Protein 8FAS (pdb70)

Sequence (450 aa):
QVQLVESSGGGVVQPGRSSLRRLSSCAASGFTFSDYGMHWVRQAPGKGLEWVAIIWHDGSNKYYVDSVKGRFTISRDNSKNTLYLQMNSLRAEEDTAVYYCARAASSFGSGFDYWGQGTLVTVSSASTTKGPSVFPLAPSSKSTSGGTTAALGCLVKDYFPEPVTVSWNSGALTSGVHTFPAVLQSSGLYSSLSSSVVTVPSSSSLGTQTYICNVNHKPSNTKVDKKVEPKSDVVMTQSSPLSSLPVVTTTLGQPASIFFCRSSQSLVYSDGNTYLNWFQRRPGQSPRRLIYKVSDRDSGVPDRFSGSGSGTDFTLQISRVEAEDVGVYYCMMQGTHWPPTFGQGTKVEIKRTVAAPSSVFIFPPSDEQLKSGTTASVVCLLNNFYPREAKVQWKVDNALQSGNSQESVTEQDSSKDSTYSLSSTLTLSKADYEKHKVYACEVTHQGLSSPVTKSFNRGPNANPNANPNA

InterPro domains:
  IPR000884 Thrombospondin type-1 (TSP1) repeat [PF00090] (326-374)
  IPR000884 Thrombospondin type-1 (TSP1) repeat [PS50092] (329-375)
  IPR000884 Thrombospondin type-1 (TSP1) repeat [SM00209] (325-375)
  IPR003067 Plasmodium circumsporozoite protein [PR01303] (2-18)
  IPR003067 Plasmodium circumsporozoite protein [PR01303] (34-49)
  IPR003067 Plasmodium circumsporozoite protein [PR01303] (313-331)
  IPR003067 Plasmodium circumsporozoite protein [PR01303] (332-349)
  IPR003067 Plasmodium circumsporozoite protein [PR01303] (359-377)
  IPR003067 Plasmodium circumsporozoite protein [PR01303] (378-397)
  IPR036383 Thrombospondin type-1 repeat superfamily [G3DSA:2.20.100.10] (304-381)
  IPR036383 Thrombospondin type-1 repeat superfamily [SSF82895] (327-374)
  IPR051860 Plasmodium Circumsporozoite Invasion Protein [PTHR44826] (104-273)

Secondary structure (DSSP, 8-state):
--EEEEE---EE-TT--EEEEEEEESS-GGGS-EEEEEEETTTEEEEEEEE-TTSS-EEE-GGGTTTEEEEEEGGGTEEEEEE-S--GGG-EEEEEEEEPSSGGG-EEEE---EEEEE-SSPPBPPEEEEE---TTSEETTEEEEEEEEEEEBSS--EEEEGGGTB-TTEEEPPPEE-TTS-EEEEEEEEEEGGGTTT---EEEEEEGGGTEEEEEE-PPP-/---EEEE-SEEEEETTS-EEEEEEESS--B-TTS-B-EEEEEE-TTS--EEEEETTTEEPTT--TTEEEEEETTEEEEEESS--GGG-EEEEEEE-SSSSPEE---EEEEEE---BPPEEEEEPPPHHHHHTTEEEEEEEEEEEBSS--EEEEEETTEEP-SSEEEEEPPPPTTT--EEEEEEEEEEHHHHTT--EEEEEEE-TTSSS-EEEEEE--/----TT-----

Radius of gyration: 24.01 Å; Cα contacts (8 Å, |Δi|>4): 1257; chains: 3; bounding box: 52×42×70 Å

Solvent-accessible surface area: 19502 Å² total; per-residue (Å²): 193,33,101,11,71,12,50,42,11,6,34,10,80,76,55,146,58,35,134,0,28,0,53,8,49,32,34,82,3,45,62,60,0,0,1,0,0,10,35,13,105,89,164,23,12,57,2,0,0,0,2,28,40,86,27,73,57,82,45,34,10,106,48,0,101,85,16,6,62,0,42,33,42,50,108,138,55,18,0,30,0,57,0,57,54,4,104,73,112,0,31,1,41,0,8,0,0,25,2,12,70,15,4,0,3,0,1,28,84,7,1,110,23,17,40,0,24,19,26,91,52,96,54,88,23,13,48,10,18,30,6,22,2,24,91,76,0,49,61,86,46,64,1,0,0,0,0,7,0,22,34,0,26,0,57,49,10,71,24,43,2,44,103,39,94,32,101,91,34,38,23,52,4,67,25,30,103,28,135,83,32,39,45,11,15,5,0,1,0,40,9,76,40,108,22,35,78,108,95,62,19,52,0,26,2,27,0,119,25,32,143,36,163,44,104,47,97,4,97,59,135,167,134,6,94,11,78,7,53,48,110,63,31,64,9,66,102,14,97,75,7,36,0,104,4,149,4,71,94,53,0,84,48,110,64,64,50,22,2,0,0,0,1,1,76,64,38,69,92,34,4,41,19,0,0,63,68,17,64,61,114,22,105,66,10,42,114,33,1,55,10,63,40,83,20,48,60,4,31,0,57,0,59,141,1,72,19,91,2,3,9,32,0,8,0,0,0,2,11,50,63,13,5,24,22,2,74,6,0,93,2,30,2,99,81,102,70,20,43,10,52,16,6,0,1,46,13,18,116,86,2,35,90,78,33,46,0,3,0,0,0,0,0,6,52,0,32,26,88,124,32,127,21,62,5,43,3,65,132,55,105,47,109,86,41,52,73,85,12,51,18,114,13,42,36,184,58,5,5,8,0,10,7,2,26,0,54,22,53,81,60,63,9,88,142,65,112,49,0,7,0,33,0,55,9,130,32,36,129,69,69,49,82,55,34,14,81,82,116,145,63,7,87,8,81,26,75,0,21,83

Organism: Plasmodium falciparum (isolate NF54) (NCBI:txid5843)

B-factor: mean 25.11, std 10.43, range [11.17, 84.86]

Foldseek 3Di:
DWAKAKDWAAEDAAQAKTKIKIAIDDDQQLQWKKFKWWQFVPPGIGTAKIAGSNRPDIDGDPVCVVFWDWDADSVRRMIMIIGGNDDQRPFTWMKMFTDDPDVVVGGDDIHPTGTHGHDPDDWDAWDKAWQAWAPVQDDDQKGKIKIKTDFGDDDDKDKDKPVNPDDPQKDKDDWDQDPVRGIITMMMGMDGPVCLPPDWIWMWIAGRNVRDIDIHIHHHDD/DKAKAKPDQEAEEAFFAKDKIKIFIPWWQQAPVRFRFKWKWWDFPPDDIDTADTSQFHGDPPHDPLWGKDDGTGMIMIMRHGDALLRFTWMKMWGVSDPPIDIYPTHGYAYDDDWDFWDKDKDWADPVVLVVFKTKIKIKTPFGPDPDKDKWKAFLHRTDDDFKDKDKDDQDSHRRGIMMMMIGMDTSVVVVVTFKIKMWMDDPVDPDIDIDIGTDD/DDDDPPDDPDD

GO terms:
  GO:0009897 external side of plasma membrane (C, IDA)
  GO:0005886 plasma membrane (C, EXP)
  GO:0085017 entry into host cell by a symbiont-containing vacuole (P, IMP)

Nearest PDB structures (foldseek):
  8fas-assembly1_A  TM=1.005E+00  e=3.029E-42  Mus musculus
  7uxl-assembly1_A  TM=7.719E-01  e=1.678E-35  Homo sapiens
  6dkj-assembly2_A  TM=6.724E-01  e=5.146E-37  Homo sapiens
  9gp2-assembly1_H  TM=7.149E-01  e=9.617E-34  Mus musculus
  7zjl-assembly1_l  TM=5.608E-01  e=2.394E-36  Homo sapiens

Structure (mmCIF, N/CA/C/O backbone):
data_8FAS
#
_entry.id   8FAS
#
_cell.length_a   54.237
_cell.length_b   61.352
_cell.length_c   135.532
_cell.angle_alpha   90.00
_cell.angle_beta   90.00
_cell.angle_gamma   90.00
#
_symmetry.space_group_name_H-M   'P 21 21 21'
#
loop_
_entity.id
_entity.type
_entity.pdbx_description
1 polymer 'Ky230 Antibody, heavy chain'
2 polymer 'Ky230 Antibody, light chain'
3 polymer 'Circumsporozoite protein NANP5 peptide'
4 non-polymer 1,2-ETHANEDIOL
5 water water
#
loop_
_atom_site.group_PDB
_atom_site.id
_atom_site.type_symbol
_atom_site.label_atom_id
_atom_site.label_alt_id
_atom_site.label_comp_id
_atom_site.label_asym_id
_atom_site.label_entity_id
_atom_site.label_seq_id
_atom_site.pdbx_PDB_ins_code
_atom_site.Cartn_x
_atom_site.Cartn_y
_atom_site.Cartn_z
_atom_site.occupancy
_atom_site.B_iso_or_equiv
_atom_site.auth_seq_id
_atom_site.auth_comp_id
_atom_site.auth_asym_id
_atom_site.auth_atom_id
_atom_site.pdbx_PDB_model_num
ATOM 1 N N . GLN A 1 1 ? 7.095 -19.082 -8.952 1.00 57.49 1 GLN A N 1
ATOM 2 C CA . GLN A 1 1 ? 5.652 -19.232 -8.831 1.00 34.40 1 GLN A CA 1
ATOM 3 C C . GLN A 1 1 ? 4.977 -17.967 -8.183 1.00 34.37 1 GLN A C 1
ATOM 4 O O . GLN A 1 1 ? 3.741 -17.877 -8.210 1.00 31.63 1 GLN A O 1
ATOM 10 N N . VAL A 1 2 ? 5.760 -17.015 -7.630 1.00 33.26 2 VAL A N 1
ATOM 11 C CA . VAL A 1 2 ? 5.194 -15.738 -7.160 1.00 27.86 2 VAL A CA 1
ATOM 12 C C . VAL A 1 2 ? 4.481 -15.048 -8.302 1.00 26.25 2 VAL A C 1
ATOM 13 O O . VAL A 1 2 ? 5.059 -14.864 -9.384 1.00 28.20 2 VAL A O 1
ATOM 17 N N . GLN A 1 3 ? 3.221 -14.663 -8.068 1.00 26.65 3 GLN A N 1
ATOM 18 C CA . GLN A 1 3 ? 2.409 -13.935 -9.034 1.00 24.82 3 GLN A CA 1
ATOM 19 C C . GLN A 1 3 ? 1.622 -12.833 -8.341 1.00 23.72 3 GLN A C 1
ATOM 20 O O . GLN A 1 3 ? 1.023 -13.046 -7.276 1.00 24.69 3 GLN A O 1
ATOM 26 N N . LEU A 1 4 ? 1.636 -11.646 -8.930 1.00 20.76 4 LEU A N 1
ATOM 27 C CA . LEU A 1 4 ? 0.863 -10.524 -8.437 1.00 18.78 4 LEU A CA 1
ATOM 28 C C . LEU A 1 4 ? 0.003 -9.999 -9.578 1.00 21.66 4 LEU A C 1
ATOM 29 O O . LEU A 1 4 ? 0.518 -9.778 -10.679 1.00 22.29 4 LEU A O 1
ATOM 34 N N . VAL A 1 5 ? -1.297 -9.830 -9.338 1.00 21.61 5 VAL A N 1
ATOM 35 C CA . VAL A 1 5 ? -2.224 -9.361 -10.368 1.00 19.84 5 VAL A CA 1
ATOM 36 C C . VAL A 1 5 ? -3.044 -8.176 -9.884 1.00 21.39 5 VAL A C 1
ATOM 37 O O . VAL A 1 5 ? -3.965 -8.344 -9.066 1.00 22.96 5 VAL A O 1
ATOM 41 N N . GLU A 1 6 ? -2.808 -7.009 -10.482 1.00 20.38 6 GLU A N 1
ATOM 42 C CA . GLU A 1 6 ? -3.551 -5.816 -10.111 1.00 17.51 6 GLU A CA 1
ATOM 43 C C . GLU A 1 6 ? -4.833 -5.731 -10.915 1.00 21.92 6 GLU A C 1
ATOM 44 O O . GLU A 1 6 ? -4.899 -6.153 -12.090 1.00 21.79 6 GLU A O 1
ATOM 50 N N . SER A 1 7 ? -5.839 -5.130 -10.288 1.00 23.38 7 SER A N 1
ATOM 51 C CA A SER A 1 7 ? -7.135 -4.909 -10.917 0.46 20.93 7 SER A CA 1
ATOM 52 C CA B SER A 1 7 ? -7.085 -4.856 -10.984 0.54 20.78 7 SER A CA 1
ATOM 53 C C . SER A 1 7 ? -7.734 -3.597 -10.430 1.00 22.18 7 SER A C 1
ATOM 54 O O . SER A 1 7 ? -7.356 -3.067 -9.370 1.00 19.35 7 SER A O 1
ATOM 59 N N . GLY A 1 8 ? -8.715 -3.099 -11.189 1.00 19.58 8 GLY A N 1
ATOM 60 C CA . GLY A 1 8 ? -9.548 -1.991 -10.764 1.00 18.33 8 GLY A CA 1
ATOM 61 C C . GLY A 1 8 ? -9.297 -0.710 -11.526 1.00 18.58 8 GLY A C 1
ATOM 62 O O . GLY A 1 8 ? -10.097 0.217 -11.404 1.00 20.94 8 GLY A O 1
ATOM 63 N N . GLY A 1 9 ? -8.271 -0.678 -12.371 1.00 19.56 9 GLY A N 1
ATOM 64 C CA . GLY A 1 9 ? -7.988 0.525 -13.143 1.00 19.28 9 GLY A CA 1
ATOM 65 C C . GLY A 1 9 ? -9.073 0.844 -14.158 1.00 22.20 9 GLY A C 1
ATOM 66 O O . GLY A 1 9 ? -9.695 -0.038 -14.750 1.00 28.16 9 GLY A O 1
ATOM 67 N N . GLY A 1 10 ? -9.294 2.126 -14.370 1.00 20.93 10 GLY A N 1
ATOM 68 C CA . GLY A 1 10 ? -10.276 2.566 -15.356 1.00 20.75 10 GLY A CA 1
ATOM 69 C C . GLY A 1 10 ? -10.364 4.070 -15.288 1.00 17.81 10 GLY A C 1
ATOM 70 O O . GLY A 1 10 ? -9.456 4.716 -14.761 1.00 19.95 10 GLY A O 1
ATOM 71 N N . VAL A 1 11 ? -11.445 4.647 -15.829 1.00 16.73 11 VAL A N 1
ATOM 72 C CA . VAL A 1 11 ? -11.547 6.111 -15.793 1.00 17.40 11 VAL A CA 1
ATOM 73 C C . VAL A 1 11 ? -12.151 6.535 -14.460 1.00 21.30 11 VAL A C 1
ATOM 74 O O . VAL A 1 11 ? -12.988 5.829 -13.876 1.00 22.88 11 VAL A O 1
ATOM 78 N N . VAL A 1 12 ? -11.725 7.696 -13.963 1.00 19.07 12 VAL A N 1
ATOM 79 C CA . VAL A 1 12 ? -12.310 8.256 -12.749 1.00 20.72 12 VAL A CA 1
ATOM 80 C C . VAL A 1 12 ? -12.300 9.776 -12.891 1.00 18.13 12 VAL A C 1
ATOM 81 O O . VAL A 1 12 ? -11.325 10.358 -13.384 1.00 19.73 12 VAL A O 1
ATOM 85 N N . GLN A 1 13 ? -13.403 10.427 -12.437 1.00 19.74 13 GLN A N 1
ATOM 86 C CA . GLN A 1 13 ? -13.491 11.890 -12.513 1.00 23.24 13 GLN A CA 1
ATOM 87 C C . GLN A 1 13 ? -12.649 12.546 -11.416 1.00 21.89 13 GLN A C 1
ATOM 88 O O . GLN A 1 13 ? -12.468 11.973 -10.333 1.00 22.82 13 GLN A O 1
ATOM 94 N N . PRO A 1 14 ? -12.052 13.707 -11.696 1.00 22.58 14 PRO A N 1
ATOM 95 C CA . PRO A 1 14 ? -11.290 14.428 -10.663 1.00 20.78 14 PRO A CA 1
ATOM 96 C C . PRO A 1 14 ? -12.166 14.631 -9.434 1.00 24.63 14 PRO A C 1
ATOM 97 O O . PRO A 1 14 ? -13.356 14.942 -9.553 1.00 26.86 14 PRO A O 1
ATOM 101 N N . GLY A 1 15 ? -11.577 14.395 -8.253 1.00 22.91 15 GLY A N 1
ATOM 102 C CA . GLY A 1 15 ? -12.265 14.548 -6.974 1.00 22.67 15 GLY A CA 1
ATOM 103 C C . GLY A 1 15 ? -13.024 13.332 -6.501 1.00 23.32 15 GLY A C 1
ATOM 104 O O . GLY A 1 15 ? -13.413 13.293 -5.315 1.00 25.63 15 GLY A O 1
ATOM 105 N N . ARG A 1 16 ? -13.221 12.316 -7.374 1.00 21.12 16 ARG A N 1
ATOM 106 C CA . ARG A 1 16 ? -13.956 11.120 -7.003 1.00 24.48 16 ARG A CA 1
ATOM 107 C C . ARG A 1 16 ? -12.965 10.050 -6.531 1.00 25.35 16 ARG A C 1
ATOM 108 O O . ARG A 1 16 ? -11.787 10.334 -6.269 1.00 26.02 16 ARG A O 1
ATOM 116 N N . SER A 1 17 ? -13.440 8.817 -6.361 1.00 27.56 17 SER A N 1
ATOM 117 C CA A SER A 1 17 ? -12.645 7.766 -5.741 0.44 25.90 17 SER A CA 1
ATOM 118 C CA B SER A 1 17 ? -12.636 7.769 -5.748 0.56 25.87 17 SER A CA 1
ATOM 119 C C . SER A 1 17 ? -12.607 6.524 -6.619 1.00 24.00 17 SER A C 1
ATOM 120 O O . SER A 1 17 ? -13.484 6.298 -7.462 1.00 24.33 17 SER A O 1
ATOM 125 N N . LEU A 1 18 ? -11.594 5.692 -6.361 1.00 22.56 18 LEU A N 1
ATOM 126 C CA . LEU A 1 18 ? -11.392 4.437 -7.077 1.00 19.08 18 LEU A CA 1
ATOM 127 C C . LEU A 1 18 ? -10.606 3.500 -6.170 1.00 22.24 18 LEU A C 1
ATOM 128 O O . LEU A 1 18 ? -9.652 3.943 -5.522 1.00 26.47 18 LEU A O 1
ATOM 133 N N A ARG A 1 19 ? -11.025 2.233 -6.071 0.55 20.75 19 ARG A N 1
ATOM 134 N N B ARG A 1 19 ? -10.984 2.218 -6.139 0.45 21.01 19 ARG A N 1
ATOM 135 C CA A ARG A 1 19 ? -10.248 1.257 -5.312 0.55 18.72 19 ARG A CA 1
ATOM 136 C CA B ARG A 1 19 ? -10.291 1.221 -5.325 0.45 18.80 19 ARG A CA 1
ATOM 137 C C A ARG A 1 19 ? -9.526 0.307 -6.257 0.55 21.11 19 ARG A C 1
ATOM 138 C C B ARG A 1 19 ? -9.542 0.242 -6.223 0.45 21.09 19 ARG A C 1
ATOM 139 O O A ARG A 1 19 ? -10.136 -0.256 -7.177 0.55 21.73 19 ARG A O 1
ATOM 140 O O B ARG A 1 19 ? -10.153 -0.415 -7.077 0.45 21.84 19 ARG A O 1
ATOM 155 N N . LEU A 1 20 ? -8.220 0.146 -6.037 1.00 17.55 20 LEU A N 1
ATOM 156 C CA . LEU A 1 20 ? -7.427 -0.880 -6.709 1.00 17.80 20 LEU A CA 1
ATOM 157 C C . LEU A 1 20 ? -7.206 -2.098 -5.813 1.00 17.99 20 LEU A C 1
ATOM 158 O O . LEU A 1 20 ? -7.174 -1.994 -4.595 1.00 17.47 20 LEU A O 1
ATOM 163 N N A SER A 1 21 ? -7.070 -3.259 -6.448 0.59 19.66 21 SER A N 1
ATOM 164 N N B SER A 1 21 ? -7.029 -3.259 -6.442 0.41 19.76 21 SER A N 1
ATOM 165 C CA A SER A 1 21 ? -6.778 -4.502 -5.755 0.59 20.38 21 SER A CA 1
ATOM 166 C CA B SER A 1 21 ? -6.756 -4.478 -5.694 0.41 20.44 21 SER A CA 1
ATOM 167 C C A SER A 1 21 ? -5.523 -5.108 -6.355 0.59 19.29 21 SER A C 1
ATOM 168 C C B SER A 1 21 ? -5.660 -5.267 -6.393 0.41 19.06 21 SER A C 1
ATOM 169 O O A SER A 1 21 ? -5.115 -4.754 -7.470 0.59 17.90 21 SER A O 1
ATOM 170 O O B SER A 1 21 ? -5.494 -5.201 -7.612 0.41 18.45 21 SER A O 1
ATOM 175 N N . CYS A 1 22 ? -4.914 -6.017 -5.600 1.00 21.21 22 CYS A N 1
ATOM 176 C CA . CYS A 1 22 ? -3.766 -6.787 -6.071 1.00 19.90 22 CYS A CA 1
ATOM 177 C C . CYS A 1 22 ? -3.879 -8.180 -5.472 1.00 23.44 22 CYS A C 1
ATOM 178 O O . CYS A 1 22 ? -3.903 -8.340 -4.240 1.00 22.04 22 CYS A O 1
ATOM 181 N N . ALA A 1 23 ? -4.041 -9.183 -6.327 1.00 19.46 23 ALA A N 1
ATOM 182 C CA . ALA A 1 23 ? -4.222 -10.553 -5.871 1.00 23.87 23 ALA A CA 1
ATOM 183 C C . ALA A 1 23 ? -2.879 -11.270 -5.904 1.00 27.24 23 ALA A C 1
ATOM 184 O O . ALA A 1 23 ? -2.192 -11.273 -6.930 1.00 25.41 23 ALA A O 1
ATOM 186 N N . ALA A 1 24 ? -2.483 -11.836 -4.774 1.00 22.92 24 ALA A N 1
ATOM 187 C CA . ALA A 1 24 ? -1.194 -12.498 -4.652 1.00 25.52 24 ALA A CA 1
ATOM 188 C C . ALA A 1 24 ? -1.366 -14.010 -4.622 1.00 30.40 24 ALA A C 1
ATOM 189 O O . ALA A 1 24 ? -2.331 -14.541 -4.057 1.00 29.46 24 ALA A O 1
ATOM 191 N N . SER A 1 25 ? -0.403 -14.706 -5.225 1.00 25.03 25 SER A N 1
ATOM 192 C CA . SER A 1 25 ? -0.385 -16.160 -5.217 1.00 24.07 25 SER A CA 1
ATOM 193 C C . SER A 1 25 ? 1.059 -16.645 -5.267 1.00 26.00 25 SER A C 1
ATOM 194 O O . SER A 1 25 ? 1.968 -15.922 -5.696 1.00 26.72 25 SER A O 1
ATOM 197 N N . GLY A 1 26 ? 1.270 -17.884 -4.808 1.00 25.70 26 GLY A N 1
ATOM 198 C CA . GLY A 1 26 ? 2.587 -18.470 -4.968 1.00 26.27 26 GLY A CA 1
ATOM 199 C C . GLY A 1 26 ? 3.589 -18.197 -3.877 1.00 34.62 26 GLY A C 1
ATOM 200 O O . GLY A 1 26 ? 4.758 -18.581 -4.022 1.00 30.78 26 GLY A O 1
ATOM 201 N N . PHE A 1 27 ? 3.172 -17.561 -2.781 1.00 27.75 27 PHE A N 1
ATOM 202 C CA . PHE A 1 27 ? 4.025 -17.337 -1.629 1.00 30.87 27 PHE A CA 1
ATOM 203 C C . PHE A 1 27 ? 3.106 -17.119 -0.431 1.00 27.59 27 PHE A C 1
ATOM 204 O O . PHE A 1 27 ? 1.890 -16.964 -0.594 1.00 29.05 27 PHE A O 1
ATOM 212 N N . THR A 1 28 ? 3.696 -17.066 0.770 1.00 27.21 28 THR A N 1
ATOM 213 C CA . THR A 1 28 ? 2.902 -16.818 1.973 1.00 28.70 28 THR A CA 1
ATOM 214 C C . THR A 1 28 ? 2.726 -15.316 2.090 1.00 25.24 28 THR A C 1
ATOM 215 O O . THR A 1 28 ? 3.619 -14.612 2.531 1.00 28.36 28 THR A O 1
ATOM 219 N N . PHE A 1 29 ? 1.548 -14.855 1.683 1.00 25.51 29 PHE A N 1
ATOM 220 C CA . PHE A 1 29 ? 1.271 -13.430 1.557 1.00 24.64 29 PHE A CA 1
ATOM 221 C C . PHE A 1 29 ? 1.459 -12.712 2.881 1.00 24.34 29 PHE A C 1
ATOM 222 O O . PHE A 1 29 ? 2.072 -11.634 2.923 1.00 25.17 29 PHE A O 1
ATOM 230 N N . SER A 1 30 ? 0.945 -13.290 3.973 1.00 24.99 30 SER A N 1
ATOM 231 C CA . SER A 1 30 ? 1.070 -12.667 5.294 1.00 24.37 30 SER A CA 1
ATOM 232 C C . SER A 1 30 ? 2.507 -12.560 5.790 1.00 31.35 30 SER A C 1
ATOM 233 O O . SER A 1 30 ? 2.750 -11.880 6.804 1.00 28.97 30 SER A O 1
ATOM 236 N N . ASP A 1 31 ? 3.463 -13.199 5.127 1.00 24.09 31 ASP A N 1
ATOM 237 C CA . ASP A 1 31 ? 4.855 -13.035 5.543 1.00 26.52 31 ASP A CA 1
ATOM 238 C C . ASP A 1 31 ? 5.510 -11.775 4.990 1.00 25.06 31 ASP A C 1
ATOM 239 O O . ASP A 1 31 ? 6.632 -11.453 5.394 1.00 26.32 31 ASP A O 1
ATOM 244 N N . TYR A 1 32 ? 4.845 -11.046 4.093 1.00 22.93 32 TYR A N 1
ATOM 245 C CA . TYR A 1 32 ? 5.493 -9.976 3.336 1.00 21.25 32 TYR A CA 1
ATOM 246 C C . TYR A 1 32 ? 4.755 -8.651 3.447 1.00 23.47 32 TYR A C 1
ATOM 247 O O . TYR A 1 32 ? 3.533 -8.573 3.249 1.00 19.60 32 TYR A O 1
ATOM 256 N N . GLY A 1 33 ? 5.519 -7.602 3.695 1.00 17.45 33 GLY A N 1
ATOM 257 C CA . GLY A 1 33 ? 5.024 -6.267 3.387 1.00 16.38 33 GLY A CA 1
ATOM 258 C C . GLY A 1 33 ? 4.777 -6.129 1.894 1.00 18.00 33 GLY A C 1
ATOM 259 O O . GLY A 1 33 ? 5.247 -6.931 1.093 1.00 17.46 33 GLY A O 1
ATOM 260 N N . MET A 1 34 ? 4.035 -5.091 1.523 1.00 16.82 34 MET A N 1
ATOM 261 C CA . MET A 1 34 ? 3.624 -4.863 0.125 1.00 15.59 34 MET A CA 1
ATOM 262 C C . MET A 1 34 ? 3.662 -3.391 -0.211 1.00 13.94 34 MET A C 1
ATOM 263 O O . MET A 1 34 ? 3.300 -2.553 0.639 1.00 16.04 34 MET A O 1
ATOM 268 N N . HIS A 1 35 ? 4.047 -3.081 -1.456 1.00 13.71 35 HIS A N 1
ATOM 269 C CA . HIS A 1 35 ? 4.138 -1.696 -1.875 1.00 14.19 35 HIS A CA 1
ATOM 270 C C . HIS A 1 35 ? 3.175 -1.433 -3.018 1.00 13.61 35 HIS A C 1
ATOM 271 O O . HIS A 1 35 ? 2.843 -2.337 -3.790 1.00 15.27 35 HIS A O 1
ATOM 278 N N . TRP A 1 36 ? 2.799 -0.160 -3.179 1.00 12.75 36 TRP A N 1
ATOM 279 C CA . TRP A 1 36 ? 2.332 0.353 -4.477 1.00 13.73 36 TRP A CA 1
ATOM 280 C C . TRP A 1 36 ? 3.338 1.323 -5.082 1.00 14.83 36 TRP A C 1
ATOM 281 O O . TRP A 1 36 ? 3.921 2.160 -4.356 1.00 14.66 36 TRP A O 1
ATOM 292 N N . VAL A 1 37 ? 3.552 1.208 -6.420 1.00 12.82 37 VAL A N 1
ATOM 293 C CA . VAL A 1 37 ? 4.450 2.070 -7.189 1.00 12.28 37 VAL A CA 1
ATOM 294 C C . VAL A 1 37 ? 3.682 2.514 -8.431 1.00 13.16 37 VAL A C 1
ATOM 295 O O . VAL A 1 37 ? 2.836 1.760 -8.903 1.00 15.46 37 VAL A O 1
ATOM 299 N N . ARG A 1 38 ? 3.925 3.712 -8.951 1.00 13.86 38 ARG A N 1
ATOM 300 C CA . ARG A 1 38 ? 3.178 4.095 -10.161 1.00 14.11 38 ARG A CA 1
ATOM 301 C C . ARG A 1 38 ? 4.101 4.666 -11.218 1.00 15.85 38 ARG A C 1
ATOM 302 O O . ARG A 1 38 ? 5.200 5.100 -10.927 1.00 17.10 38 ARG A O 1
ATOM 310 N N . GLN A 1 39 ? 3.650 4.643 -12.483 1.00 14.58 39 GLN A N 1
ATOM 311 C CA . GLN A 1 39 ? 4.419 5.181 -13.618 1.00 16.30 39 GLN A CA 1
ATOM 312 C C . GLN A 1 39 ? 3.448 6.137 -14.314 1.00 16.80 39 GLN A C 1
ATOM 313 O O . GLN A 1 39 ? 2.512 5.689 -14.972 1.00 17.12 39 GLN A O 1
ATOM 319 N N . ALA A 1 40 ? 3.645 7.497 -14.120 1.00 22.44 40 ALA A N 1
ATOM 320 C CA . ALA A 1 40 ? 2.804 8.561 -14.685 1.00 19.11 40 ALA A CA 1
ATOM 321 C C . ALA A 1 40 ? 3.499 9.222 -15.874 1.00 21.77 40 ALA A C 1
ATOM 322 O O . ALA A 1 40 ? 4.732 9.273 -15.940 1.00 23.49 40 ALA A O 1
ATOM 324 N N . PRO A 1 41 ? 2.686 9.699 -16.847 1.00 31.32 41 PRO A N 1
ATOM 325 C CA . PRO A 1 41 ? 3.218 10.494 -17.979 1.00 27.96 41 PRO A CA 1
ATOM 326 C C . PRO A 1 41 ? 4.173 11.589 -17.546 1.00 26.27 41 PRO A C 1
ATOM 327 O O . PRO A 1 41 ? 3.798 12.446 -16.734 1.00 31.87 41 PRO A O 1
ATOM 331 N N . GLY A 1 42 ? 5.407 11.573 -18.068 1.00 26.51 42 GLY A N 1
ATOM 332 C CA . GLY A 1 42 ? 6.388 12.612 -17.783 1.00 26.89 42 GLY A CA 1
ATOM 333 C C . GLY A 1 42 ? 7.049 12.521 -16.423 1.00 39.44 42 GLY A C 1
ATOM 334 O O . GLY A 1 42 ? 7.909 13.355 -16.092 1.00 34.44 42 GLY A O 1
ATOM 335 N N . LYS A 1 43 ? 6.680 11.548 -15.612 1.00 25.86 43 LYS A N 1
ATOM 336 C CA . LYS A 1 43 ? 7.274 11.444 -14.289 1.00 26.54 43 LYS A CA 1
ATOM 337 C C . LYS A 1 43 ? 8.093 10.180 -14.117 1.00 29.01 43 LYS A C 1
ATOM 338 O O . LYS A 1 43 ? 8.929 10.118 -13.211 1.00 38.29 43 LYS A O 1
ATOM 344 N N . GLY A 1 44 ? 7.896 9.192 -14.968 1.00 25.83 44 GLY A N 1
ATOM 345 C CA . GLY A 1 44 ? 8.633 7.964 -14.729 1.00 24.81 44 GLY A CA 1
ATOM 346 C C . GLY A 1 44 ? 8.084 7.228 -13.523 1.00 26.73 44 GLY A C 1
ATOM 347 O O . GLY A 1 44 ? 6.897 7.348 -13.156 1.00 34.54 44 GLY A O 1
ATOM 348 N N . LEU A 1 45 ? 8.965 6.493 -12.852 1.00 15.67 45 LEU A N 1
ATOM 349 C CA . LEU A 1 45 ? 8.486 5.657 -11.743 1.00 14.37 45 LEU A CA 1
ATOM 350 C C . LEU A 1 45 ? 8.518 6.444 -10.440 1.00 13.92 45 LEU A C 1
ATOM 351 O O . LEU A 1 45 ? 9.470 7.158 -10.174 1.00 16.41 45 LEU A O 1
ATOM 356 N N . GLU A 1 46 ? 7.447 6.302 -9.648 1.00 14.03 46 GLU A N 1
ATOM 357 C CA . GLU A 1 46 ? 7.275 6.990 -8.353 1.00 14.06 46 GLU A CA 1
ATOM 358 C C . GLU A 1 46 ? 6.777 5.977 -7.324 1.00 14.90 46 GLU A C 1
ATOM 359 O O . GLU A 1 46 ? 5.712 5.351 -7.477 1.00 15.53 46 GLU A O 1
ATOM 365 N N . TRP A 1 47 ? 7.514 5.863 -6.216 1.00 12.16 47 TRP A N 1
ATOM 366 C CA . TRP A 1 47 ? 7.039 5.074 -5.082 1.00 13.83 47 TRP A CA 1
ATOM 367 C C . TRP A 1 47 ? 5.827 5.746 -4.445 1.00 14.13 47 TRP A C 1
ATOM 368 O O . TRP A 1 47 ? 5.837 6.969 -4.228 1.00 14.51 47 TRP A O 1
ATOM 379 N N . VAL A 1 48 ? 4.802 4.958 -4.097 1.00 13.97 48 VAL A N 1
ATOM 380 C CA . VAL A 1 48 ? 3.538 5.500 -3.575 1.00 13.89 48 VAL A CA 1
ATOM 381 C C . VAL A 1 48 ? 3.300 5.157 -2.086 1.00 12.05 48 VAL A C 1
ATOM 382 O O . VAL A 1 48 ? 2.959 6.043 -1.286 1.00 13.36 48 VAL A O 1
ATOM 386 N N . ALA A 1 49 ? 3.403 3.885 -1.712 1.00 14.07 49 ALA A N 1
ATOM 387 C CA . ALA A 1 49 ? 2.975 3.477 -0.359 1.00 13.59 49 ALA A CA 1
ATOM 388 C C . ALA A 1 49 ? 3.501 2.097 0.005 1.00 14.10 49 ALA A C 1
ATOM 389 O O . ALA A 1 49 ? 3.815 1.275 -0.845 1.00 14.08 49 ALA A O 1
ATOM 391 N N . ILE A 1 50 ? 3.566 1.841 1.325 1.00 13.50 50 ILE A N 1
ATOM 392 C CA . ILE A 1 50 ? 3.900 0.522 1.854 1.00 15.66 50 ILE A CA 1
ATOM 393 C C . ILE A 1 50 ? 2.999 0.178 3.025 1.00 16.24 50 ILE A C 1
ATOM 394 O O . ILE A 1 50 ? 2.564 1.047 3.784 1.00 16.49 50 ILE A O 1
ATOM 399 N N . ILE A 1 51 ? 2.707 -1.120 3.160 1.00 15.55 51 ILE A N 1
ATOM 400 C CA . ILE A 1 51 ? 2.025 -1.669 4.332 1.00 17.32 51 ILE A CA 1
ATOM 401 C C . ILE A 1 51 ? 2.824 -2.857 4.879 1.00 20.10 51 ILE A C 1
ATOM 402 O O . ILE A 1 51 ? 3.256 -3.735 4.124 1.00 18.37 51 ILE A O 1
ATOM 407 N N . TRP A 1 52 ? 2.980 -2.910 6.205 1.00 18.82 52 TRP A N 1
ATOM 408 C CA . TRP A 1 52 ? 3.653 -4.043 6.818 1.00 19.83 52 TRP A CA 1
ATOM 409 C C . TRP A 1 52 ? 2.908 -5.356 6.567 1.00 21.18 52 TRP A C 1
ATOM 410 O O . TRP A 1 52 ? 1.691 -5.382 6.326 1.00 20.63 52 TRP A O 1
ATOM 421 N N . HIS A 1 53 A 3.634 -6.458 6.815 1.00 20.24 52 HIS A N 1
ATOM 422 C CA . HIS A 1 53 A 3.094 -7.814 6.663 1.00 19.97 52 HIS A CA 1
ATOM 423 C C . HIS A 1 53 A 1.775 -8.005 7.403 1.00 25.44 52 HIS A C 1
ATOM 424 O O . HIS A 1 53 A 0.884 -8.715 6.917 1.00 27.05 52 HIS A O 1
ATOM 431 N N . ASP A 1 54 ? 1.647 -7.419 8.594 1.00 22.90 53 ASP A N 1
ATOM 432 C CA . ASP A 1 54 ? 0.478 -7.597 9.456 1.00 23.33 53 ASP A CA 1
ATOM 433 C C . ASP A 1 54 ? -0.441 -6.375 9.483 1.00 31.11 53 ASP A C 1
ATOM 434 O O . ASP A 1 54 ? -1.350 -6.312 10.327 1.00 30.79 53 ASP A O 1
ATOM 439 N N . GLY A 1 55 ? -0.236 -5.408 8.581 1.00 25.89 54 GLY A N 1
ATOM 440 C CA . GLY A 1 55 ? -0.986 -4.163 8.610 1.00 28.76 54 GLY A CA 1
ATOM 441 C C . GLY A 1 55 ? -0.645 -3.183 9.719 1.00 28.03 54 GLY A C 1
ATOM 442 O O . GLY A 1 55 ? -1.369 -2.196 9.893 1.00 34.51 54 GLY A O 1
ATOM 443 N N . SER A 1 56 ? 0.436 -3.394 10.474 1.00 30.61 55 SER A N 1
ATOM 444 C CA . SER A 1 56 ? 0.666 -2.645 11.722 1.00 29.72 55 SER A CA 1
ATOM 445 C C . SER A 1 56 ? 1.296 -1.274 11.494 1.00 39.49 55 SER A C 1
ATOM 446 O O . SER A 1 56 ? 1.238 -0.417 12.389 1.00 39.72 55 SER A O 1
ATOM 449 N N . ASN A 1 57 ? 1.939 -1.072 10.356 1.00 22.13 56 ASN A N 1
ATOM 450 C CA . ASN A 1 57 ? 2.528 0.190 9.933 1.00 21.97 56 ASN A CA 1
ATOM 451 C C . ASN A 1 57 ? 2.175 0.439 8.470 1.00 21.43 56 ASN A C 1
ATOM 452 O O . ASN A 1 57 ? 2.151 -0.492 7.648 1.00 20.22 56 ASN A O 1
ATOM 457 N N . LYS A 1 58 ? 1.972 1.720 8.130 1.00 20.02 57 LYS A N 1
ATOM 458 C CA . LYS A 1 58 ? 1.690 2.147 6.768 1.00 20.51 57 LYS A CA 1
ATOM 459 C C . LYS A 1 58 ? 2.399 3.475 6.527 1.00 19.37 57 LYS A C 1
ATOM 460 O O . LYS A 1 58 ? 2.317 4.368 7.371 1.00 20.57 57 LYS A O 1
ATOM 466 N N . TYR A 1 59 ? 3.025 3.634 5.368 1.00 17.05 58 TYR A N 1
ATOM 467 C CA . TYR A 1 59 ? 3.665 4.893 4.984 1.00 16.19 58 TYR A CA 1
ATOM 468 C C . TYR A 1 59 ? 3.307 5.249 3.543 1.00 16.11 58 TYR A C 1
ATOM 469 O O . TYR A 1 59 ? 3.026 4.372 2.705 1.00 16.29 58 TYR A O 1
ATOM 478 N N . TYR A 1 60 ? 3.375 6.541 3.247 1.00 16.21 59 TYR A N 1
ATOM 479 C CA . TYR A 1 60 ? 2.874 7.139 2.002 1.00 14.24 59 TYR A CA 1
ATOM 480 C C . TYR A 1 60 ? 3.799 8.247 1.521 1.00 13.24 59 TYR A C 1
ATOM 481 O O . TYR A 1 60 ? 4.353 8.997 2.345 1.00 16.46 59 TYR A O 1
ATOM 490 N N . VAL A 1 61 ? 3.948 8.366 0.191 1.00 14.74 60 VAL A N 1
ATOM 491 C CA . VAL A 1 61 ? 4.600 9.548 -0.365 1.00 14.59 60 VAL A CA 1
ATOM 492 C C . VAL A 1 61 ? 3.753 10.787 -0.070 1.00 17.50 60 VAL A C 1
ATOM 493 O O . VAL A 1 61 ? 2.517 10.716 0.007 1.00 17.38 60 VAL A O 1
ATOM 497 N N . ASP A 1 62 ? 4.425 11.925 0.134 1.00 17.35 61 ASP A N 1
ATOM 498 C CA . ASP A 1 62 ? 3.718 13.104 0.631 1.00 18.44 61 ASP A CA 1
ATOM 499 C C . ASP A 1 62 ? 2.493 13.462 -0.207 1.00 20.71 61 ASP A C 1
ATOM 500 O O . ASP A 1 62 ? 1.444 13.849 0.337 1.00 24.52 61 ASP A O 1
ATOM 505 N N . SER A 1 63 ? 2.607 13.375 -1.524 1.00 20.89 62 SER A N 1
ATOM 506 C CA . SER A 1 63 ? 1.555 13.900 -2.391 1.00 28.73 62 SER A CA 1
ATOM 507 C C . SER A 1 63 ? 0.255 13.089 -2.322 1.00 30.23 62 SER A C 1
ATOM 508 O O . SER A 1 63 ? -0.806 13.601 -2.713 1.00 26.61 62 SER A O 1
ATOM 511 N N . VAL A 1 64 ? 0.286 11.862 -1.801 1.00 19.34 63 VAL A N 1
ATOM 512 C CA . VAL A 1 64 ? -0.947 11.099 -1.648 1.00 17.83 63 VAL A CA 1
ATOM 513 C C . VAL A 1 64 ? -1.417 11.024 -0.214 1.00 20.05 63 VAL A C 1
ATOM 514 O O . VAL A 1 64 ? -2.522 10.491 0.037 1.00 20.71 63 VAL A O 1
ATOM 518 N N . LYS A 1 65 ? -0.659 11.567 0.745 1.00 19.52 64 LYS A N 1
ATOM 519 C CA . LYS A 1 65 ? -1.148 11.547 2.115 1.00 21.92 64 LYS A CA 1
ATOM 520 C C . LYS A 1 65 ? -2.449 12.314 2.226 1.00 25.99 64 LYS A C 1
ATOM 521 O O . LYS A 1 65 ? -2.594 13.409 1.667 1.00 24.62 64 LYS A O 1
ATOM 527 N N . GLY A 1 66 ? -3.375 11.780 3.007 1.00 21.46 65 GLY A N 1
ATOM 528 C CA . GLY A 1 66 ? -4.683 12.373 3.144 1.00 23.64 65 GLY A CA 1
ATOM 529 C C . GLY A 1 66 ? -5.607 12.069 1.999 1.00 26.03 65 GLY A C 1
ATOM 530 O O . GLY A 1 66 ? -6.761 12.518 2.014 1.00 25.96 65 GLY A O 1
ATOM 531 N N . ARG A 1 67 ? -5.132 11.345 0.997 1.00 19.89 66 ARG A N 1
ATOM 532 C CA . ARG A 1 67 ? -5.952 10.989 -0.150 1.00 18.38 66 ARG A CA 1
ATOM 533 C C . ARG A 1 67 ? -6.034 9.499 -0.403 1.00 20.62 66 ARG A C 1
ATOM 534 O O . ARG A 1 67 ? -7.133 8.998 -0.636 1.00 21.74 66 ARG A O 1
ATOM 542 N N . PHE A 1 68 ? -4.919 8.768 -0.306 1.00 20.28 67 PHE A N 1
ATOM 543 C CA . PHE A 1 68 ? -4.896 7.331 -0.519 1.00 17.38 67 PHE A CA 1
ATOM 544 C C . PHE A 1 68 ? -4.762 6.603 0.811 1.00 20.85 67 PHE A C 1
ATOM 545 O O . PHE A 1 68 ? -4.128 7.098 1.748 1.00 22.20 67 PHE A O 1
ATOM 553 N N . THR A 1 69 ? -5.339 5.394 0.875 1.00 18.22 68 THR A N 1
ATOM 554 C CA . THR A 1 69 ? -5.227 4.512 2.030 1.00 18.30 68 THR A CA 1
ATOM 555 C C . THR A 1 69 ? -4.833 3.125 1.525 1.00 18.76 68 THR A C 1
ATOM 556 O O . THR A 1 69 ? -5.528 2.552 0.675 1.00 21.12 68 THR A O 1
ATOM 560 N N . ILE A 1 70 ? -3.732 2.570 2.067 1.00 17.84 69 ILE A N 1
ATOM 561 C CA . ILE A 1 70 ? -3.324 1.198 1.748 1.00 15.87 69 ILE A CA 1
ATOM 562 C C . ILE A 1 70 ? -3.866 0.258 2.836 1.00 16.43 69 ILE A C 1
ATOM 563 O O . ILE A 1 70 ? -3.993 0.622 4.030 1.00 19.94 69 ILE A O 1
ATOM 568 N N . SER A 1 71 ? -4.329 -0.914 2.397 1.00 17.62 70 SER A N 1
ATOM 569 C CA . SER A 1 71 ? -4.836 -1.918 3.334 1.00 18.97 70 SER A CA 1
ATOM 570 C C . SER A 1 71 ? -4.636 -3.292 2.718 1.00 19.20 70 SER A C 1
ATOM 571 O O . SER A 1 71 ? -4.206 -3.422 1.570 1.00 19.69 70 SER A O 1
ATOM 574 N N . ARG A 1 72 ? -4.932 -4.318 3.513 1.00 20.49 71 ARG A N 1
ATOM 575 C CA . ARG A 1 72 ? -4.722 -5.684 3.034 1.00 21.20 71 ARG A CA 1
ATOM 576 C C . ARG A 1 72 ? -5.640 -6.624 3.785 1.00 24.38 71 ARG A C 1
ATOM 577 O O . ARG A 1 72 ? -6.012 -6.372 4.940 1.00 26.50 71 ARG A O 1
ATOM 585 N N . ASP A 1 73 ? -5.967 -7.746 3.131 1.00 23.61 72 ASP A N 1
ATOM 586 C CA . ASP A 1 73 ? -6.662 -8.863 3.779 1.00 25.82 72 ASP A CA 1
ATOM 587 C C . ASP A 1 73 ? -5.849 -10.154 3.587 1.00 29.25 72 ASP A C 1
ATOM 588 O O . ASP A 1 73 ? -5.840 -10.779 2.510 1.00 25.68 72 ASP A O 1
ATOM 593 N N . ASN A 1 74 ? -5.145 -10.561 4.636 1.00 25.67 73 ASN A N 1
ATOM 594 C CA . ASN A 1 74 ? -4.236 -11.692 4.476 1.00 27.68 73 ASN A CA 1
ATOM 595 C C . ASN A 1 74 ? -4.978 -12.985 4.172 1.00 31.74 73 ASN A C 1
ATOM 596 O O . ASN A 1 74 ? -4.477 -13.809 3.396 1.00 29.80 73 ASN A O 1
ATOM 601 N N . SER A 1 75 ? -6.182 -13.160 4.719 1.00 28.76 74 SER A N 1
ATOM 602 C CA . SER A 1 75 ? -6.949 -14.379 4.475 1.00 29.94 74 SER A CA 1
ATOM 603 C C . SER A 1 75 ? -7.349 -14.517 3.012 1.00 29.25 74 SER A C 1
ATOM 604 O O . SER A 1 75 ? -7.578 -15.651 2.562 1.00 35.03 74 SER A O 1
ATOM 607 N N . LYS A 1 76 ? -7.430 -13.402 2.265 1.00 27.40 75 LYS A N 1
ATOM 608 C CA . LYS A 1 76 ? -7.819 -13.411 0.860 1.00 26.80 75 LYS A CA 1
ATOM 609 C C . LYS A 1 76 ? -6.634 -13.142 -0.048 1.00 28.07 75 LYS A C 1
ATOM 610 O O . LYS A 1 76 ? -6.821 -12.925 -1.254 1.00 27.24 75 LYS A O 1
ATOM 616 N N . ASN A 1 77 ? -5.422 -13.121 0.507 1.00 26.59 76 ASN A N 1
ATOM 617 C CA . ASN A 1 77 ? -4.210 -12.904 -0.284 1.00 26.03 76 ASN A CA 1
ATOM 618 C C . ASN A 1 77 ? -4.342 -11.658 -1.176 1.00 25.79 76 ASN A C 1
ATOM 619 O O . ASN A 1 77 ? -3.885 -11.641 -2.323 1.00 25.13 76 ASN A O 1
ATOM 624 N N . THR A 1 78 ? -4.972 -10.579 -0.647 1.00 23.52 77 THR A N 1
ATOM 625 C CA . THR A 1 78 ? -5.231 -9.376 -1.445 1.00 21.38 77 THR A CA 1
ATOM 626 C C . THR A 1 78 ? -4.725 -8.103 -0.773 1.00 18.59 77 THR A C 1
ATOM 627 O O . THR A 1 78 ? -4.848 -7.943 0.453 1.00 22.19 77 THR A O 1
ATOM 631 N N . LEU A 1 79 ? -4.135 -7.224 -1.596 1.00 18.22 78 LEU A N 1
ATOM 632 C CA . LEU A 1 79 ? -3.713 -5.879 -1.231 1.00 19.45 78 LEU A CA 1
ATOM 633 C C . LEU A 1 79 ? -4.665 -4.865 -1.867 1.00 21.16 78 LEU A C 1
ATOM 634 O O . LEU A 1 79 ? -5.152 -5.076 -2.980 1.00 20.26 78 LEU A O 1
ATOM 639 N N . TYR A 1 80 ? -4.938 -3.758 -1.165 1.00 18.81 79 TYR A N 1
ATOM 640 C CA . TYR A 1 80 ? -5.842 -2.732 -1.693 1.00 18.17 79 TYR A CA 1
ATOM 641 C C . TYR A 1 80 ? -5.166 -1.368 -1.691 1.00 19.76 79 TYR A C 1
ATOM 642 O O . TYR A 1 80 ? -4.304 -1.092 -0.849 1.00 19.21 79 TYR A O 1
ATOM 651 N N . LEU A 1 81 ? -5.562 -0.519 -2.650 1.00 16.81 80 LEU A N 1
ATOM 652 C CA . LEU A 1 81 ? -5.265 0.921 -2.603 1.00 17.87 80 LEU A CA 1
ATOM 653 C C . LEU A 1 81 ? -6.590 1.664 -2.769 1.00 17.63 80 LEU A C 1
ATOM 654 O O . LEU A 1 81 ? -7.196 1.648 -3.849 1.00 20.13 80 LEU A O 1
ATOM 659 N N . GLN A 1 82 ? -7.043 2.331 -1.720 1.00 17.66 81 GLN A N 1
ATOM 660 C CA . GLN A 1 82 ? -8.241 3.154 -1.824 1.00 20.42 81 GLN A CA 1
ATOM 661 C C . GLN A 1 82 ? -7.793 4.555 -2.211 1.00 19.95 81 GLN A C 1
ATOM 662 O O . GLN A 1 82 ? -7.052 5.187 -1.467 1.00 20.24 81 GLN A O 1
ATOM 668 N N . MET A 1 83 ? -8.156 5.010 -3.431 1.00 20.38 82 MET A N 1
ATOM 669 C CA . MET A 1 83 ? -7.742 6.318 -3.924 1.00 19.57 82 MET A CA 1
ATOM 670 C C . MET A 1 83 ? -8.934 7.264 -3.835 1.00 21.98 82 MET A C 1
ATOM 671 O O . MET A 1 83 ? -9.915 7.080 -4.558 1.00 23.88 82 MET A O 1
ATOM 676 N N . ASN A 1 84 A -8.869 8.274 -2.953 1.00 20.95 82 ASN A N 1
ATOM 677 C CA . ASN A 1 84 A -9.893 9.313 -2.881 1.00 22.79 82 ASN A CA 1
ATOM 678 C C . ASN A 1 84 A -9.299 10.624 -3.380 1.00 24.01 82 ASN A C 1
ATOM 679 O O . ASN A 1 84 A -8.078 10.761 -3.535 1.00 21.96 82 ASN A O 1
ATOM 684 N N . SER A 1 85 B -10.167 11.605 -3.608 1.00 25.43 82 SER A N 1
ATOM 685 C CA . SER A 1 85 B -9.725 12.958 -3.973 1.00 23.58 82 SER A CA 1
ATOM 686 C C . SER A 1 85 B -8.788 12.927 -5.183 1.00 23.23 82 SER A C 1
ATOM 687 O O . SER A 1 85 B -7.736 13.572 -5.173 1.00 22.10 82 SER A O 1
ATOM 690 N N . LEU A 1 86 C -9.187 12.202 -6.240 1.00 20.19 82 LEU A N 1
ATOM 691 C CA . LEU A 1 86 C -8.277 11.984 -7.355 1.00 19.23 82 LEU A CA 1
ATOM 692 C C . LEU A 1 86 C -7.944 13.303 -8.054 1.00 19.68 82 LEU A C 1
ATOM 693 O O . LEU A 1 86 C -8.768 14.225 -8.153 1.00 26.31 82 LEU A O 1
ATOM 698 N N . ARG A 1 87 ? -6.714 13.378 -8.546 1.00 19.33 83 ARG A N 1
ATOM 699 C CA . ARG A 1 87 ? -6.155 14.565 -9.184 1.00 16.77 83 ARG A CA 1
ATOM 700 C C . ARG A 1 87 ? -5.654 14.169 -10.562 1.00 17.93 83 ARG A C 1
ATOM 701 O O . ARG A 1 87 ? -5.297 13.015 -10.785 1.00 19.41 83 ARG A O 1
ATOM 709 N N . ALA A 1 88 ? -5.549 15.139 -11.468 1.00 22.06 84 ALA A N 1
ATOM 710 C CA . ALA A 1 88 ? -5.041 14.799 -12.808 1.00 23.33 84 ALA A CA 1
ATOM 711 C C . ALA A 1 88 ? -3.656 14.132 -12.769 1.00 22.72 84 ALA A C 1
ATOM 712 O O . ALA A 1 88 ? -3.381 13.228 -13.577 1.00 24.23 84 ALA A O 1
ATOM 714 N N . GLU A 1 89 ? -2.800 14.534 -11.818 1.00 21.98 85 GLU A N 1
ATOM 715 C CA A GLU A 1 89 ? -1.465 13.963 -11.674 0.47 21.93 85 GLU A CA 1
ATOM 716 C CA B GLU A 1 89 ? -1.462 13.981 -11.564 0.53 21.91 85 GLU A CA 1
ATOM 717 C C . GLU A 1 89 ? -1.491 12.490 -11.259 1.00 20.02 85 GLU A C 1
ATOM 718 O O . GLU A 1 89 ? -0.435 11.829 -11.264 1.00 22.14 85 GLU A O 1
ATOM 729 N N . ASP A 1 90 ? -2.661 11.947 -10.936 1.00 17.76 86 ASP A N 1
ATOM 730 C CA . ASP A 1 90 ? -2.740 10.561 -10.535 1.00 16.94 86 ASP A CA 1
ATOM 731 C C . ASP A 1 90 ? -2.870 9.604 -11.711 1.00 17.33 86 ASP A C 1
ATOM 732 O O . ASP A 1 90 ? -2.776 8.390 -11.496 1.00 17.81 86 ASP A O 1
ATOM 737 N N . THR A 1 91 ? -3.117 10.095 -12.933 1.00 15.58 87 THR A N 1
ATOM 738 C CA . THR A 1 91 ? -3.160 9.194 -14.099 1.00 14.48 87 THR A CA 1
ATOM 739 C C . THR A 1 91 ? -1.815 8.497 -14.249 1.00 13.02 87 THR A C 1
ATOM 740 O O . THR A 1 91 ? -0.765 9.160 -14.330 1.00 17.62 87 THR A O 1
ATOM 744 N N . ALA A 1 92 ? -1.842 7.164 -14.257 1.00 13.82 88 ALA A N 1
ATOM 745 C CA . ALA A 1 92 ? -0.613 6.384 -14.183 1.00 13.01 88 ALA A CA 1
ATOM 746 C C . ALA A 1 92 ? -0.962 4.899 -14.248 1.00 13.30 88 ALA A C 1
ATOM 747 O O . ALA A 1 92 ? -2.109 4.487 -13.969 1.00 14.93 88 ALA A O 1
ATOM 749 N N . VAL A 1 93 ? 0.051 4.101 -14.554 1.00 14.01 89 VAL A N 1
ATOM 750 C CA . VAL A 1 93 ? -0.013 2.656 -14.300 1.00 13.27 89 VAL A CA 1
ATOM 751 C C . VAL A 1 93 ? 0.375 2.409 -12.852 1.00 14.55 89 VAL A C 1
ATOM 752 O O . VAL A 1 93 ? 1.407 2.908 -12.406 1.00 15.26 89 VAL A O 1
ATOM 756 N N . TYR A 1 94 ? -0.483 1.706 -12.108 1.00 13.21 90 TYR A N 1
ATOM 757 C CA . TYR A 1 94 ? -0.236 1.370 -10.685 1.00 11.44 90 TYR A CA 1
ATOM 758 C C . TYR A 1 94 ? 0.197 -0.089 -10.587 1.00 13.04 90 TYR A C 1
ATOM 759 O O . TYR A 1 94 ? -0.494 -0.991 -11.095 1.00 16.32 90 TYR A O 1
ATOM 768 N N . TYR A 1 95 ? 1.347 -0.314 -9.944 1.00 16.14 91 TYR A N 1
ATOM 769 C CA . TYR A 1 95 ? 1.884 -1.649 -9.724 1.00 15.44 91 TYR A CA 1
ATOM 770 C C . TYR A 1 95 ? 1.884 -1.980 -8.251 1.00 14.61 91 TYR A C 1
ATOM 771 O O . TYR A 1 95 ? 2.236 -1.135 -7.422 1.00 14.07 91 TYR A O 1
ATOM 780 N N . CYS A 1 96 ? 1.565 -3.208 -7.929 1.00 15.18 92 CYS A N 1
ATOM 781 C CA . CYS A 1 96 ? 1.896 -3.679 -6.593 1.00 18.07 92 CYS A CA 1
ATOM 782 C C . CYS A 1 96 ? 3.196 -4.478 -6.631 1.00 15.70 92 CYS A C 1
ATOM 783 O O . CYS A 1 96 ? 3.598 -5.017 -7.665 1.00 17.48 92 CYS A O 1
ATOM 786 N N . ALA A 1 97 ? 3.913 -4.496 -5.505 1.00 14.86 93 ALA A N 1
ATOM 787 C CA . ALA A 1 97 ? 5.223 -5.122 -5.479 1.00 15.28 93 ALA A CA 1
ATOM 788 C C . ALA A 1 97 ? 5.507 -5.684 -4.091 1.00 15.14 93 ALA A C 1
ATOM 789 O O . ALA A 1 97 ? 5.117 -5.095 -3.074 1.00 18.30 93 ALA A O 1
ATOM 791 N N . ARG A 1 98 ? 6.180 -6.826 -4.066 1.00 16.05 94 ARG A N 1
ATOM 792 C CA . ARG A 1 98 ? 6.411 -7.537 -2.804 1.00 16.06 94 ARG A CA 1
ATOM 793 C C . ARG A 1 98 ? 7.634 -6.968 -2.056 1.00 19.97 94 ARG A C 1
ATOM 794 O O . ARG A 1 98 ? 8.723 -6.857 -2.630 1.00 18.75 94 ARG A O 1
ATOM 802 N N . ALA A 1 99 ? 7.455 -6.553 -0.791 1.00 17.46 95 ALA A N 1
ATOM 803 C CA . ALA A 1 99 ? 8.530 -5.882 -0.066 1.00 21.35 95 ALA A CA 1
ATOM 804 C C . ALA A 1 99 ? 9.773 -6.734 0.180 1.00 18.63 95 ALA A C 1
ATOM 805 O O . ALA A 1 99 ? 9.702 -7.917 0.562 1.00 19.97 95 ALA A O 1
ATOM 807 N N . ALA A 1 100 ? 10.926 -6.070 0.044 1.00 18.21 96 ALA A N 1
ATOM 808 C CA . ALA A 1 100 ? 12.213 -6.543 0.551 1.00 19.67 96 ALA A CA 1
ATOM 809 C C . ALA A 1 100 ? 12.279 -6.453 2.084 1.00 17.88 96 ALA A C 1
ATOM 810 O O . ALA A 1 100 ? 11.610 -5.640 2.715 1.00 19.01 96 ALA A O 1
ATOM 812 N N . SER A 1 101 ? 13.111 -7.303 2.681 1.00 19.24 97 SER A N 1
ATOM 813 C CA . SER A 1 101 ? 13.245 -7.319 4.137 1.00 21.17 97 SER A CA 1
ATOM 814 C C . SER A 1 101 ? 14.020 -6.127 4.694 1.00 21.74 97 SER A C 1
ATOM 815 O O . SER A 1 101 ? 14.098 -5.959 5.919 1.00 22.85 97 SER A O 1
ATOM 818 N N . SER A 1 102 ? 14.583 -5.281 3.837 1.00 19.82 98 SER A N 1
ATOM 819 C CA . SER A 1 102 ? 14.943 -3.915 4.217 1.00 18.90 98 SER A CA 1
ATOM 820 C C . SER A 1 102 ? 14.227 -2.953 3.281 1.00 18.67 98 SER A C 1
ATOM 821 O O . SER A 1 102 ? 14.271 -3.118 2.046 1.00 18.32 98 SER A O 1
ATOM 824 N N . PHE A 1 103 ? 13.585 -1.943 3.877 1.00 19.60 99 PHE A N 1
ATOM 825 C CA . PHE A 1 103 ? 12.826 -0.978 3.080 1.00 16.51 99 PHE A CA 1
ATOM 826 C C . PHE A 1 103 ? 13.675 -0.360 1.981 1.00 19.45 99 PHE A C 1
ATOM 827 O O . PHE A 1 103 ? 13.183 -0.135 0.855 1.00 17.72 99 PHE A O 1
ATOM 835 N N . GLY A 1 104 ? 14.944 -0.066 2.282 1.00 17.68 100 GLY A N 1
ATOM 836 C CA . GLY A 1 104 ? 15.785 0.604 1.291 1.00 19.21 100 GLY A CA 1
ATOM 837 C C . GLY A 1 104 ? 16.125 -0.242 0.093 1.00 18.76 100 GLY A C 1
ATOM 838 O O . GLY A 1 104 ? 16.613 0.291 -0.904 1.00 16.63 100 GLY A O 1
ATOM 839 N N . SER A 1 105 A 15.959 -1.565 0.198 1.00 15.97 100 SER A N 1
ATOM 840 C CA . SER A 1 105 A 16.147 -2.398 -0.967 1.00 15.58 100 SER A CA 1
ATOM 841 C C . SER A 1 105 A 14.878 -2.552 -1.786 1.00 15.37 100 SER A C 1
ATOM 842 O O . SER A 1 105 A 14.875 -3.329 -2.753 1.00 17.91 100 SER A O 1
ATOM 845 N N . GLY A 1 106 B 13.807 -1.868 -1.428 1.00 15.50 100 GLY A N 1
ATOM 846 C CA . GLY A 1 106 B 12.625 -1.882 -2.292 1.00 16.40 100 GLY A CA 1
ATOM 847 C C . GLY A 1 106 B 11.827 -3.173 -2.244 1.00 18.09 100 GLY A C 1
ATOM 848 O O . GLY A 1 106 B 11.233 -3.483 -1.207 1.00 18.49 100 GLY A O 1
ATOM 849 N N . PHE A 1 107 C 11.734 -3.853 -3.382 1.00 16.25 100 PHE A N 1
ATOM 850 C CA . PHE A 1 107 C 10.717 -4.860 -3.635 1.00 18.58 100 PHE A CA 1
ATOM 851 C C . PHE A 1 107 C 11.269 -5.701 -4.770 1.00 18.00 100 PHE A C 1
ATOM 852 O O . PHE A 1 107 C 12.053 -5.199 -5.582 1.00 19.33 100 PHE A O 1
ATOM 860 N N . ASP A 1 108 ? 10.913 -6.992 -4.800 1.00 16.25 101 ASP A N 1
ATOM 861 C CA . ASP A 1 108 ? 11.511 -7.860 -5.814 1.00 16.13 101 ASP A CA 1
ATOM 862 C C . ASP A 1 108 ? 10.556 -8.175 -6.965 1.00 18.67 101 ASP A C 1
ATOM 863 O O . ASP A 1 108 ? 10.831 -7.809 -8.111 1.00 21.74 101 ASP A O 1
ATOM 868 N N . TYR A 1 109 ? 9.438 -8.845 -6.688 1.00 17.67 102 TYR A N 1
ATOM 869 C CA . TYR A 1 109 ? 8.404 -9.124 -7.690 1.00 18.65 102 TYR A CA 1
ATOM 870 C C . TYR A 1 109 ? 7.376 -8.013 -7.789 1.00 16.59 102 TYR A C 1
ATOM 871 O O . TYR A 1 109 ? 6.988 -7.410 -6.798 1.00 16.40 102 TYR A O 1
ATOM 880 N N . TRP A 1 110 ? 6.930 -7.743 -9.021 1.00 16.38 103 TRP A N 1
ATOM 881 C CA . TRP A 1 110 ? 5.888 -6.777 -9.294 1.00 14.66 103 TRP A CA 1
ATOM 882 C C . TRP A 1 110 ? 4.788 -7.453 -10.117 1.00 16.82 103 TRP A C 1
ATOM 883 O O . TRP A 1 110 ? 4.998 -8.500 -10.754 1.00 19.54 103 TRP A O 1
ATOM 894 N N . GLY A 1 111 ? 3.605 -6.814 -10.117 1.00 17.02 104 GLY A N 1
ATOM 895 C CA . GLY A 1 111 ? 2.565 -7.197 -11.063 1.00 15.73 104 GLY A CA 1
ATOM 896 C C . GLY A 1 111 ? 2.768 -6.503 -12.395 1.00 19.76 104 GLY A C 1
ATOM 897 O O . GLY A 1 111 ? 3.660 -5.672 -12.556 1.00 17.99 104 GLY A O 1
ATOM 898 N N . GLN A 1 112 ? 1.865 -6.798 -13.336 1.00 18.69 105 GLN A N 1
ATOM 899 C CA . GLN A 1 112 ? 1.942 -6.128 -14.644 1.00 20.42 105 GLN A CA 1
ATOM 900 C C . GLN A 1 112 ? 1.345 -4.736 -14.654 1.00 17.28 105 GLN A C 1
ATOM 901 O O . GLN A 1 112 ? 1.603 -3.960 -15.595 1.00 18.16 105 GLN A O 1
ATOM 907 N N . GLY A 1 113 ? 0.558 -4.402 -13.652 1.00 14.75 106 GLY A N 1
ATOM 908 C CA . GLY A 1 113 ? 0.066 -3.051 -13.490 1.00 16.04 106 GLY A CA 1
ATOM 909 C C . GLY A 1 113 ? -1.381 -2.921 -13.917 1.00 17.30 106 GLY A C 1
ATOM 910 O O . GLY A 1 113 ? -1.909 -3.720 -14.711 1.00 20.34 106 GLY A O 1
ATOM 911 N N . THR A 1 114 ? -2.022 -1.878 -13.395 1.00 15.30 107 THR A N 1
ATOM 912 C CA . THR A 1 114 ? -3.375 -1.512 -13.812 1.00 14.93 107 THR A CA 1
ATOM 913 C C . THR A 1 114 ? -3.413 -0.004 -14.076 1.00 16.32 107 THR A C 1
ATOM 914 O O . THR A 1 114 ? -2.844 0.772 -13.320 1.00 16.40 107 THR A O 1
ATOM 918 N N . LEU A 1 115 ? -4.039 0.412 -15.185 1.00 15.36 108 LEU A N 1
ATOM 919 C CA . LEU A 1 115 ? -3.978 1.811 -15.628 1.00 13.32 108 LEU A CA 1
ATOM 920 C C . LEU A 1 115 ? -5.175 2.597 -15.093 1.00 15.98 108 LEU A C 1
ATOM 921 O O . LEU A 1 115 ? -6.330 2.262 -15.365 1.00 16.08 108 LEU A O 1
ATOM 926 N N . VAL A 1 116 ? -4.890 3.698 -14.404 1.00 13.85 109 VAL A N 1
ATOM 927 C CA . VAL A 1 116 ? -5.898 4.633 -13.890 1.00 14.52 109 VAL A CA 1
ATOM 928 C C . VAL A 1 116 ? -5.850 5.885 -14.754 1.00 15.93 109 VAL A C 1
ATOM 929 O O . VAL A 1 116 ? -4.780 6.497 -14.916 1.00 16.79 109 VAL A O 1
ATOM 933 N N . THR A 1 117 ? -6.994 6.262 -15.326 1.00 15.65 110 THR A N 1
ATOM 934 C CA . THR A 1 117 ? -7.075 7.450 -16.172 1.00 15.88 110 THR A CA 1
ATOM 935 C C . THR A 1 117 ? -8.010 8.445 -15.497 1.00 14.36 110 THR A C 1
ATOM 936 O O . THR A 1 117 ? -9.211 8.188 -15.390 1.00 16.45 110 THR A O 1
ATOM 940 N N . VAL A 1 118 ? -7.499 9.622 -15.124 1.00 16.46 111 VAL A N 1
ATOM 941 C CA . VAL A 1 118 ? -8.347 10.636 -14.519 1.00 17.90 111 VAL A CA 1
ATOM 942 C C . VAL A 1 118 ? -8.891 11.525 -15.634 1.00 17.42 111 VAL A C 1
ATOM 943 O O . VAL A 1 118 ? -8.123 12.169 -16.362 1.00 21.83 111 VAL A O 1
ATOM 947 N N . SER A 1 119 ? -10.206 11.537 -15.791 1.00 17.64 112 SER A N 1
ATOM 948 C CA . SER A 1 119 ? -10.837 12.142 -16.953 1.00 18.61 112 SER A CA 1
ATOM 949 C C . SER A 1 119 ? -12.328 12.289 -16.722 1.00 22.27 112 SER A C 1
ATOM 950 O O . SER A 1 119 ? -12.931 11.517 -15.953 1.00 23.32 112 SER A O 1
ATOM 953 N N . SER A 1 120 ? -12.926 13.301 -17.388 1.00 20.91 113 SER A N 1
ATOM 954 C CA . SER A 1 120 ? -14.371 13.454 -17.348 1.00 25.06 113 SER A CA 1
ATOM 955 C C . SER A 1 120 ? -15.085 12.725 -18.474 1.00 23.81 113 SER A C 1
ATOM 956 O O . SER A 1 120 ? -16.307 12.819 -18.572 1.00 26.94 113 SER A O 1
ATOM 959 N N . ALA A 1 121 ? -14.352 12.013 -19.325 1.00 22.38 114 ALA A N 1
ATOM 960 C CA . ALA A 1 121 ? -14.932 11.329 -20.477 1.00 24.12 114 ALA A CA 1
ATOM 961 C C . ALA A 1 121 ? -15.545 9.993 -20.052 1.00 24.24 114 ALA A C 1
ATOM 962 O O . ALA A 1 121 ? -15.131 9.379 -19.064 1.00 28.33 114 ALA A O 1
ATOM 964 N N . SER A 1 122 ? -16.562 9.558 -20.803 1.00 28.64 115 SER A N 1
ATOM 965 C CA . SER A 1 122 ? -17.271 8.314 -20.507 1.00 26.03 115 SER A CA 1
ATOM 966 C C . SER A 1 122 ? -16.504 7.091 -20.987 1.00 22.79 115 SER A C 1
ATOM 967 O O . SER A 1 122 ? -15.836 7.120 -22.020 1.00 23.27 115 SER A O 1
ATOM 970 N N . THR A 1 123 ? -16.638 5.998 -20.250 1.00 21.91 116 THR A N 1
ATOM 971 C CA A THR A 1 123 ? -16.105 4.726 -20.713 0.72 19.97 116 THR A CA 1
ATOM 972 C CA B THR A 1 123 ? -16.089 4.730 -20.736 0.28 20.23 116 THR A CA 1
ATOM 973 C C . THR A 1 123 ? -16.869 4.232 -21.946 1.00 21.02 116 THR A C 1
ATOM 974 O O . THR A 1 123 ? -18.093 4.376 -22.029 1.00 23.27 116 THR A O 1
ATOM 981 N N . LYS A 1 124 ? -16.143 3.627 -22.891 1.00 18.72 117 LYS A N 1
ATOM 982 C CA . LYS A 1 124 ? -16.749 3.046 -24.087 1.00 20.23 117 LYS A CA 1
ATOM 983 C C . LYS A 1 124 ? -15.993 1.771 -24.448 1.00 20.83 117 LYS A C 1
ATOM 984 O O . LYS A 1 124 ? -14.769 1.801 -24.613 1.00 18.25 117 LYS A O 1
ATOM 990 N N . GLY A 1 125 ? -16.703 0.649 -24.549 1.00 19.69 118 GLY A N 1
ATOM 991 C CA . GLY A 1 125 ? -16.072 -0.595 -24.942 1.00 19.90 118 GLY A CA 1
ATOM 992 C C . GLY A 1 125 ? -15.881 -0.676 -26.449 1.00 17.77 118 GLY A C 1
ATOM 993 O O . GLY A 1 125 ? -16.587 -0.023 -27.220 1.00 22.60 118 GLY A O 1
ATOM 994 N N . PRO A 1 126 ? -14.990 -1.570 -26.885 1.00 18.68 119 PRO A N 1
ATOM 995 C CA . PRO A 1 126 ? -14.584 -1.633 -28.291 1.00 18.12 119 PRO A CA 1
ATOM 996 C C . PRO A 1 126 ? -15.511 -2.486 -29.147 1.00 21.14 119 PRO A C 1
ATOM 997 O O . PRO A 1 126 ? -16.252 -3.342 -28.661 1.00 23.52 119 PRO A O 1
ATOM 1001 N N . SER A 1 127 ? -15.437 -2.241 -30.458 1.00 19.69 120 SER A N 1
ATOM 1002 C CA . SER A 1 127 ? -15.921 -3.135 -31.505 1.00 20.77 120 SER A CA 1
ATOM 1003 C C . SER A 1 127 ? -14.736 -3.952 -32.018 1.00 21.94 120 SER A C 1
ATOM 1004 O O . SER A 1 127 ? -13.615 -3.438 -32.083 1.00 24.96 120 SER A O 1
ATOM 1007 N N . VAL A 1 128 ? -14.954 -5.242 -32.305 1.00 17.87 121 VAL A N 1
ATOM 1008 C CA . VAL A 1 128 ? -13.873 -6.135 -32.708 1.00 15.08 121 VAL A CA 1
ATOM 1009 C C . VAL A 1 128 ? -14.221 -6.730 -34.063 1.00 18.10 121 VAL A C 1
ATOM 1010 O O . VAL A 1 128 ? -15.319 -7.259 -34.247 1.00 23.08 121 VAL A O 1
ATOM 1014 N N . PHE A 1 129 ? -13.283 -6.637 -35.010 1.00 16.36 122 PHE A N 1
ATOM 1015 C CA . PHE A 1 129 ? -13.496 -7.091 -36.379 1.00 17.66 122 PHE A CA 1
ATOM 1016 C C . PHE A 1 129 ? -12.349 -7.993 -36.794 1.00 15.31 122 PHE A C 1
ATOM 1017 O O . PHE A 1 129 ? -11.207 -7.782 -36.396 1.00 16.01 122 PHE A O 1
ATOM 1025 N N . PRO A 1 130 ? -12.626 -9.021 -37.602 1.00 16.86 123 PRO A N 1
ATOM 1026 C CA . PRO A 1 130 ? -11.554 -9.936 -38.015 1.00 15.72 123 PRO A CA 1
ATOM 1027 C C . PRO A 1 130 ? -10.678 -9.322 -39.098 1.00 14.85 123 PRO A C 1
ATOM 1028 O O . PRO A 1 130 ? -11.149 -8.587 -39.962 1.00 20.23 123 PRO A O 1
ATOM 1032 N N . LEU A 1 131 ? -9.378 -9.626 -39.039 1.00 15.36 124 LEU A N 1
ATOM 1033 C CA . LEU A 1 131 ? -8.456 -9.422 -40.178 1.00 16.86 124 LEU A CA 1
ATOM 1034 C C . LEU A 1 131 ? -8.204 -10.811 -40.764 1.00 14.48 124 LEU A C 1
ATOM 1035 O O . LEU A 1 131 ? -7.322 -11.532 -40.308 1.00 13.84 124 LEU A O 1
ATOM 1040 N N . ALA A 1 132 ? -9.012 -11.196 -41.764 1.00 17.06 125 ALA A N 1
ATOM 1041 C CA . ALA A 1 132 ? -8.967 -12.591 -42.247 1.00 15.35 125 ALA A CA 1
ATOM 1042 C C . ALA A 1 132 ? -7.717 -12.861 -43.068 1.00 16.27 125 ALA A C 1
ATOM 1043 O O . ALA A 1 132 ? -7.311 -12.031 -43.877 1.00 18.32 125 ALA A O 1
ATOM 1045 N N . PRO A 1 133 ? -7.128 -14.043 -42.935 1.00 15.68 126 PRO A N 1
ATOM 1046 C CA . PRO A 1 133 ? -6.021 -14.407 -43.826 1.00 15.88 126 PRO A CA 1
ATOM 1047 C C . PRO A 1 133 ? -6.553 -14.655 -45.227 1.00 21.74 126 PRO A C 1
ATOM 1048 O O . PRO A 1 133 ? -7.673 -15.147 -45.408 1.00 19.95 126 PRO A O 1
ATOM 1052 N N . SER A 1 134 ? -5.775 -14.238 -46.223 1.00 18.56 127 SER A N 1
ATOM 1053 C CA . SER A 1 134 ? -6.186 -14.360 -47.618 1.00 16.90 127 SER A CA 1
ATOM 1054 C C . SER A 1 134 ? -4.936 -14.463 -48.492 1.00 20.22 127 SER A C 1
ATOM 1055 O O . SER A 1 134 ? -3.810 -14.462 -47.985 1.00 20.88 127 SER A O 1
ATOM 1058 N N . SER A 1 135 ? -5.143 -14.524 -49.815 1.00 21.27 128 SER A N 1
ATOM 1059 C CA . SER A 1 135 ? -4.009 -14.540 -50.734 1.00 23.00 128 SER A CA 1
ATOM 1060 C C . SER A 1 135 ? -3.162 -13.267 -50.625 1.00 22.11 128 SER A C 1
ATOM 1061 O O . SER A 1 135 ? -2.009 -13.238 -51.108 1.00 27.62 128 SER A O 1
ATOM 1064 N N . LYS A 1 136 ? -3.699 -12.233 -49.998 1.00 20.76 129 LYS A N 1
ATOM 1065 C CA . LYS A 1 136 ? -3.020 -10.962 -49.871 1.00 20.60 129 LYS A CA 1
ATOM 1066 C C . LYS A 1 136 ? -2.275 -10.849 -48.552 1.00 17.90 129 LYS A C 1
ATOM 1067 O O . LYS A 1 136 ? -1.690 -9.792 -48.275 1.00 19.93 129 LYS A O 1
ATOM 1073 N N . SER A 1 137 ? -2.318 -11.901 -47.720 1.00 17.74 130 SER A N 1
ATOM 1074 C CA . SER A 1 137 ? -1.623 -11.872 -46.432 1.00 15.39 130 SER A CA 1
ATOM 1075 C C . SER A 1 137 ? -0.796 -13.134 -46.234 1.00 19.62 130 SER A C 1
ATOM 1076 O O . SER A 1 137 ? -0.563 -13.578 -45.095 1.00 19.43 130 SER A O 1
ATOM 1079 N N . THR A 1 138 ? -0.308 -13.707 -47.318 1.00 18.57 131 THR A N 1
ATOM 1080 C CA . THR A 1 138 ? 0.472 -14.917 -47.241 1.00 17.40 131 THR A CA 1
ATOM 1081 C C . THR A 1 138 ? 1.775 -14.750 -48.000 1.00 21.95 131 THR A C 1
ATOM 1082 O O . THR A 1 138 ? 1.842 -14.061 -49.040 1.00 29.37 131 THR A O 1
ATOM 1086 N N . SER A 1 139 ? 2.819 -15.391 -47.499 1.00 21.64 132 SER A N 1
ATOM 1087 C CA . SER A 1 139 ? 4.074 -15.427 -48.231 1.00 27.56 132 SER A CA 1
ATOM 1088 C C . SER A 1 139 ? 4.907 -16.609 -47.749 1.00 23.23 132 SER A C 1
ATOM 1089 O O . SER A 1 139 ? 5.017 -16.819 -46.545 1.00 22.18 132 SER A O 1
ATOM 1092 N N . GLY A 1 140 ? 5.492 -17.369 -48.686 1.00 24.57 133 GLY A N 1
ATOM 1093 C CA . GLY A 1 140 ? 6.503 -18.361 -48.347 1.00 20.44 133 GLY A CA 1
ATOM 1094 C C . GLY A 1 140 ? 6.002 -19.447 -47.430 1.00 24.86 133 GLY A C 1
ATOM 1095 O O . GLY A 1 140 ? 6.785 -20.004 -46.653 1.00 23.82 133 GLY A O 1
ATOM 1096 N N . GLY A 1 141 ? 4.715 -19.728 -47.474 1.00 21.08 134 GLY A N 1
ATOM 1097 C CA . GLY A 1 141 ? 4.154 -20.770 -46.647 1.00 19.60 134 GLY A CA 1
ATOM 1098 C C . GLY A 1 141 ? 3.591 -20.301 -45.339 1.00 18.92 134 GLY A C 1
ATOM 1099 O O . GLY A 1 141 ? 3.093 -21.155 -44.561 1.00 22.84 134 GLY A O 1
ATOM 1100 N N . THR A 1 142 ? 3.682 -19.009 -45.037 1.00 17.08 135 THR A N 1
ATOM 1101 C CA A THR A 1 142 ? 3.114 -18.459 -43.820 0.46 17.17 135 THR A CA 1
ATOM 1102 C CA B THR A 1 142 ? 3.189 -18.382 -43.819 0.54 17.22 135 THR A CA 1
ATOM 1103 C C . THR A 1 142 ? 1.982 -17.514 -44.170 1.00 17.69 135 THR A C 1
ATOM 1104 O O . THR A 1 142 ? 1.931 -16.943 -45.254 1.00 20.26 135 THR A O 1
ATOM 1111 N N . ALA A 1 143 ? 1.023 -17.411 -43.259 1.00 14.75 136 ALA A N 1
ATOM 1112 C CA . ALA A 1 143 ? -0.123 -16.551 -43.406 1.00 13.98 136 ALA A CA 1
ATOM 1113 C C . ALA A 1 143 ? -0.252 -15.639 -42.195 1.00 14.00 136 ALA A C 1
ATOM 1114 O O . ALA A 1 143 ? -0.114 -16.095 -41.058 1.00 15.60 136 ALA A O 1
ATOM 1116 N N . ALA A 1 144 ? -0.577 -14.387 -42.430 1.00 13.73 137 ALA A N 1
ATOM 1117 C CA . ALA A 1 144 ? -0.906 -13.485 -41.328 1.00 15.21 137 ALA A CA 1
ATOM 1118 C C . ALA A 1 144 ? -2.415 -13.267 -41.198 1.00 15.15 137 ALA A C 1
ATOM 1119 O O . ALA A 1 144 ? -3.151 -13.248 -42.194 1.00 15.47 137 ALA A O 1
ATOM 1121 N N . LEU A 1 145 ? -2.872 -13.130 -39.951 1.00 13.80 138 LEU A N 1
ATOM 1122 C CA . LEU A 1 145 ? -4.273 -12.848 -39.658 1.00 13.75 138 LEU A CA 1
ATOM 1123 C C . LEU A 1 145 ? -4.306 -12.031 -38.358 1.00 12.70 138 LEU A C 1
ATOM 1124 O O . LEU A 1 145 ? -3.294 -11.908 -37.664 1.00 14.30 138 LEU A O 1
ATOM 1129 N N . GLY A 1 146 ? -5.476 -11.521 -38.022 1.00 12.63 139 GLY A N 1
ATOM 1130 C CA . GLY A 1 146 ? -5.514 -10.647 -36.851 1.00 12.85 139 GLY A CA 1
ATOM 1131 C C . GLY A 1 146 ? -6.912 -10.246 -36.447 1.00 14.58 139 GLY A C 1
ATOM 1132 O O . GLY A 1 146 ? -7.932 -10.733 -36.972 1.00 14.68 139 GLY A O 1
ATOM 1133 N N . CYS A 1 147 ? -6.944 -9.282 -35.500 1.00 12.66 140 CYS A N 1
ATOM 1134 C CA . CYS A 1 147 ? -8.205 -8.675 -35.101 1.00 13.67 140 CYS A CA 1
ATOM 1135 C C . CYS A 1 147 ? -7.974 -7.182 -34.989 1.00 16.75 140 CYS A C 1
ATOM 1136 O O . CYS A 1 147 ? -6.939 -6.761 -34.470 1.00 16.52 140 CYS A O 1
ATOM 1139 N N . LEU A 1 148 ? -8.948 -6.410 -35.462 1.00 15.17 141 LEU A N 1
ATOM 1140 C CA . LEU A 1 148 ? -8.966 -4.949 -35.336 1.00 14.39 141 LEU A CA 1
ATOM 1141 C C . LEU A 1 148 ? -9.903 -4.576 -34.191 1.00 16.36 141 LEU A C 1
ATOM 1142 O O . LEU A 1 148 ? -11.050 -5.021 -34.159 1.00 16.28 141 LEU A O 1
ATOM 1147 N N . VAL A 1 149 ? -9.401 -3.793 -33.222 1.00 13.53 142 VAL A N 1
ATOM 1148 C CA . VAL A 1 149 ? -10.166 -3.456 -32.016 1.00 13.66 142 VAL A CA 1
ATOM 1149 C C . VAL A 1 149 ? -10.392 -1.945 -32.042 1.00 16.51 142 VAL A C 1
ATOM 1150 O O . VAL A 1 149 ? -9.456 -1.181 -31.773 1.00 19.43 142 VAL A O 1
ATOM 1154 N N . LYS A 1 150 ? -11.620 -1.520 -32.300 1.00 15.43 143 LYS A N 1
ATOM 1155 C CA . LYS A 1 150 ? -11.880 -0.133 -32.663 1.00 19.55 143 LYS A CA 1
ATOM 1156 C C . LYS A 1 150 ? -12.739 0.579 -31.630 1.00 19.99 143 LYS A C 1
ATOM 1157 O O . LYS A 1 150 ? -13.688 -0.004 -31.078 1.00 21.67 143 LYS A O 1
ATOM 1163 N N . ASP A 1 151 ? -12.375 1.848 -31.337 1.00 17.43 144 ASP A N 1
ATOM 1164 C CA . ASP A 1 151 ? -13.254 2.849 -30.731 1.00 15.14 144 ASP A CA 1
ATOM 1165 C C . ASP A 1 151 ? -13.532 2.568 -29.267 1.00 19.46 144 ASP A C 1
ATOM 1166 O O . ASP A 1 151 ? -14.701 2.395 -28.887 1.00 22.23 144 ASP A O 1
ATOM 1171 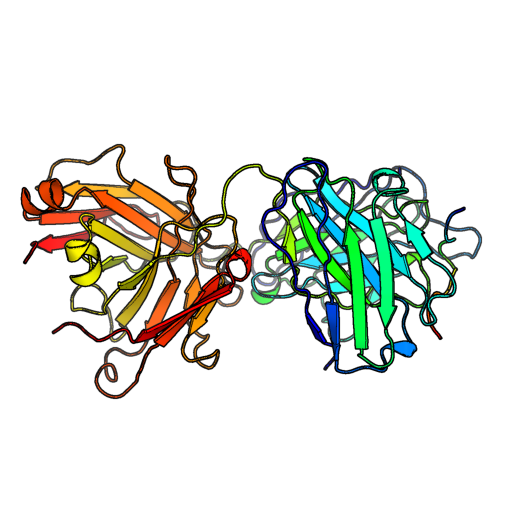N N . TYR A 1 152 ? -12.494 2.557 -28.430 1.00 15.87 145 TYR A N 1
ATOM 1172 C CA . TYR A 1 152 ? -12.696 2.316 -27.003 1.00 15.34 145 TYR A CA 1
ATOM 1173 C C . TYR A 1 152 ? -12.057 3.439 -26.192 1.00 16.64 145 TYR A C 1
ATOM 1174 O O . TYR A 1 152 ? -11.223 4.201 -26.689 1.00 14.15 145 TYR A O 1
ATOM 1183 N N . PHE A 1 153 ? -12.484 3.547 -24.915 1.00 14.94 146 PHE A N 1
ATOM 1184 C CA . PHE A 1 153 ? -11.922 4.555 -24.019 1.00 13.87 146 PHE A CA 1
ATOM 1185 C C . PHE A 1 153 ? -12.232 4.120 -22.608 1.00 15.09 146 PHE A C 1
ATOM 1186 O O . PHE A 1 153 ? -13.336 3.631 -22.355 1.00 16.31 146 PHE A O 1
ATOM 1194 N N . PRO A 1 154 ? -11.301 4.281 -21.661 1.00 16.58 147 PRO A N 1
ATOM 1195 C CA . PRO A 1 154 ? -9.906 4.679 -21.771 1.00 15.55 147 PRO A CA 1
ATOM 1196 C C . PRO A 1 154 ? -9.066 3.451 -22.197 1.00 15.97 147 PRO A C 1
ATOM 1197 O O . PRO A 1 154 ? -9.594 2.360 -22.449 1.00 16.38 147 PRO A O 1
ATOM 1201 N N . GLU A 1 155 ? -7.748 3.632 -22.258 1.00 16.82 148 GLU A N 1
ATOM 1202 C CA . GLU A 1 155 ? -6.892 2.465 -22.369 1.00 13.97 148 GLU A CA 1
ATOM 1203 C C . GLU A 1 155 ? -6.945 1.694 -21.053 1.00 13.23 148 GLU A C 1
ATOM 1204 O O . GLU A 1 155 ? -7.337 2.265 -20.014 1.00 16.55 148 GLU A O 1
ATOM 1210 N N . PRO A 1 156 ? -6.561 0.401 -21.054 1.00 14.32 149 PRO A N 1
ATOM 1211 C CA . PRO A 1 156 ? -6.058 -0.374 -22.193 1.00 14.09 149 PRO A CA 1
ATOM 1212 C C . PRO A 1 156 ? -7.022 -1.466 -22.586 1.00 14.63 149 PRO A C 1
ATOM 1213 O O . PRO A 1 156 ? -7.906 -1.851 -21.844 1.00 16.16 149 PRO A O 1
ATOM 1217 N N . VAL A 1 157 ? -6.809 -1.980 -23.800 1.00 14.40 150 VAL A N 1
ATOM 1218 C CA . VAL A 1 157 ? -7.328 -3.277 -24.237 1.00 14.46 150 VAL A CA 1
ATOM 1219 C C . VAL A 1 157 ? -6.178 -4.266 -24.187 1.00 17.43 150 VAL A C 1
ATOM 1220 O O . VAL A 1 157 ? -5.054 -3.945 -24.606 1.00 20.31 150 VAL A O 1
ATOM 1224 N N . THR A 1 158 ? -6.441 -5.474 -23.714 1.00 19.64 151 THR A N 1
ATOM 1225 C CA . THR A 1 158 ? -5.453 -6.528 -23.931 1.00 22.01 151 THR A CA 1
ATOM 1226 C C . THR A 1 158 ? -6.010 -7.573 -24.877 1.00 18.97 151 THR A C 1
ATOM 1227 O O . THR A 1 158 ? -7.231 -7.750 -24.992 1.00 20.23 151 THR A O 1
ATOM 1231 N N . VAL A 1 159 ? -5.109 -8.200 -25.613 1.00 17.00 152 VAL A N 1
ATOM 1232 C CA . VAL A 1 159 ? -5.496 -9.223 -26.566 1.00 15.97 152 VAL A CA 1
ATOM 1233 C C . VAL A 1 159 ? -4.670 -10.466 -26.308 1.00 21.79 152 VAL A C 1
ATOM 1234 O O . VAL A 1 159 ? -3.445 -10.384 -26.184 1.00 24.26 152 VAL A O 1
ATOM 1238 N N . SER A 1 160 ? -5.342 -11.610 -26.223 1.00 15.30 153 SER A N 1
ATOM 1239 C CA . SER A 1 160 ? -4.654 -12.889 -26.296 1.00 15.92 153 SER A CA 1
ATOM 1240 C C . SER A 1 160 ? -5.214 -13.657 -27.481 1.00 18.35 153 SER A C 1
ATOM 1241 O O . SER A 1 160 ? -6.237 -13.277 -28.069 1.00 17.35 153 SER A O 1
ATOM 1244 N N . TRP A 1 161 ? -4.538 -14.755 -27.823 1.00 16.84 154 TRP A N 1
ATOM 1245 C CA . TRP A 1 161 ? -4.981 -15.632 -28.898 1.00 15.02 154 TRP A CA 1
ATOM 1246 C C . TRP A 1 161 ? -5.188 -17.032 -28.342 1.00 17.88 154 TRP A C 1
ATOM 1247 O O . TRP A 1 161 ? -4.321 -17.541 -27.624 1.00 18.04 154 TRP A O 1
ATOM 1258 N N . ASN A 1 162 ? -6.334 -17.640 -28.669 1.00 16.53 155 ASN A N 1
ATOM 1259 C CA . ASN A 1 162 ? -6.617 -19.035 -28.257 1.00 18.20 155 ASN A CA 1
ATOM 1260 C C . ASN A 1 162 ? -6.426 -19.195 -26.738 1.00 20.04 155 ASN A C 1
ATOM 1261 O O . ASN A 1 162 ? -5.855 -20.180 -26.242 1.00 22.05 155 ASN A O 1
ATOM 1266 N N . SER A 1 163 ? -6.939 -18.209 -25.989 1.00 20.26 156 SER A N 1
ATOM 1267 C CA . SER A 1 163 ? -6.917 -18.194 -24.521 1.00 23.50 156 SER A CA 1
ATOM 1268 C C . SER A 1 163 ? -5.498 -18.288 -23.973 1.00 26.07 156 SER A C 1
ATOM 1269 O O . SER A 1 163 ? -5.269 -18.810 -22.876 1.00 28.63 156 SER A O 1
ATOM 1272 N N . GLY A 1 164 ? -4.550 -17.718 -24.701 1.00 22.98 157 GLY A N 1
ATOM 1273 C CA . GLY A 1 164 ? -3.167 -17.690 -24.297 1.00 23.56 157 GLY A CA 1
ATOM 1274 C C . GLY A 1 164 ? -2.331 -18.846 -24.784 1.00 26.55 157 GLY A C 1
ATOM 1275 O O . GLY A 1 164 ? -1.119 -18.841 -24.552 1.00 28.04 157 GLY A O 1
ATOM 1276 N N . ALA A 1 165 ? -2.921 -19.828 -25.477 1.00 20.76 158 ALA A N 1
ATOM 1277 C CA . ALA A 1 165 ? -2.109 -20.930 -25.979 1.00 23.49 158 ALA A CA 1
ATOM 127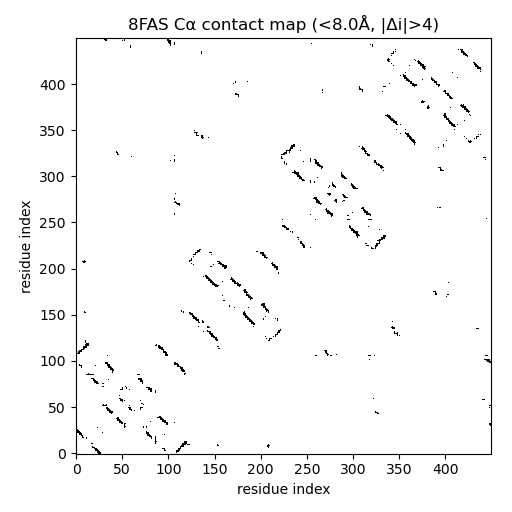8 C C . ALA A 1 165 ? -1.344 -20.582 -27.234 1.00 21.30 158 ALA A C 1
ATOM 1279 O O . ALA A 1 165 ? -0.484 -21.378 -27.657 1.00 24.78 158 ALA A O 1
ATOM 1281 N N . LEU A 1 166 ? -1.667 -19.465 -27.888 1.00 19.43 159 LEU A N 1
ATOM 1282 C CA . LEU A 1 166 ? -1.002 -19.068 -29.120 1.00 17.60 159 LEU A CA 1
ATOM 1283 C C . LEU A 1 166 ? -0.278 -17.766 -28.788 1.00 16.78 159 LEU A C 1
ATOM 1284 O O . LEU A 1 166 ? -0.930 -16.740 -28.538 1.00 19.99 159 LEU A O 1
ATOM 1289 N N . THR A 1 167 ? 1.057 -17.845 -28.662 1.00 19.00 160 THR A N 1
ATOM 1290 C CA . THR A 1 167 ? 1.855 -16.644 -28.327 1.00 17.38 160 THR A CA 1
ATOM 1291 C C . THR A 1 167 ? 2.953 -16.387 -29.349 1.00 18.12 160 THR A C 1
ATOM 1292 O O . THR A 1 167 ? 3.312 -15.223 -29.588 1.00 18.36 160 THR A O 1
ATOM 1296 N N . SER A 1 168 ? 3.505 -17.450 -29.948 1.00 18.24 161 SER A N 1
ATOM 1297 C CA . SER A 1 168 ? 4.562 -17.281 -30.933 1.00 18.16 161 SER A CA 1
ATOM 1298 C C . SER A 1 168 ? 4.048 -16.492 -32.132 1.00 17.65 161 SER A C 1
ATOM 1299 O O . SER A 1 168 ? 2.964 -16.777 -32.642 1.00 17.66 161 SER A O 1
ATOM 1302 N N . GLY A 1 169 ? 4.829 -15.502 -32.584 1.00 18.06 162 GLY A N 1
ATOM 1303 C CA . GLY A 1 169 ? 4.454 -14.803 -33.802 1.00 17.45 162 GLY A CA 1
ATOM 1304 C C . GLY A 1 169 ? 3.338 -13.793 -33.617 1.00 18.47 162 GLY A C 1
ATOM 1305 O O . GLY A 1 169 ? 2.858 -13.224 -34.625 1.00 19.85 162 GLY A O 1
ATOM 1306 N N . VAL A 1 170 ? 2.892 -13.539 -32.370 1.00 15.72 163 VAL A N 1
ATOM 1307 C CA . VAL A 1 170 ? 1.858 -12.523 -32.120 1.00 16.31 163 VAL A CA 1
ATOM 1308 C C . VAL A 1 170 ? 2.485 -11.137 -32.008 1.00 16.27 163 VAL A C 1
ATOM 1309 O O . VAL A 1 170 ? 3.513 -10.972 -31.351 1.00 16.90 163 VAL A O 1
ATOM 1313 N N . HIS A 1 171 ? 1.862 -10.139 -32.637 1.00 14.56 164 HIS A N 1
ATOM 1314 C CA . HIS A 1 171 ? 2.190 -8.737 -32.371 1.00 14.12 164 HIS A CA 1
ATOM 1315 C C . HIS A 1 171 ? 0.918 -7.988 -32.070 1.00 16.40 164 HIS A C 1
ATOM 1316 O O . HIS A 1 171 ? 0.038 -7.888 -32.921 1.00 16.50 164 HIS A O 1
ATOM 1323 N N . THR A 1 172 ? 0.838 -7.382 -30.894 1.00 15.35 165 THR A N 1
ATOM 1324 C CA . THR A 1 172 ? -0.292 -6.524 -30.596 1.00 13.87 165 THR A CA 1
ATOM 1325 C C . THR A 1 172 ? 0.239 -5.097 -30.569 1.00 16.67 165 THR A C 1
ATOM 1326 O O . THR A 1 172 ? 1.139 -4.779 -29.774 1.00 17.36 165 THR A O 1
ATOM 1330 N N . PHE A 1 173 ? -0.261 -4.269 -31.445 1.00 12.37 166 PHE A N 1
ATOM 1331 C CA . PHE A 1 173 ? 0.309 -2.947 -31.632 1.00 14.39 166 PHE A CA 1
ATOM 1332 C C . PHE A 1 173 ? -0.113 -1.950 -30.561 1.00 15.98 166 PHE A C 1
ATOM 1333 O O . PHE A 1 173 ? -1.209 -2.050 -30.008 1.00 14.46 166 PHE A O 1
ATOM 1341 N N . PRO A 1 174 ? 0.746 -0.982 -30.258 1.00 12.91 167 PRO A N 1
ATOM 1342 C CA . PRO A 1 174 ? 0.308 0.127 -29.380 1.00 12.28 167 PRO A CA 1
ATOM 1343 C C . PRO A 1 174 ? -0.929 0.797 -29.957 1.00 14.13 167 PRO A C 1
ATOM 1344 O O . PRO A 1 174 ? -1.046 0.983 -31.193 1.00 15.57 167 PRO A O 1
ATOM 1348 N N . ALA A 1 175 ? -1.816 1.239 -29.056 1.00 14.08 168 ALA A N 1
ATOM 1349 C CA . ALA A 1 175 ? -3.028 1.892 -29.498 1.00 14.41 168 ALA A CA 1
ATOM 1350 C C . ALA A 1 175 ? -2.728 3.246 -30.117 1.00 13.83 168 ALA A C 1
ATOM 1351 O O . ALA A 1 175 ? -1.763 3.932 -29.763 1.00 14.87 168 ALA A O 1
ATOM 1353 N N . VAL A 1 176 ? -3.577 3.632 -31.061 1.00 14.29 169 VAL A N 1
ATOM 1354 C CA . VAL A 1 176 ? -3.491 4.964 -31.644 1.00 15.22 169 VAL A CA 1
ATOM 1355 C C . VAL A 1 176 ? -4.697 5.756 -31.177 1.00 14.54 169 VAL A C 1
ATOM 1356 O O . VAL A 1 176 ? -5.794 5.222 -30.956 1.00 16.69 169 VAL A O 1
ATOM 1360 N N . LEU A 1 177 ? -4.476 7.038 -30.975 1.00 14.75 170 LEU A N 1
ATOM 1361 C CA . LEU A 1 177 ? -5.503 7.986 -30.575 1.00 15.42 170 LEU A CA 1
ATOM 1362 C C . LEU A 1 177 ? -6.198 8.529 -31.825 1.00 18.07 170 LEU A C 1
ATOM 1363 O O . LEU A 1 177 ? -5.545 9.117 -32.691 1.00 20.55 170 LEU A O 1
ATOM 1368 N N . GLN A 1 178 ? -7.510 8.318 -31.931 1.00 19.83 171 GLN A N 1
ATOM 1369 C CA . GLN A 1 178 ? -8.258 8.908 -33.044 1.00 21.28 171 GLN A CA 1
ATOM 1370 C C . GLN A 1 178 ? -8.703 10.342 -32.728 1.00 20.92 171 GLN A C 1
ATOM 1371 O O . GLN A 1 178 ? -8.721 10.784 -31.571 1.00 22.94 171 GLN A O 1
ATOM 1377 N N . SER A 1 179 ? -9.064 11.097 -33.802 1.00 25.58 172 SER A N 1
ATOM 1378 C CA . SER A 1 179 ? -9.507 12.478 -33.601 1.00 27.92 172 SER A CA 1
ATOM 1379 C C . SER A 1 179 ? -10.770 12.556 -32.750 1.00 28.80 172 SER A C 1
ATOM 1380 O O . SER A 1 179 ? -10.991 13.571 -32.092 1.00 37.59 172 SER A O 1
ATOM 1383 N N . SER A 1 180 ? -11.577 11.485 -32.727 1.00 30.12 173 SER A N 1
ATOM 1384 C CA . SER A 1 180 ? -12.723 11.401 -31.824 1.00 30.18 173 SER A CA 1
ATOM 1385 C C . SER A 1 180 ? -12.327 11.385 -30.359 1.00 29.45 173 SER A C 1
ATOM 1386 O O . SER A 1 180 ? -13.177 11.644 -29.504 1.00 35.37 173 SER A O 1
ATOM 1389 N N . GLY A 1 181 ? -11.064 11.080 -30.029 1.00 24.23 174 GLY A N 1
ATOM 1390 C CA . GLY A 1 181 ? -10.637 10.910 -28.645 1.00 23.56 174 GLY A CA 1
ATOM 1391 C C . GLY A 1 181 ? -10.697 9.462 -28.186 1.00 20.79 174 GLY A C 1
ATOM 1392 O O . GLY A 1 181 ? -10.274 9.154 -27.057 1.00 20.16 174 GLY A O 1
ATOM 1393 N N . LEU A 1 182 ? -11.222 8.581 -29.022 1.00 18.56 175 LEU A N 1
ATOM 1394 C CA . LEU A 1 182 ? -11.251 7.140 -28.794 1.00 16.93 175 LEU A CA 1
ATOM 1395 C C . LEU A 1 182 ? -9.987 6.476 -29.345 1.00 19.30 175 LEU A C 1
ATOM 1396 O O . LEU A 1 182 ? -9.305 6.992 -30.238 1.00 24.86 175 LEU A O 1
ATOM 1401 N N . TYR A 1 183 ? -9.699 5.294 -28.822 1.00 15.49 176 TYR A N 1
ATOM 1402 C CA . TYR A 1 183 ? -8.508 4.544 -29.185 1.00 14.90 176 TYR A CA 1
ATOM 1403 C C . TYR A 1 183 ? -8.867 3.383 -30.109 1.00 14.96 176 TYR A C 1
ATOM 1404 O O . TYR A 1 183 ? -10.008 2.944 -30.160 1.00 16.09 176 TYR A O 1
ATOM 1413 N N . SER A 1 184 ? -7.862 2.907 -30.835 1.00 14.58 177 SER A N 1
ATOM 1414 C CA A SER A 1 184 ? -7.986 1.721 -31.675 0.43 14.76 177 SER A CA 1
ATOM 1415 C CA B SER A 1 184 ? -7.989 1.707 -31.672 0.57 14.65 177 SER A CA 1
ATOM 1416 C C . SER A 1 184 ? -6.652 1.004 -31.673 1.00 14.91 177 SER A C 1
ATOM 1417 O O . SER A 1 184 ? -5.608 1.650 -31.555 1.00 15.31 177 SER A O 1
ATOM 1422 N N . LEU A 1 185 ? -6.688 -0.338 -31.816 1.00 13.43 178 LEU A N 1
ATOM 1423 C CA . LEU A 1 185 ? -5.447 -1.081 -32.012 1.00 12.85 178 LEU A CA 1
ATOM 1424 C C . LEU A 1 185 ? -5.746 -2.305 -32.865 1.00 14.26 178 LEU A C 1
ATOM 1425 O O . LEU A 1 185 ? -6.902 -2.623 -33.142 1.00 13.89 178 LEU A O 1
ATOM 1430 N N . SER A 1 186 ? -4.685 -2.963 -33.307 1.00 15.62 179 SER A N 1
ATOM 1431 C CA A SER A 1 186 ? -4.800 -4.265 -33.954 0.54 13.76 179 SER A CA 1
ATOM 1432 C CA B SER A 1 186 ? -4.802 -4.264 -33.956 0.46 13.77 179 SER A CA 1
ATOM 1433 C C . SER A 1 186 ? -3.838 -5.236 -33.319 1.00 14.13 179 SER A C 1
ATOM 1434 O O . SER A 1 186 ? -2.820 -4.850 -32.739 1.00 14.14 179 SER A O 1
ATOM 1439 N N . SER A 1 187 ? -4.174 -6.527 -33.455 1.00 13.67 180 SER A N 1
ATOM 1440 C CA . SER A 1 187 ? -3.307 -7.609 -33.032 1.00 12.24 180 SER A CA 1
ATOM 1441 C C . SER A 1 187 ? -3.232 -8.601 -34.177 1.00 13.57 180 SER A C 1
ATOM 1442 O O . SER A 1 187 ? -4.275 -8.964 -34.723 1.00 15.45 180 SER A O 1
ATOM 1445 N N . VAL A 1 188 ? -2.027 -9.037 -34.517 1.00 13.43 181 VAL A N 1
ATOM 1446 C CA . VAL A 1 188 ? -1.842 -9.964 -35.636 1.00 12.78 181 VAL A CA 1
ATOM 1447 C C . VAL A 1 188 ? -1.006 -11.151 -35.202 1.00 13.43 181 VAL A C 1
ATOM 1448 O O . VAL A 1 188 ? -0.323 -11.141 -34.178 1.00 13.52 181 VAL A O 1
ATOM 1452 N N . VAL A 1 189 ? -1.073 -12.215 -36.017 1.00 13.30 182 VAL A N 1
ATOM 1453 C CA . VAL A 1 189 ? -0.267 -13.410 -35.752 1.00 13.27 182 VAL A CA 1
ATOM 1454 C C . VAL A 1 189 ? 0.042 -14.054 -37.095 1.00 13.59 182 VAL A C 1
ATOM 1455 O O . VAL A 1 189 ? -0.777 -13.994 -38.027 1.00 15.34 182 VAL A O 1
ATOM 1459 N N . THR A 1 190 ? 1.232 -14.669 -37.179 1.00 13.88 183 THR A N 1
ATOM 1460 C CA . THR A 1 190 ? 1.636 -15.427 -38.366 1.00 12.78 183 THR A CA 1
ATOM 1461 C C . THR A 1 190 ? 1.639 -16.912 -38.032 1.00 15.60 183 THR A C 1
ATOM 1462 O O . THR A 1 190 ? 2.129 -17.344 -36.969 1.00 15.51 183 THR A O 1
ATOM 1466 N N . VAL A 1 191 ? 1.045 -17.674 -38.939 1.00 14.11 184 VAL A N 1
ATOM 1467 C CA . VAL A 1 191 ? 0.776 -19.101 -38.733 1.00 12.89 184 VAL A CA 1
ATOM 1468 C C . VAL A 1 191 ? 1.101 -19.859 -40.017 1.00 13.73 184 VAL A C 1
ATOM 1469 O O . VAL A 1 191 ? 1.313 -19.226 -41.066 1.00 15.69 184 VAL A O 1
ATOM 1473 N N . PRO A 1 192 ? 1.183 -21.186 -39.989 1.00 13.93 185 PRO A N 1
ATOM 1474 C CA . PRO A 1 192 ? 1.321 -21.926 -41.263 1.00 13.83 185 PRO A CA 1
ATOM 1475 C C . PRO A 1 192 ? 0.145 -21.711 -42.196 1.00 16.04 185 PRO A C 1
ATOM 1476 O O . PRO A 1 192 ? -1.017 -21.812 -41.795 1.00 15.34 185 PRO A O 1
ATOM 1480 N N . SER A 1 193 ? 0.442 -21.466 -43.501 1.00 15.87 186 SER A N 1
ATOM 1481 C CA A SER A 1 193 ? -0.699 -21.419 -44.391 0.55 18.80 186 SER A CA 1
ATOM 1482 C CA B SER A 1 193 ? -0.612 -21.464 -44.519 0.45 19.20 186 SER A CA 1
ATOM 1483 C C . SER A 1 193 ? -1.296 -22.809 -44.622 1.00 17.70 186 SER A C 1
ATOM 1484 O O . SER A 1 193 ? -2.506 -22.901 -44.895 1.00 21.40 186 SER A O 1
ATOM 1489 N N . SER A 1 194 ? -0.528 -23.889 -44.406 1.00 16.76 187 SER A N 1
ATOM 1490 C CA . SER A 1 194 ? -1.002 -25.236 -44.722 1.00 19.87 187 SER A CA 1
ATOM 1491 C C . SER A 1 194 ? -2.185 -25.679 -43.872 1.00 29.66 187 SER A C 1
ATOM 1492 O O . SER A 1 194 ? -2.961 -26.551 -44.296 1.00 33.04 187 SER A O 1
ATOM 1495 N N . SER A 1 195 ? -2.319 -25.146 -42.674 1.00 21.06 188 SER A N 1
ATOM 1496 C CA . SER A 1 195 ? -3.318 -25.665 -41.740 1.00 23.61 188 SER A CA 1
ATOM 1497 C C . SER A 1 195 ? -4.404 -24.630 -41.423 1.00 19.56 188 SER A C 1
ATOM 1498 O O . SER A 1 195 ? -5.114 -24.746 -40.415 1.00 21.37 188 SER A O 1
ATOM 1501 N N . LEU A 1 196 ? -4.598 -23.633 -42.301 1.00 17.34 189 LEU A N 1
ATOM 1502 C CA . LEU A 1 196 ? -5.710 -22.720 -42.084 1.00 15.26 189 LEU A CA 1
ATOM 1503 C C . LEU A 1 196 ? -7.062 -23.416 -42.090 1.00 17.35 189 LEU A C 1
ATOM 1504 O O . LEU A 1 196 ? -8.013 -22.917 -41.475 1.00 22.46 189 LEU A O 1
ATOM 1509 N N . GLY A 1 197 ? -7.168 -24.567 -42.741 1.00 19.35 190 GLY A N 1
ATOM 1510 C CA . GLY A 1 197 ? -8.415 -25.287 -42.740 1.00 21.82 190 GLY A CA 1
ATOM 1511 C C . GLY A 1 197 ? -8.670 -26.167 -41.529 1.00 27.53 190 GLY A C 1
ATOM 1512 O O . GLY A 1 197 ? -9.793 -26.645 -41.366 1.00 28.93 190 GLY A O 1
ATOM 1513 N N . THR A 1 198 ? -7.668 -26.395 -40.688 1.00 18.02 191 THR A N 1
ATOM 1514 C CA . THR A 1 198 ? -7.824 -27.347 -39.596 1.00 18.16 191 THR A CA 1
ATOM 1515 C C . THR A 1 198 ? -7.613 -26.713 -38.236 1.00 17.83 191 THR A C 1
ATOM 1516 O O . THR A 1 198 ? -8.156 -27.251 -37.256 1.00 20.76 191 THR A O 1
ATOM 1520 N N . GLN A 1 199 ? -6.898 -25.571 -38.148 1.00 16.34 192 GLN A N 1
ATOM 1521 C CA . GLN A 1 199 ? -6.686 -24.912 -36.858 1.00 15.66 192 GLN A CA 1
ATOM 1522 C C . GLN A 1 199 ? -7.690 -23.768 -36.685 1.00 16.85 192 GLN A C 1
ATOM 1523 O O . GLN A 1 199 ? -8.177 -23.194 -37.672 1.00 22.94 192 GLN A O 1
ATOM 1529 N N . THR A 1 200 ? -8.062 -23.497 -35.438 1.00 19.13 193 THR A N 1
ATOM 1530 C CA . THR A 1 200 ? -8.996 -22.428 -35.102 1.00 16.60 193 THR A CA 1
ATOM 1531 C C . THR A 1 200 ? -8.216 -21.305 -34.420 1.00 20.11 193 THR A C 1
ATOM 1532 O O . THR A 1 200 ? -7.397 -21.563 -33.536 1.00 20.45 193 THR A O 1
ATOM 1536 N N . TYR A 1 201 ? -8.404 -20.060 -34.879 1.00 16.20 194 TYR A N 1
ATOM 1537 C CA . TYR A 1 201 ? -7.700 -18.903 -34.337 1.00 15.69 194 TYR A CA 1
ATOM 1538 C C . TYR A 1 201 ? -8.727 -17.924 -33.797 1.00 16.93 194 TYR A C 1
ATOM 1539 O O . TYR A 1 201 ? -9.568 -17.425 -34.564 1.00 19.49 194 TYR A O 1
ATOM 1548 N N . ILE A 1 202 ? -8.700 -17.690 -32.473 1.00 16.66 195 ILE A N 1
ATOM 1549 C CA . ILE A 1 202 ? -9.693 -16.828 -31.837 1.00 16.48 195 ILE A CA 1
ATOM 1550 C C . ILE A 1 202 ? -8.935 -15.741 -31.102 1.00 16.82 195 ILE A C 1
ATOM 1551 O O . ILE A 1 202 ? -8.042 -16.046 -30.309 1.00 16.65 195 ILE A O 1
ATOM 1556 N N . CYS A 1 203 ? -9.255 -14.460 -31.375 1.00 14.29 196 CYS A N 1
ATOM 1557 C CA . CYS A 1 203 ? -8.671 -13.392 -30.557 1.00 15.92 196 CYS A CA 1
ATOM 1558 C C . CYS A 1 203 ? -9.567 -13.106 -29.365 1.00 18.71 196 CYS A C 1
ATOM 1559 O O . CYS A 1 203 ? -10.796 -13.073 -29.484 1.00 17.49 196 CYS A O 1
ATOM 1562 N N . ASN A 1 204 ? -8.956 -13.014 -28.198 1.00 16.63 197 ASN A N 1
ATOM 1563 C CA . ASN A 1 204 ? -9.696 -12.801 -26.953 1.00 16.91 197 ASN A CA 1
ATOM 1564 C C . ASN A 1 204 ? -9.387 -11.374 -26.543 1.00 16.99 197 ASN A C 1
ATOM 1565 O O . ASN A 1 204 ? -8.255 -11.072 -26.177 1.00 18.76 197 ASN A O 1
ATOM 1570 N N . VAL A 1 205 ? -10.389 -10.510 -26.616 1.00 16.29 198 VAL A N 1
ATOM 1571 C CA . VAL A 1 205 ? -10.214 -9.080 -26.381 1.00 16.84 198 VAL A CA 1
ATOM 1572 C C . VAL A 1 205 ? -10.829 -8.744 -25.025 1.00 15.91 198 VAL A C 1
ATOM 1573 O O . VAL A 1 205 ? -11.980 -9.099 -24.770 1.00 19.63 198 VAL A O 1
ATOM 1577 N N . ASN A 1 206 ? -10.059 -8.076 -24.148 1.00 16.17 199 ASN A N 1
ATOM 1578 C CA . ASN A 1 206 ? -10.587 -7.703 -22.835 1.00 17.78 199 ASN A CA 1
ATOM 1579 C C . ASN A 1 206 ? -10.373 -6.209 -22.631 1.00 17.85 199 ASN A C 1
ATOM 1580 O O . ASN A 1 206 ? -9.245 -5.715 -22.706 1.00 22.21 199 ASN A O 1
ATOM 1585 N N . HIS A 1 207 ? -11.458 -5.484 -22.448 1.00 16.22 200 HIS A N 1
ATOM 1586 C CA . HIS A 1 207 ? -11.360 -4.076 -22.085 1.00 13.95 200 HIS A CA 1
ATOM 1587 C C . HIS A 1 207 ? -11.845 -4.002 -20.649 1.00 17.12 200 HIS A C 1
ATOM 1588 O O . HIS A 1 207 ? -13.029 -3.789 -20.403 1.00 18.81 200 HIS A O 1
ATOM 1595 N N . LYS A 1 208 ? -10.929 -4.171 -19.694 1.00 18.91 201 LYS A N 1
ATOM 1596 C CA . LYS A 1 208 ? -11.369 -4.234 -18.300 1.00 21.70 201 LYS A CA 1
ATOM 1597 C C . LYS A 1 208 ? -12.047 -2.952 -17.833 1.00 20.96 201 LYS A C 1
ATOM 1598 O O . LYS A 1 208 ? -13.002 -3.063 -17.039 1.00 26.18 201 LYS A O 1
ATOM 1604 N N . PRO A 1 209 ? -11.660 -1.750 -18.303 1.00 16.87 202 PRO A N 1
ATOM 1605 C CA . PRO A 1 209 ? -12.352 -0.541 -17.809 1.00 21.70 202 PRO A CA 1
ATOM 1606 C C . PRO A 1 209 ? -13.848 -0.531 -18.062 1.00 27.44 202 PRO A C 1
ATOM 1607 O O . PRO A 1 209 ? -14.572 0.187 -17.340 1.00 27.63 202 PRO A O 1
ATOM 1611 N N . SER A 1 210 ? -14.335 -1.237 -19.104 1.00 20.58 203 SER A N 1
ATOM 1612 C CA . SER A 1 210 ? -15.765 -1.333 -19.382 1.00 23.50 203 SER A CA 1
ATOM 1613 C C . SER A 1 210 ? -16.338 -2.709 -19.090 1.00 24.33 203 SER A C 1
ATOM 1614 O O . SER A 1 210 ? -17.496 -2.956 -19.420 1.00 27.10 203 SER A O 1
ATOM 1617 N N . ASN A 1 211 ? -15.540 -3.628 -18.532 1.00 25.25 204 ASN A N 1
ATOM 1618 C CA . ASN A 1 211 ? -15.971 -5.005 -18.290 1.00 29.25 204 ASN A CA 1
ATOM 1619 C C . ASN A 1 211 ? -16.462 -5.665 -19.591 1.00 27.91 204 ASN A C 1
ATOM 1620 O O . ASN A 1 211 ? -17.421 -6.432 -19.589 1.00 34.06 204 ASN A O 1
ATOM 1625 N N . THR A 1 212 ? -15.795 -5.364 -20.724 1.00 23.77 205 THR A N 1
ATOM 1626 C CA . THR A 1 212 ? -16.164 -5.869 -22.044 1.00 22.10 205 THR A CA 1
ATOM 1627 C C . THR A 1 212 ? -15.163 -6.954 -22.427 1.00 26.98 205 THR A C 1
ATOM 1628 O O . THR A 1 212 ? -13.956 -6.688 -22.463 1.00 25.22 205 THR A O 1
ATOM 1632 N N . LYS A 1 213 ? -15.657 -8.170 -22.692 1.00 24.41 206 LYS A N 1
ATOM 1633 C CA . LYS A 1 213 ? -14.852 -9.269 -23.205 1.00 21.97 206 LYS A CA 1
ATOM 1634 C C . LYS A 1 213 ? -15.479 -9.753 -24.502 1.00 26.62 206 LYS A C 1
ATOM 1635 O O . LYS A 1 213 ? -16.695 -9.945 -24.574 1.00 26.86 206 LYS A O 1
ATOM 1641 N N . VAL A 1 214 ? -14.666 -9.907 -25.536 1.00 21.54 207 VAL A N 1
ATOM 1642 C CA . VAL A 1 214 ? -15.145 -10.374 -26.837 1.00 21.43 207 VAL A CA 1
ATOM 1643 C C . VAL A 1 214 ? -14.201 -11.460 -27.302 1.00 20.45 207 VAL A C 1
ATOM 1644 O O . VAL A 1 214 ? -12.986 -11.246 -27.314 1.00 21.14 207 VAL A O 1
ATOM 1648 N N . ASP A 1 215 ? -14.747 -12.596 -27.746 1.00 21.88 208 ASP A N 1
ATOM 1649 C CA . ASP A 1 215 ? -13.927 -13.626 -28.373 1.00 22.72 208 ASP A CA 1
ATOM 1650 C C . ASP A 1 215 ? -14.340 -13.655 -29.844 1.00 26.15 208 ASP A C 1
ATOM 1651 O O . ASP A 1 215 ? -15.531 -13.787 -30.135 1.00 31.50 208 ASP A O 1
ATOM 1656 N N . LYS A 1 216 ? -13.389 -13.454 -30.772 1.00 18.50 209 LYS A N 1
ATOM 1657 C CA . LYS A 1 216 ? -13.743 -13.418 -32.199 1.00 20.88 209 LYS A CA 1
ATOM 1658 C C . LYS A 1 216 ? -12.968 -14.495 -32.921 1.00 18.14 209 LYS A C 1
ATOM 1659 O O . LYS A 1 216 ? -11.738 -14.425 -32.987 1.00 18.48 209 LYS A O 1
ATOM 1665 N N . LYS A 1 217 ? -13.687 -15.470 -33.507 1.00 22.45 210 LYS A N 1
ATOM 1666 C CA . LYS A 1 217 ? -13.047 -16.469 -34.348 1.00 19.71 210 LYS A CA 1
ATOM 1667 C C . LYS A 1 217 ? -12.741 -15.842 -35.725 1.00 21.70 210 LYS A C 1
ATOM 1668 O O . LYS A 1 217 ? -13.631 -15.251 -36.357 1.00 25.96 210 LYS A O 1
ATOM 1674 N N . VAL A 1 218 ? -11.500 -15.965 -36.180 1.00 17.19 211 VAL A N 1
ATOM 1675 C CA . VAL A 1 218 ? -11.058 -15.358 -37.439 1.00 16.17 211 VAL A CA 1
ATOM 1676 C C . VAL A 1 218 ? -11.033 -16.458 -38.503 1.00 17.94 211 VAL A C 1
ATOM 1677 O O . VAL A 1 218 ? -10.199 -17.371 -38.448 1.00 21.35 211 VAL A O 1
ATOM 1681 N N . GLU A 1 219 ? -11.959 -16.379 -39.471 1.00 22.03 212 GLU A N 1
ATOM 1682 C CA . GLU A 1 219 ? -12.125 -17.393 -40.506 1.00 21.33 212 GLU A CA 1
ATOM 1683 C C . GLU A 1 219 ? -11.303 -17.030 -41.730 1.00 21.70 212 GLU A C 1
ATOM 1684 O O . GLU A 1 219 ? -11.302 -15.867 -42.151 1.00 22.01 212 GLU A O 1
ATOM 1690 N N . PRO A 1 220 ? -10.700 -18.019 -42.379 1.00 23.15 213 PRO A N 1
ATOM 1691 C CA . PRO A 1 220 ? -9.947 -17.737 -43.598 1.00 22.63 213 PRO A CA 1
ATOM 1692 C C . PRO A 1 220 ? -10.861 -17.276 -44.703 1.00 25.93 213 PRO A C 1
ATOM 1693 O O . PRO A 1 220 ? -12.017 -17.702 -44.796 1.00 29.88 213 PRO A O 1
ATOM 1697 N N . LYS A 1 221 ? -10.311 -16.411 -45.567 1.00 26.34 214 LYS A N 1
ATOM 1698 C CA . LYS A 1 221 ? -10.952 -16.018 -46.819 1.00 27.75 214 LYS A CA 1
ATOM 1699 C C . LYS A 1 221 ? -10.487 -16.935 -47.940 1.00 37.20 214 LYS A C 1
ATOM 1700 O O . LYS A 1 221 ? -9.328 -17.368 -47.966 1.00 38.03 214 LYS A O 1
ATOM 1706 N N . SER A 1 222 ? -11.408 -17.257 -48.853 1.00 33.72 215 SER A N 1
ATOM 1707 C CA . SER A 1 222 ? -11.057 -18.035 -50.040 1.00 38.89 215 SER A CA 1
ATOM 1708 C C . SER A 1 222 ? -11.780 -17.448 -51.247 1.00 41.28 215 SER A C 1
ATOM 1709 O O . SER A 1 222 ? -11.154 -17.153 -52.267 1.00 50.56 215 SER A O 1
ATOM 1712 N N . ASP B 2 1 ? 13.802 15.725 -2.366 1.00 43.19 1 ASP B N 1
ATOM 1713 C CA . ASP B 2 1 ? 13.874 14.333 -2.810 1.00 31.35 1 ASP B CA 1
ATOM 1714 C C . ASP B 2 1 ? 15.154 14.119 -3.599 1.00 40.09 1 ASP B C 1
ATOM 1715 O O . ASP B 2 1 ? 15.489 14.940 -4.438 1.00 40.02 1 ASP B O 1
ATOM 1720 N N . VAL B 2 2 ? 15.868 13.021 -3.342 1.00 23.98 2 VAL B N 1
ATOM 1721 C CA . VAL B 2 2 ? 17.127 12.763 -4.041 1.00 22.86 2 VAL B CA 1
ATOM 1722 C C . VAL B 2 2 ? 16.860 12.518 -5.511 1.00 23.85 2 VAL B C 1
ATOM 1723 O O . VAL B 2 2 ? 15.957 11.754 -5.883 1.00 21.41 2 VAL B O 1
ATOM 1727 N N . VAL B 2 3 ? 17.662 13.154 -6.368 1.00 17.98 3 VAL B N 1
ATOM 1728 C CA . VAL B 2 3 ? 17.531 13.031 -7.815 1.00 18.36 3 VAL B CA 1
ATOM 1729 C C . VAL B 2 3 ? 18.506 11.969 -8.283 1.00 20.74 3 VAL B C 1
ATOM 1730 O O . VAL B 2 3 ? 19.682 11.994 -7.909 1.00 22.72 3 VAL B O 1
ATOM 1734 N N . MET B 2 4 ? 18.024 11.040 -9.113 1.00 18.94 4 MET B N 1
ATOM 1735 C CA . MET B 2 4 ? 18.837 9.952 -9.648 1.00 16.91 4 MET B CA 1
ATOM 1736 C C . MET B 2 4 ? 19.001 10.209 -11.143 1.00 18.52 4 MET B C 1
ATOM 1737 O O . MET B 2 4 ? 18.002 10.247 -11.874 1.00 20.37 4 MET B O 1
ATOM 1742 N N . THR B 2 5 ? 20.238 10.418 -11.601 1.00 18.60 5 THR B N 1
ATOM 1743 C CA . THR B 2 5 ? 20.494 10.805 -12.989 1.00 21.91 5 THR B CA 1
ATOM 1744 C C . THR B 2 5 ? 21.170 9.643 -13.697 1.00 21.46 5 THR B C 1
ATOM 1745 O O . THR B 2 5 ? 22.331 9.337 -13.409 1.00 22.50 5 THR B O 1
ATOM 1749 N N . GLN B 2 6 ? 20.463 9.012 -14.654 1.00 19.45 6 GLN B N 1
ATOM 1750 C CA . GLN B 2 6 ? 20.994 7.905 -15.433 1.00 21.30 6 GLN B CA 1
ATOM 1751 C C . GLN B 2 6 ? 21.550 8.393 -16.751 1.00 21.06 6 GLN B C 1
ATOM 1752 O O . GLN B 2 6 ? 21.060 9.371 -17.317 1.00 25.21 6 GLN B O 1
ATOM 1758 N N . SER B 2 7 ? 22.529 7.651 -17.259 1.00 22.62 7 SER B N 1
ATOM 1759 C CA A SER B 2 7 ? 23.120 7.920 -18.569 0.17 24.61 7 SER B CA 1
ATOM 1760 C CA B SER B 2 7 ? 23.059 7.901 -18.594 0.83 24.40 7 SER B CA 1
ATOM 1761 C C . SER B 2 7 ? 23.672 6.617 -19.125 1.00 28.23 7 SER B C 1
ATOM 1762 O O . SER B 2 7 ? 24.149 5.788 -18.352 1.00 27.90 7 SER B O 1
ATOM 1767 N N . PRO B 2 8 ? 23.616 6.377 -20.432 1.00 24.04 8 PRO B N 1
ATOM 1768 C CA . PRO B 2 8 ? 22.860 7.225 -21.354 1.00 23.44 8 PRO B CA 1
ATOM 1769 C C . PRO B 2 8 ? 21.372 6.905 -21.242 1.00 25.78 8 PRO B C 1
ATOM 1770 O O . PRO B 2 8 ? 20.978 5.947 -20.585 1.00 30.20 8 PRO B O 1
ATOM 1774 N N . LEU B 2 9 ? 20.536 7.717 -21.891 1.00 24.09 9 LEU B N 1
ATOM 1775 C CA . LEU B 2 9 ? 19.101 7.420 -21.868 1.00 26.35 9 LEU B CA 1
ATOM 1776 C C . LEU B 2 9 ? 18.706 6.359 -22.889 1.00 22.22 9 LEU B C 1
ATOM 1777 O O . LEU B 2 9 ? 17.714 5.643 -22.685 1.00 24.69 9 LEU B O 1
ATOM 1782 N N . SER B 2 10 ? 19.442 6.259 -24.011 1.00 22.46 10 SER B N 1
ATOM 1783 C CA A SER B 2 10 ? 19.250 5.194 -24.979 0.27 24.00 10 SER B CA 1
ATOM 1784 C CA B SER B 2 10 ? 19.255 5.219 -25.011 0.73 24.09 10 SER B CA 1
ATOM 1785 C C . SER B 2 10 ? 20.586 4.510 -25.218 1.00 22.87 10 SER B C 1
ATOM 1786 O O . SER B 2 10 ? 21.621 5.173 -25.373 1.00 25.77 10 SER B O 1
ATOM 1791 N N . LEU B 2 11 ? 20.566 3.183 -25.260 1.00 22.80 11 LEU B N 1
ATOM 1792 C CA . LEU B 2 11 ? 21.802 2.410 -25.371 1.00 21.88 11 LEU B CA 1
ATOM 1793 C C . LEU B 2 11 ? 21.676 1.329 -26.433 1.00 20.20 11 LEU B C 1
ATOM 1794 O O . LEU B 2 11 ? 21.267 0.203 -26.142 1.00 23.30 11 LEU B O 1
ATOM 1799 N N . PRO B 2 12 ? 22.046 1.635 -27.678 1.00 24.38 12 PRO B N 1
ATOM 1800 C CA . PRO B 2 12 ? 22.067 0.612 -28.737 1.00 25.40 12 PRO B CA 1
ATOM 1801 C C . PRO B 2 12 ? 23.339 -0.220 -28.631 1.00 23.51 12 PRO B C 1
ATOM 1802 O O . PRO B 2 12 ? 24.431 0.315 -28.414 1.00 29.72 12 PRO B O 1
ATOM 1806 N N . VAL B 2 13 ? 23.199 -1.536 -28.721 1.00 25.58 13 VAL B N 1
ATOM 1807 C CA A VAL B 2 13 ? 24.330 -2.429 -28.500 0.42 25.82 13 VAL B CA 1
ATOM 1808 C CA B VAL B 2 13 ? 24.296 -2.471 -28.451 0.58 25.82 13 VAL B CA 1
ATOM 1809 C C . VAL B 2 13 ? 24.247 -3.603 -29.464 1.00 28.59 13 VAL B C 1
ATOM 1810 O O . VAL B 2 13 ? 23.168 -4.109 -29.775 1.00 23.80 13 VAL B O 1
ATOM 1817 N N . THR B 2 14 ? 25.410 -4.033 -29.954 1.00 24.43 14 THR B N 1
ATOM 1818 C CA A THR B 2 14 ? 25.472 -5.216 -30.798 0.41 26.06 14 THR B CA 1
ATOM 1819 C CA B THR B 2 14 ? 25.471 -5.216 -30.799 0.41 26.06 14 THR B CA 1
ATOM 1820 C CA C THR B 2 14 ? 25.467 -5.219 -30.794 0.18 26.10 14 THR B CA 1
ATOM 1821 C C . THR B 2 14 ? 25.371 -6.472 -29.936 1.00 25.72 14 THR B C 1
ATOM 1822 O O . THR B 2 14 ? 25.919 -6.537 -28.838 1.00 24.83 14 THR B O 1
ATOM 1832 N N . LEU B 2 15 ? 24.641 -7.465 -30.429 1.00 28.46 15 LEU B N 1
ATOM 1833 C CA . LEU B 2 15 ? 24.491 -8.716 -29.692 1.00 23.44 15 LEU B CA 1
ATOM 1834 C C . LEU B 2 15 ? 25.843 -9.317 -29.315 1.00 31.75 15 LEU B C 1
ATOM 1835 O O . LEU B 2 15 ? 26.744 -9.443 -30.159 1.00 31.57 15 LEU B O 1
ATOM 1840 N N . GLY B 2 16 ? 25.979 -9.701 -28.031 1.00 27.24 16 GLY B N 1
ATOM 1841 C CA . GLY B 2 16 ? 27.201 -10.313 -27.536 1.00 26.07 16 GLY B CA 1
ATOM 1842 C C . GLY B 2 16 ? 28.234 -9.337 -27.027 1.00 29.15 16 GLY B C 1
ATOM 1843 O O . GLY B 2 16 ? 29.248 -9.760 -26.466 1.00 35.77 16 GLY B O 1
ATOM 1844 N N . GLN B 2 17 ? 27.999 -8.076 -27.170 1.00 26.17 17 GLN B N 1
ATOM 1845 C CA . GLN B 2 17 ? 28.916 -7.063 -26.671 1.00 28.18 17 GLN B CA 1
ATOM 1846 C C . GLN B 2 17 ? 28.493 -6.606 -25.282 1.00 25.81 17 GLN B C 1
ATOM 1847 O O . GLN B 2 17 ? 27.320 -6.740 -24.907 1.00 26.76 17 GLN B O 1
ATOM 1853 N N . PRO B 2 18 ? 29.408 -6.040 -24.490 1.00 26.57 18 PRO B N 1
ATOM 1854 C CA . PRO B 2 18 ? 29.018 -5.532 -23.172 1.00 26.56 18 PRO B CA 1
ATOM 1855 C C . PRO B 2 18 ? 28.240 -4.218 -23.250 1.00 24.93 18 PRO B C 1
ATOM 1856 O O . PRO B 2 18 ? 28.264 -3.489 -24.243 1.00 27.85 18 PRO B O 1
ATOM 1860 N N . ALA B 2 19 ? 27.557 -3.902 -22.149 1.00 21.31 19 ALA B N 1
ATOM 1861 C CA . ALA B 2 19 ? 26.838 -2.649 -22.008 1.00 27.73 19 ALA B CA 1
ATOM 1862 C C . ALA B 2 19 ? 27.000 -2.139 -20.590 1.00 29.11 19 ALA B C 1
ATOM 1863 O O . ALA B 2 19 ? 26.952 -2.925 -19.636 1.00 24.65 19 ALA B O 1
ATOM 1865 N N . SER B 2 20 ? 27.152 -0.822 -20.448 1.00 22.53 20 SER B N 1
ATOM 1866 C CA . SER B 2 20 ? 27.249 -0.209 -19.128 1.00 22.28 20 SER B CA 1
ATOM 1867 C C . SER B 2 20 ? 26.189 0.871 -19.009 1.00 20.51 20 SER B C 1
ATOM 1868 O O . SER B 2 20 ? 26.066 1.731 -19.888 1.00 24.72 20 SER B O 1
ATOM 1871 N N . ILE B 2 21 ? 25.440 0.844 -17.914 1.00 21.26 21 ILE B N 1
ATOM 1872 C CA . ILE B 2 21 ? 24.460 1.878 -17.592 1.00 22.97 21 ILE B CA 1
ATOM 1873 C C . ILE B 2 21 ? 24.928 2.565 -16.309 1.00 25.57 21 ILE B C 1
ATOM 1874 O O . ILE B 2 21 ? 25.195 1.891 -15.300 1.00 23.30 21 ILE B O 1
ATOM 1879 N N . PHE B 2 22 ? 24.995 3.902 -16.327 1.00 23.95 22 PHE B N 1
ATOM 1880 C CA A PHE B 2 22 ? 25.509 4.683 -15.203 0.48 23.66 22 PHE B CA 1
ATOM 1881 C CA B PHE B 2 22 ? 25.512 4.684 -15.204 0.52 23.66 22 PHE B CA 1
ATOM 1882 C C . PHE B 2 22 ? 24.408 5.433 -14.453 1.00 21.55 22 PHE B C 1
ATOM 1883 O O . PHE B 2 22 ? 23.432 5.901 -15.047 1.00 23.28 22 PHE B O 1
ATOM 1898 N N . CYS B 2 23 ? 24.570 5.564 -13.116 1.00 17.42 23 CYS B N 1
ATOM 1899 C CA . CYS B 2 23 ? 23.578 6.273 -12.315 1.00 21.36 23 CYS B CA 1
ATOM 1900 C C . CYS B 2 23 ? 24.328 7.146 -11.309 1.00 23.02 23 CYS B C 1
ATOM 1901 O O . CYS B 2 23 ? 25.257 6.662 -10.654 1.00 25.64 23 CYS B O 1
ATOM 1904 N N . ARG B 2 24 ? 23.983 8.428 -11.211 1.00 20.62 24 ARG B N 1
ATOM 1905 C CA . ARG B 2 24 ? 24.557 9.293 -10.167 1.00 21.74 24 ARG B CA 1
ATOM 1906 C C . ARG B 2 24 ? 23.453 9.843 -9.263 1.00 23.31 24 ARG B C 1
ATOM 1907 O O . ARG B 2 24 ? 22.441 10.355 -9.752 1.00 24.07 24 ARG B O 1
ATOM 1915 N N . SER B 2 25 ? 23.642 9.749 -7.947 1.00 17.38 25 SER B N 1
ATOM 1916 C CA . SER B 2 25 ? 22.687 10.283 -6.986 1.00 17.95 25 SER B CA 1
ATOM 1917 C C . SER B 2 25 ? 23.096 11.685 -6.546 1.00 18.71 25 SER B C 1
ATOM 1918 O O . SER B 2 25 ? 24.296 12.023 -6.517 1.00 22.86 25 SER B O 1
ATOM 1921 N N . SER B 2 26 ? 22.091 12.496 -6.177 1.00 19.98 26 SER B N 1
ATOM 1922 C CA . SER B 2 26 ? 22.368 13.873 -5.717 1.00 20.23 26 SER B CA 1
ATOM 1923 C C . SER B 2 26 ? 22.892 13.947 -4.286 1.00 22.35 26 SER B C 1
ATOM 1924 O O . SER B 2 26 ? 23.370 15.014 -3.884 1.00 22.73 26 SER B O 1
ATOM 1927 N N . GLN B 2 27 ? 22.830 12.856 -3.535 1.00 18.24 27 GLN B N 1
ATOM 1928 C CA . GLN B 2 27 ? 23.414 12.757 -2.200 1.00 19.19 27 GLN B CA 1
ATOM 1929 C C . GLN B 2 27 ? 24.054 11.377 -2.111 1.00 21.57 27 GLN B C 1
ATOM 1930 O O . GLN B 2 27 ? 23.606 10.442 -2.777 1.00 20.20 27 GLN B O 1
ATOM 1936 N N . SER B 2 28 A 25.043 11.225 -1.220 1.00 21.43 27 SER B N 1
ATOM 1937 C CA . SER B 2 28 A 25.611 9.891 -0.969 1.00 19.82 27 SER B CA 1
ATOM 1938 C C . SER B 2 28 A 24.544 8.921 -0.483 1.00 19.81 27 SER B C 1
ATOM 1939 O O . SER B 2 28 A 23.669 9.268 0.314 1.00 21.37 27 SER B O 1
ATOM 1942 N N . LEU B 2 29 B 24.618 7.677 -0.960 1.00 19.55 27 LEU B N 1
ATOM 1943 C CA . LEU B 2 29 B 23.653 6.666 -0.573 1.00 15.29 27 LEU B CA 1
ATOM 1944 C C . LEU B 2 29 B 24.174 5.765 0.545 1.00 18.06 27 LEU B C 1
ATOM 1945 O O . LEU B 2 29 B 23.507 4.779 0.875 1.00 17.34 27 LEU B O 1
ATOM 1950 N N . VAL B 2 30 C 25.321 6.080 1.148 1.00 19.91 27 VAL B N 1
ATOM 1951 C CA . VAL B 2 30 C 25.787 5.305 2.302 1.00 17.77 27 VAL B CA 1
ATOM 1952 C C . VAL B 2 30 C 24.915 5.617 3.509 1.00 23.94 27 VAL B C 1
ATOM 1953 O O . VAL B 2 30 C 24.726 6.790 3.863 1.00 24.26 27 VAL B O 1
ATOM 1957 N N . TYR B 2 31 D 24.394 4.572 4.162 1.00 19.63 27 TYR B N 1
ATOM 1958 C CA . TYR B 2 31 D 23.561 4.748 5.351 1.00 18.31 27 TYR B CA 1
ATOM 1959 C C . TYR B 2 31 D 24.382 4.451 6.616 1.00 21.98 27 TYR B C 1
ATOM 1960 O O . TYR B 2 31 D 25.457 3.857 6.559 1.00 21.71 27 TYR B O 1
ATOM 1969 N N . SER B 2 32 E 23.873 4.900 7.772 1.00 20.93 27 SER B N 1
ATOM 1970 C CA . SER B 2 32 E 24.615 4.753 9.021 1.00 21.17 27 SER B CA 1
ATOM 1971 C C . SER B 2 32 E 24.804 3.294 9.466 1.00 23.79 27 SER B C 1
ATOM 1972 O O . SER B 2 32 E 25.614 3.041 10.367 1.00 24.31 27 SER B O 1
ATOM 1975 N N . ASP B 2 33 ? 24.067 2.336 8.888 1.00 22.43 28 ASP B N 1
ATOM 1976 C CA . ASP B 2 33 ? 24.270 0.930 9.216 1.00 21.55 28 ASP B CA 1
ATOM 1977 C C . ASP B 2 33 ? 25.373 0.277 8.398 1.00 27.89 28 ASP B C 1
ATOM 1978 O O . ASP B 2 33 ? 25.611 -0.929 8.548 1.00 29.99 28 ASP B O 1
ATOM 1983 N N . GLY B 2 34 ? 26.055 1.037 7.543 1.00 23.50 29 GLY B N 1
ATOM 1984 C CA . GLY B 2 34 ? 27.120 0.487 6.736 1.00 30.59 29 GLY B CA 1
ATOM 1985 C C . GLY B 2 34 ? 26.698 0.065 5.339 1.00 23.20 29 GLY B C 1
ATOM 1986 O O . GLY B 2 34 ? 27.569 -0.213 4.507 1.00 31.09 29 GLY B O 1
ATOM 1987 N N . ASN B 2 35 ? 25.398 -0.001 5.069 1.00 22.20 30 ASN B N 1
ATOM 1988 C CA . ASN B 2 35 ? 24.888 -0.470 3.789 1.00 22.16 30 ASN B CA 1
ATOM 1989 C C . ASN B 2 35 ? 24.645 0.716 2.872 1.00 24.16 30 ASN B C 1
ATOM 1990 O O . ASN B 2 35 ? 24.404 1.850 3.317 1.00 19.93 30 ASN B O 1
ATOM 1995 N N . THR B 2 36 ? 24.710 0.442 1.570 1.00 17.89 31 THR B N 1
ATOM 1996 C CA . THR B 2 36 ? 24.383 1.420 0.524 1.00 18.91 31 THR B CA 1
ATOM 1997 C C . THR B 2 36 ? 23.162 0.907 -0.241 1.00 18.15 31 THR B C 1
ATOM 1998 O O . THR B 2 36 ? 23.220 -0.144 -0.896 1.00 19.42 31 THR B O 1
ATOM 2002 N N . TYR B 2 37 ? 22.051 1.620 -0.146 1.00 14.93 32 TYR B N 1
ATOM 2003 C CA . TYR B 2 37 ? 20.759 1.095 -0.603 1.00 18.00 32 TYR B CA 1
ATOM 2004 C C . TYR B 2 37 ? 20.531 1.603 -2.026 1.00 18.34 32 TYR B C 1
ATOM 2005 O O . TYR B 2 37 ? 19.801 2.566 -2.288 1.00 17.88 32 TYR B O 1
ATOM 2014 N N . LEU B 2 38 ? 21.205 0.940 -2.971 1.00 16.85 33 LEU B N 1
ATOM 2015 C CA . LEU B 2 38 ? 21.089 1.273 -4.382 1.00 15.33 33 LEU B CA 1
ATOM 2016 C C . LEU B 2 38 ? 20.665 -0.002 -5.106 1.00 14.84 33 LEU B C 1
ATOM 2017 O O . LEU B 2 38 ? 21.318 -1.044 -4.973 1.00 17.06 33 LEU B O 1
ATOM 2022 N N . ASN B 2 39 ? 19.570 0.100 -5.866 1.00 14.93 34 ASN B N 1
ATOM 2023 C CA . ASN B 2 39 ? 18.925 -1.044 -6.493 1.00 16.02 34 ASN B CA 1
ATOM 2024 C C . ASN B 2 39 ? 18.820 -0.804 -7.982 1.00 14.82 34 ASN B C 1
ATOM 2025 O O . ASN B 2 39 ? 18.781 0.340 -8.442 1.00 15.16 34 ASN B O 1
ATOM 2030 N N . TRP B 2 40 ? 18.775 -1.901 -8.742 1.00 14.04 35 TRP B N 1
ATOM 2031 C CA . TRP B 2 40 ? 18.426 -1.835 -10.167 1.00 14.87 35 TRP B CA 1
ATOM 2032 C C . TRP B 2 40 ? 17.209 -2.671 -10.521 1.00 13.86 35 TRP B C 1
ATOM 2033 O O . TRP B 2 40 ? 17.059 -3.785 -10.033 1.00 16.04 35 TRP B O 1
ATOM 2044 N N . PHE B 2 41 ? 16.376 -2.136 -11.440 1.00 14.06 36 PHE B N 1
ATOM 2045 C CA . PHE B 2 41 ? 15.142 -2.768 -11.907 1.00 16.27 36 PHE B CA 1
ATOM 2046 C C . PHE B 2 41 ? 15.134 -2.860 -13.429 1.00 16.07 36 PHE B C 1
ATOM 2047 O O . PHE B 2 41 ? 15.779 -2.061 -14.122 1.00 15.95 36 PHE B O 1
ATOM 2055 N N . GLN B 2 42 ? 14.414 -3.868 -13.931 1.00 14.09 37 GLN B N 1
ATOM 2056 C CA . GLN B 2 42 ? 14.275 -4.122 -15.369 1.00 13.49 37 GLN B CA 1
ATOM 2057 C C . GLN B 2 42 ? 12.829 -4.249 -15.786 1.00 16.40 37 GLN B C 1
ATOM 2058 O O . GLN B 2 42 ? 12.077 -5.081 -15.250 1.00 16.28 37 GLN B O 1
ATOM 2064 N N . ARG B 2 43 ? 12.457 -3.488 -16.834 1.00 14.22 38 ARG B N 1
ATOM 2065 C CA . ARG B 2 43 ? 11.165 -3.653 -17.464 1.00 15.84 38 ARG B CA 1
ATOM 2066 C C . ARG B 2 43 ? 11.419 -4.236 -18.855 1.00 18.93 38 ARG B C 1
ATOM 2067 O O . ARG B 2 43 ? 12.204 -3.688 -19.623 1.00 19.17 38 ARG B O 1
ATOM 2075 N N . ARG B 2 44 ? 10.755 -5.309 -19.182 1.00 19.43 39 ARG B N 1
ATOM 2076 C CA . ARG B 2 44 ? 10.875 -5.970 -20.481 1.00 17.31 39 ARG B CA 1
ATOM 2077 C C . ARG B 2 44 ? 9.529 -5.968 -21.175 1.00 17.12 39 ARG B C 1
ATOM 2078 O O . ARG B 2 44 ? 8.493 -6.039 -20.509 1.00 21.11 39 ARG B O 1
ATOM 2086 N N . PRO B 2 45 ? 9.513 -5.997 -22.512 1.00 22.23 40 PRO B N 1
ATOM 2087 C CA . PRO B 2 45 ? 8.235 -6.110 -23.239 1.00 23.08 40 PRO B CA 1
ATOM 2088 C C . PRO B 2 45 ? 7.473 -7.354 -22.815 1.00 22.62 40 PRO B C 1
ATOM 2089 O O . PRO B 2 45 ? 8.013 -8.462 -22.832 1.00 24.96 40 PRO B O 1
ATOM 2093 N N . GLY B 2 46 ? 6.194 -7.164 -22.462 1.00 25.78 41 GLY B N 1
ATOM 2094 C CA . GLY B 2 46 ? 5.326 -8.278 -22.154 1.00 31.40 41 GLY B CA 1
ATOM 2095 C C . GLY B 2 46 ? 5.462 -8.840 -20.753 1.00 31.20 41 GLY B C 1
ATOM 2096 O O . GLY B 2 46 ? 4.670 -9.720 -20.381 1.00 32.22 41 GLY B O 1
ATOM 2097 N N . GLN B 2 47 ? 6.425 -8.357 -19.961 1.00 24.62 42 GLN B N 1
ATOM 2098 C CA . GLN B 2 47 ? 6.731 -8.906 -18.640 1.00 23.96 42 GLN B CA 1
ATOM 2099 C C . GLN B 2 47 ? 6.461 -7.882 -17.537 1.00 20.78 42 GLN B C 1
ATOM 2100 O O . GLN B 2 47 ? 6.500 -6.679 -17.755 1.00 22.86 42 GLN B O 1
ATOM 2106 N N . SER B 2 48 ? 6.189 -8.376 -16.324 1.00 22.63 43 SER B N 1
ATOM 2107 C CA . SER B 2 48 ? 6.143 -7.466 -15.189 1.00 18.68 43 SER B CA 1
ATOM 2108 C C . SER B 2 48 ? 7.548 -6.920 -14.904 1.00 17.36 43 SER B C 1
ATOM 2109 O O . SER B 2 48 ? 8.549 -7.591 -15.170 1.00 19.23 43 SER B O 1
ATOM 2112 N N . PRO B 2 49 ? 7.662 -5.723 -14.348 1.00 18.24 44 PRO B N 1
ATOM 2113 C CA . PRO B 2 49 ? 8.984 -5.252 -13.931 1.00 14.98 44 PRO B CA 1
ATOM 2114 C C . PRO B 2 49 ? 9.524 -6.199 -12.866 1.00 14.82 44 PRO B C 1
ATOM 2115 O O . PRO B 2 49 ? 8.762 -6.874 -12.165 1.00 18.67 44 PRO B O 1
ATOM 2119 N N . ARG B 2 50 ? 10.849 -6.204 -12.726 1.00 16.29 45 ARG B N 1
ATOM 2120 C CA . ARG B 2 50 ? 11.474 -7.012 -11.681 1.00 16.91 45 ARG B CA 1
ATOM 2121 C C . ARG B 2 50 ? 12.737 -6.339 -11.176 1.00 16.01 45 ARG B C 1
ATOM 2122 O O . ARG B 2 50 ? 13.424 -5.629 -11.904 1.00 16.17 45 ARG B O 1
ATOM 2130 N N . ARG B 2 51 ? 13.063 -6.596 -9.914 1.00 16.88 46 ARG B N 1
ATOM 2131 C CA . ARG B 2 51 ? 14.364 -6.175 -9.423 1.00 14.76 46 ARG B CA 1
ATOM 2132 C C . ARG B 2 51 ? 15.434 -7.096 -9.971 1.00 16.63 46 ARG B C 1
ATOM 2133 O O . ARG B 2 51 ? 15.241 -8.308 -10.046 1.00 19.65 46 ARG B O 1
ATOM 2141 N N . LEU B 2 52 ? 16.581 -6.527 -10.337 1.00 15.91 47 LEU B N 1
ATOM 2142 C CA . LEU B 2 52 ? 17.781 -7.277 -10.724 1.00 17.55 47 LEU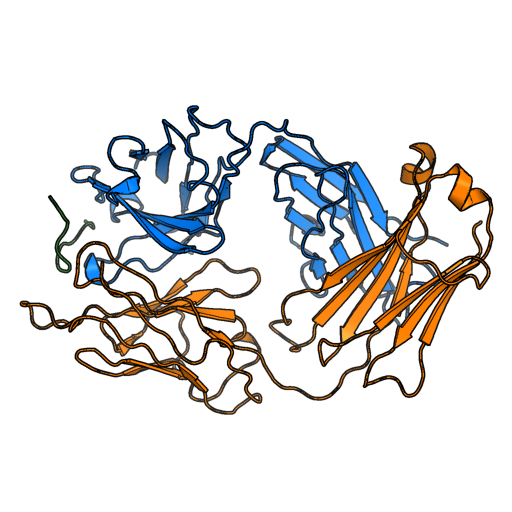 B CA 1
ATOM 2143 C C . LEU B 2 52 ? 18.834 -7.331 -9.627 1.00 16.80 47 LEU B C 1
ATOM 2144 O O . LEU B 2 52 ? 19.442 -8.394 -9.395 1.00 18.83 47 LEU B O 1
ATOM 2149 N N . ILE B 2 53 ? 19.055 -6.195 -8.961 1.00 15.64 48 ILE B N 1
ATOM 2150 C CA . ILE B 2 53 ? 20.188 -5.979 -8.054 1.00 17.22 48 ILE B CA 1
ATOM 2151 C C . ILE B 2 53 ? 19.703 -5.181 -6.850 1.00 15.41 48 ILE B C 1
ATOM 2152 O O . ILE B 2 53 ? 18.952 -4.200 -6.989 1.00 16.70 48 ILE B O 1
ATOM 2157 N N . TYR B 2 54 ? 20.228 -5.537 -5.660 1.00 16.67 49 TYR B N 1
ATOM 2158 C CA . TYR B 2 54 ? 20.012 -4.710 -4.468 1.00 17.65 49 TYR B CA 1
ATOM 2159 C C . TYR B 2 54 ? 21.347 -4.556 -3.768 1.00 18.10 49 TYR B C 1
ATOM 2160 O O . TYR B 2 54 ? 22.276 -5.329 -4.016 1.00 19.21 49 TYR B O 1
ATOM 2169 N N . LYS B 2 55 ? 21.419 -3.562 -2.858 1.00 18.12 50 LYS B N 1
ATOM 2170 C CA . LYS B 2 55 ? 22.646 -3.301 -2.080 1.00 17.10 50 LYS B CA 1
ATOM 2171 C C . LYS B 2 55 ? 23.879 -3.266 -2.997 1.00 20.00 50 LYS B C 1
ATOM 2172 O O . LYS B 2 55 ? 24.918 -3.907 -2.730 1.00 21.77 50 LYS B O 1
ATOM 2178 N N . VAL B 2 56 ? 23.715 -2.525 -4.120 1.00 19.55 51 VAL B N 1
ATOM 2179 C CA . VAL B 2 56 ? 24.744 -2.186 -5.104 1.00 20.59 51 VAL B CA 1
ATOM 2180 C C . VAL B 2 56 ? 25.1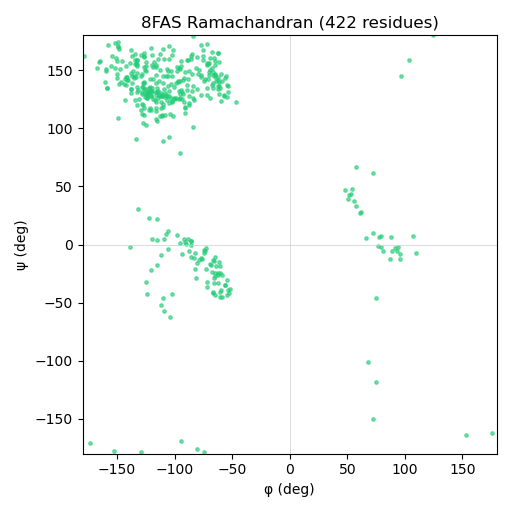08 -3.355 -6.011 1.00 18.69 51 VAL B C 1
ATOM 2181 O O . VAL B 2 56 ? 25.201 -3.193 -7.244 1.00 20.63 51 VAL B O 1
ATOM 2185 N N . SER B 2 57 ? 25.308 -4.539 -5.433 1.00 21.13 52 SER B N 1
ATOM 2186 C CA . SER B 2 57 ? 25.891 -5.642 -6.163 1.00 21.73 52 SER B CA 1
ATOM 2187 C C . SER B 2 57 ? 25.268 -7.014 -5.930 1.00 26.36 52 SER B C 1
ATOM 2188 O O . SER B 2 57 ? 25.718 -7.974 -6.557 1.00 26.12 52 SER B O 1
ATOM 2191 N N . ASP B 2 58 ? 24.271 -7.153 -5.067 1.00 24.77 53 ASP B N 1
ATOM 2192 C CA . ASP B 2 58 ? 23.681 -8.474 -4.797 1.00 24.54 53 ASP B CA 1
ATOM 2193 C C . ASP B 2 58 ? 22.609 -8.788 -5.851 1.00 21.95 53 ASP B C 1
ATOM 2194 O O . ASP B 2 58 ? 21.752 -7.953 -6.139 1.00 20.91 53 ASP B O 1
ATOM 2199 N N . ARG B 2 59 ? 22.647 -9.996 -6.443 1.00 24.76 54 ARG B N 1
ATOM 2200 C CA . ARG B 2 59 ? 21.766 -10.326 -7.566 1.00 21.31 54 ARG B CA 1
ATOM 2201 C C . ARG B 2 59 ? 20.542 -11.119 -7.085 1.00 22.34 54 ARG B C 1
ATOM 2202 O O . ARG B 2 59 ? 20.655 -12.025 -6.249 1.00 26.50 54 ARG B O 1
ATOM 2210 N N . ASP B 2 60 ? 19.383 -10.793 -7.639 1.00 22.03 55 ASP B N 1
ATOM 2211 C CA . ASP B 2 60 ? 18.138 -11.482 -7.315 1.00 20.13 55 ASP B CA 1
ATOM 2212 C C . ASP B 2 60 ? 18.013 -12.881 -7.957 1.00 22.65 55 ASP B C 1
ATOM 2213 O O . ASP B 2 60 ? 18.664 -13.242 -8.955 1.00 26.14 55 ASP B O 1
ATOM 2218 N N . SER B 2 61 ? 17.143 -13.692 -7.341 1.00 23.21 56 SER B N 1
ATOM 2219 C CA . SER B 2 61 ? 16.779 -14.985 -7.903 1.00 26.04 56 SER B CA 1
ATOM 2220 C C . SER B 2 61 ? 16.274 -14.858 -9.344 1.00 32.50 56 SER B C 1
ATOM 2221 O O . SER B 2 61 ? 15.493 -13.955 -9.675 1.00 26.86 56 SER B O 1
ATOM 2224 N N . GLY B 2 62 ? 16.722 -15.769 -10.206 1.00 28.30 57 GLY B N 1
ATOM 2225 C CA . GLY B 2 62 ? 16.256 -15.775 -11.579 1.00 25.68 57 GLY B CA 1
ATOM 2226 C C . GLY B 2 62 ? 16.913 -14.754 -12.482 1.00 25.20 57 GLY B C 1
ATOM 2227 O O . GLY B 2 62 ? 16.490 -14.616 -13.644 1.00 26.90 57 GLY B O 1
ATOM 2228 N N . VAL B 2 63 ? 17.937 -14.054 -12.002 1.00 25.68 58 VAL B N 1
ATOM 2229 C CA . VAL B 2 63 ? 18.623 -13.011 -12.774 1.00 23.17 58 VAL B CA 1
ATOM 2230 C C . VAL B 2 63 ? 19.928 -13.586 -13.289 1.00 26.37 58 VAL B C 1
ATOM 2231 O O . VAL B 2 63 ? 20.754 -14.039 -12.479 1.00 27.87 58 VAL B O 1
ATOM 2235 N N . PRO B 2 64 ? 20.174 -13.601 -14.604 1.00 23.85 59 PRO B N 1
ATOM 2236 C CA . PRO B 2 64 ? 21.384 -14.254 -15.103 1.00 31.13 59 PRO B CA 1
ATOM 2237 C C . PRO B 2 64 ? 22.648 -13.550 -14.644 1.00 26.07 59 PRO B C 1
ATOM 2238 O O . PRO B 2 64 ? 22.668 -12.340 -14.382 1.00 27.56 59 PRO B O 1
ATOM 2242 N N . ASP B 2 65 ? 23.728 -14.344 -14.596 1.00 31.52 60 ASP B N 1
ATOM 2243 C CA . ASP B 2 65 ? 24.970 -13.839 -14.024 1.00 34.86 60 ASP B CA 1
ATOM 2244 C C . ASP B 2 65 ? 25.693 -12.864 -14.941 1.00 27.58 60 ASP B C 1
ATOM 2245 O O . ASP B 2 65 ? 26.674 -12.257 -14.495 1.00 29.67 60 ASP B O 1
ATOM 2250 N N . ARG B 2 66 ? 25.224 -12.681 -16.189 1.00 27.60 61 ARG B N 1
ATOM 2251 C CA . ARG B 2 66 ? 25.774 -11.618 -17.013 1.00 22.88 61 ARG B CA 1
ATOM 2252 C C . ARG B 2 66 ? 25.445 -10.234 -16.481 1.00 23.74 61 ARG B C 1
ATOM 2253 O O . ARG B 2 66 ? 26.104 -9.277 -16.904 1.00 26.43 61 ARG B O 1
ATOM 2261 N N . PHE B 2 67 ? 24.506 -10.109 -15.527 1.00 23.78 62 PHE B N 1
ATOM 2262 C CA . PHE B 2 67 ? 24.197 -8.819 -14.899 1.00 20.14 62 PHE B CA 1
ATOM 2263 C C . PHE B 2 67 ? 25.026 -8.661 -13.625 1.00 24.59 62 PHE B C 1
ATOM 2264 O O . PHE B 2 67 ? 25.048 -9.571 -12.788 1.00 25.29 62 PHE B O 1
ATOM 2272 N N . SER B 2 68 ? 25.687 -7.506 -13.463 1.00 20.92 63 SER B N 1
ATOM 2273 C CA . SER B 2 68 ? 26.367 -7.208 -12.189 1.00 20.19 63 SER B CA 1
ATOM 2274 C C . SER B 2 68 ? 26.287 -5.712 -11.889 1.00 26.31 63 SER B C 1
ATOM 2275 O O . SER B 2 68 ? 26.080 -4.886 -12.778 1.00 23.43 63 SER B O 1
ATOM 2278 N N . GLY B 2 69 ? 26.434 -5.366 -10.619 1.00 21.43 64 GLY B N 1
ATOM 2279 C CA . GLY B 2 69 ? 26.387 -3.980 -10.210 1.00 22.74 64 GLY B CA 1
ATOM 2280 C C . GLY B 2 69 ? 27.647 -3.631 -9.443 1.00 21.70 64 GLY B C 1
ATOM 2281 O O . GLY B 2 69 ? 28.231 -4.464 -8.744 1.00 22.01 64 GLY B O 1
ATOM 2282 N N . SER B 2 70 ? 28.037 -2.362 -9.557 1.00 22.99 65 SER B N 1
ATOM 2283 C CA . SER B 2 70 ? 29.184 -1.849 -8.820 1.00 20.29 65 SER B CA 1
ATOM 2284 C C . SER B 2 70 ? 28.976 -0.377 -8.516 1.00 22.80 65 SER B C 1
ATOM 2285 O O . SER B 2 70 ? 27.974 0.228 -8.898 1.00 21.16 65 SER B O 1
ATOM 2288 N N . GLY B 2 71 ? 29.913 0.188 -7.742 1.00 25.04 66 GLY B N 1
ATOM 2289 C CA . GLY B 2 71 ? 29.908 1.609 -7.451 1.00 23.84 66 GLY B CA 1
ATOM 2290 C C . GLY B 2 71 ? 29.909 1.865 -5.959 1.00 26.49 66 GLY B C 1
ATOM 2291 O O . GLY B 2 71 ? 29.898 0.941 -5.148 1.00 25.11 66 GLY B O 1
ATOM 2292 N N . SER B 2 72 ? 29.907 3.153 -5.605 1.00 22.10 67 SER B N 1
ATOM 2293 C CA . SER B 2 72 ? 29.905 3.552 -4.199 1.00 24.90 67 SER B CA 1
ATOM 2294 C C . SER B 2 72 ? 29.540 5.025 -4.081 1.00 23.03 67 SER B C 1
ATOM 2295 O O . SER B 2 72 ? 29.736 5.803 -5.019 1.00 23.85 67 SER B O 1
ATOM 2298 N N . GLY B 2 73 ? 29.036 5.396 -2.898 1.00 20.00 68 GLY B N 1
ATOM 2299 C CA . GLY B 2 73 ? 28.764 6.789 -2.607 1.00 22.78 68 GLY B CA 1
ATOM 2300 C C . GLY B 2 73 ? 27.629 7.346 -3.430 1.00 22.81 68 GLY B C 1
ATOM 2301 O O . GLY B 2 73 ? 26.466 7.122 -3.100 1.00 21.17 68 GLY B O 1
ATOM 2302 N N . THR B 2 74 ? 27.968 8.093 -4.488 1.00 22.13 69 THR B N 1
ATOM 2303 C CA . THR B 2 74 ? 26.999 8.685 -5.409 1.00 20.47 69 THR B CA 1
ATOM 2304 C C . THR B 2 74 ? 27.008 8.088 -6.807 1.00 24.90 69 THR B C 1
ATOM 2305 O O . THR B 2 74 ? 26.121 8.438 -7.592 1.00 22.31 69 THR B O 1
ATOM 2309 N N . ASP B 2 75 ? 27.973 7.227 -7.158 1.00 21.98 70 ASP B N 1
ATOM 2310 C CA . ASP B 2 75 ? 28.150 6.791 -8.546 1.00 19.97 70 ASP B CA 1
ATOM 2311 C C . ASP B 2 75 ? 28.085 5.272 -8.656 1.00 20.21 70 ASP B C 1
ATOM 2312 O O . ASP B 2 75 ? 28.868 4.571 -8.013 1.00 22.60 70 ASP B O 1
ATOM 2317 N N . PHE B 2 76 ? 27.241 4.768 -9.570 1.00 19.12 71 PHE B N 1
ATOM 2318 C CA . PHE B 2 76 ? 26.958 3.336 -9.665 1.00 20.15 71 PHE B CA 1
ATOM 2319 C C . PHE B 2 76 ? 26.826 2.914 -11.120 1.00 21.82 71 PHE B C 1
ATOM 2320 O O . PHE B 2 76 ? 26.458 3.715 -11.986 1.00 21.45 71 PHE B O 1
ATOM 2328 N N . THR B 2 77 ? 27.117 1.640 -11.379 1.00 19.39 72 THR B N 1
ATOM 2329 C CA . THR B 2 77 ? 27.073 1.126 -12.755 1.00 20.70 72 THR B CA 1
ATOM 2330 C C . THR B 2 77 ? 26.417 -0.241 -12.766 1.00 22.58 72 THR B C 1
ATOM 2331 O O . THR B 2 77 ? 26.768 -1.094 -11.933 1.00 21.51 72 THR B O 1
ATOM 2335 N N . LEU B 2 78 ? 25.489 -0.444 -13.711 1.00 20.18 73 LEU B N 1
ATOM 2336 C CA . LEU B 2 78 ? 24.940 -1.755 -14.038 1.00 18.80 73 LEU B CA 1
ATOM 2337 C C . LEU B 2 78 ? 25.682 -2.233 -15.278 1.00 19.91 73 LEU B C 1
ATOM 2338 O O . LEU B 2 78 ? 25.739 -1.515 -16.274 1.00 20.99 73 LEU B O 1
ATOM 2343 N N . GLN B 2 79 ? 26.277 -3.416 -15.205 1.00 19.68 74 GLN B N 1
ATOM 2344 C CA . GLN B 2 79 ? 27.056 -3.973 -16.294 1.00 19.81 74 GLN B CA 1
ATOM 2345 C C . GLN B 2 79 ? 26.364 -5.215 -16.825 1.00 24.41 74 GLN B C 1
ATOM 2346 O O . GLN B 2 79 ? 25.977 -6.095 -16.049 1.00 22.99 74 GLN B O 1
ATOM 2352 N N . ILE B 2 80 ? 26.233 -5.300 -18.147 1.00 23.75 75 ILE B N 1
ATOM 2353 C CA . ILE B 2 80 ? 25.853 -6.539 -18.806 1.00 19.43 75 ILE B CA 1
ATOM 2354 C C . ILE B 2 80 ? 27.082 -7.031 -19.550 1.00 25.30 75 ILE B C 1
ATOM 2355 O O . ILE B 2 80 ? 27.607 -6.318 -20.409 1.00 26.85 75 ILE B O 1
ATOM 2360 N N . SER B 2 81 ? 27.548 -8.239 -19.219 1.00 25.47 76 SER B N 1
ATOM 2361 C CA . SER B 2 81 ? 28.841 -8.689 -19.737 1.00 28.59 76 SER B CA 1
ATOM 2362 C C . SER B 2 81 ? 28.770 -9.017 -21.222 1.00 29.84 76 SER B C 1
ATOM 2363 O O . SER B 2 81 ? 29.735 -8.778 -21.958 1.00 31.01 76 SER B O 1
ATOM 2366 N N . ARG B 2 82 ? 27.648 -9.582 -21.673 1.00 27.22 77 ARG B N 1
ATOM 2367 C CA . ARG B 2 82 ? 27.421 -9.956 -23.070 1.00 28.84 77 ARG B CA 1
ATOM 2368 C C . ARG B 2 82 ? 25.928 -9.796 -23.270 1.00 30.12 77 ARG B C 1
ATOM 2369 O O . ARG B 2 82 ? 25.163 -10.603 -22.727 1.00 29.44 77 ARG B O 1
ATOM 2377 N N . VAL B 2 83 ? 25.505 -8.789 -24.028 1.00 24.38 78 VAL B N 1
ATOM 2378 C CA . VAL B 2 83 ? 24.075 -8.546 -24.184 1.00 26.35 78 VAL B CA 1
ATOM 2379 C C . VAL B 2 83 ? 23.442 -9.628 -25.050 1.00 30.43 78 VAL B C 1
ATOM 2380 O O . VAL B 2 83 ? 23.996 -10.030 -26.083 1.00 27.06 78 VAL B O 1
ATOM 2384 N N . GLU B 2 84 ? 22.291 -10.137 -24.611 1.00 21.08 79 GLU B N 1
ATOM 2385 C CA . GLU B 2 84 ? 21.487 -11.083 -25.375 1.00 20.73 79 GLU B CA 1
ATOM 2386 C C . GLU B 2 84 ? 20.206 -10.429 -25.881 1.00 20.49 79 GLU B C 1
ATOM 2387 O O . GLU B 2 84 ? 19.775 -9.389 -25.393 1.00 19.65 79 GLU B O 1
ATOM 2393 N N . ALA B 2 85 ? 19.612 -11.043 -26.912 1.00 21.92 80 ALA B N 1
ATOM 2394 C CA . ALA B 2 85 ? 18.407 -10.461 -27.512 1.00 17.78 80 ALA B CA 1
ATOM 2395 C C . ALA B 2 85 ? 17.310 -10.254 -26.465 1.00 18.99 80 ALA B C 1
ATOM 2396 O O . ALA B 2 85 ? 16.574 -9.254 -26.507 1.00 18.91 80 ALA B O 1
ATOM 2398 N N . GLU B 2 86 ? 17.230 -11.164 -25.480 1.00 18.60 81 GLU B N 1
ATOM 2399 C CA . GLU B 2 86 ? 16.196 -11.085 -24.449 1.00 18.89 81 GLU B CA 1
ATOM 2400 C C . GLU B 2 86 ? 16.420 -9.968 -23.434 1.00 17.44 81 GLU B C 1
ATOM 2401 O O . GLU B 2 86 ? 15.581 -9.796 -22.524 1.00 19.36 81 GLU B O 1
ATOM 2407 N N . ASP B 2 87 ? 17.519 -9.219 -23.521 1.00 16.66 82 ASP B N 1
ATOM 2408 C CA . ASP B 2 87 ? 17.804 -8.130 -22.589 1.00 18.39 82 ASP B CA 1
ATOM 2409 C C . ASP B 2 87 ? 17.231 -6.798 -23.065 1.00 17.75 82 ASP B C 1
ATOM 2410 O O . ASP B 2 87 ? 17.393 -5.793 -22.367 1.00 18.22 82 ASP B O 1
ATOM 2415 N N . VAL B 2 88 ? 16.555 -6.743 -24.211 1.00 16.58 83 VAL B N 1
ATOM 2416 C CA . VAL B 2 88 ? 15.924 -5.477 -24.582 1.00 17.91 83 VAL B CA 1
ATOM 2417 C C . VAL B 2 88 ? 14.862 -5.073 -23.560 1.00 16.67 83 VAL B C 1
ATOM 2418 O O . VAL B 2 88 ? 14.126 -5.908 -23.001 1.00 17.64 83 VAL B O 1
ATOM 2422 N N . GLY B 2 89 ? 14.805 -3.776 -23.291 1.00 17.17 84 GLY B N 1
ATOM 2423 C CA . GLY B 2 89 ? 13.914 -3.256 -22.266 1.00 15.70 84 GLY B CA 1
ATOM 2424 C C . GLY B 2 89 ? 14.458 -1.972 -21.685 1.00 17.78 84 GLY B C 1
ATOM 2425 O O . GLY B 2 89 ? 15.368 -1.365 -22.225 1.00 17.06 84 GLY B O 1
ATOM 2426 N N . VAL B 2 90 ? 13.911 -1.591 -20.536 1.00 15.25 85 VAL B N 1
ATOM 2427 C CA . VAL B 2 90 ? 14.314 -0.349 -19.877 1.00 13.87 85 VAL B CA 1
ATOM 2428 C C . VAL B 2 90 ? 14.817 -0.687 -18.481 1.00 15.15 85 VAL B C 1
ATOM 2429 O O . VAL B 2 90 ? 14.201 -1.496 -17.770 1.00 15.84 85 VAL B O 1
ATOM 2433 N N . TYR B 2 91 ? 15.954 -0.099 -18.110 1.00 14.39 86 TYR B N 1
ATOM 2434 C CA . TYR B 2 91 ? 16.631 -0.394 -16.834 1.00 14.12 86 TYR B CA 1
ATOM 2435 C C . TYR B 2 91 ? 16.620 0.863 -15.977 1.00 15.29 86 TYR B C 1
ATOM 2436 O O . TYR B 2 91 ? 16.861 1.954 -16.489 1.00 17.85 86 TYR B O 1
ATOM 2445 N N . TYR B 2 92 ? 16.279 0.723 -14.687 1.00 12.91 87 TYR B N 1
ATOM 2446 C CA . TYR B 2 92 ? 16.127 1.870 -13.771 1.00 14.84 87 TYR B CA 1
ATOM 2447 C C . TYR B 2 92 ? 16.966 1.638 -12.525 1.00 14.87 87 TYR B C 1
ATOM 2448 O O . TYR B 2 92 ? 16.908 0.556 -11.925 1.00 17.01 87 TYR B O 1
ATOM 2457 N N . CYS B 2 93 ? 17.685 2.672 -12.082 1.00 14.69 88 CYS B N 1
ATOM 2458 C CA . CYS B 2 93 ? 18.201 2.629 -10.705 1.00 13.65 88 CYS B CA 1
ATOM 2459 C C . CYS B 2 93 ? 17.179 3.207 -9.731 1.00 16.29 88 CYS B C 1
ATOM 2460 O O . CYS B 2 93 ? 16.227 3.903 -10.097 1.00 16.72 88 CYS B O 1
ATOM 2463 N N . MET B 2 94 ? 17.334 2.832 -8.463 1.00 15.06 89 MET B N 1
ATOM 2464 C CA A MET B 2 94 ? 16.450 3.338 -7.434 0.50 15.21 89 MET B CA 1
ATOM 2465 C CA B MET B 2 94 ? 16.441 3.333 -7.418 0.50 15.22 89 MET B CA 1
ATOM 2466 C C . MET B 2 94 ? 17.259 3.415 -6.150 1.00 13.41 89 MET B C 1
ATOM 2467 O O . MET B 2 94 ? 17.865 2.410 -5.739 1.00 15.09 89 MET B O 1
ATOM 2476 N N . GLN B 2 95 ? 17.233 4.582 -5.506 1.00 13.33 90 GLN B N 1
ATOM 2477 C CA . GLN B 2 95 ? 17.862 4.711 -4.193 1.00 13.95 90 GLN B CA 1
ATOM 2478 C C . GLN B 2 95 ? 16.831 4.566 -3.094 1.00 14.83 90 GLN B C 1
ATOM 2479 O O . GLN B 2 95 ? 15.714 5.075 -3.195 1.00 15.22 90 GLN B O 1
ATOM 2485 N N . GLY B 2 96 ? 17.230 3.860 -2.039 1.00 15.44 91 GLY B N 1
ATOM 2486 C CA . GLY B 2 96 ? 16.362 3.699 -0.876 1.00 15.66 91 GLY B CA 1
ATOM 2487 C C . GLY B 2 96 ? 16.932 4.242 0.429 1.00 16.67 91 GLY B C 1
ATOM 2488 O O . GLY B 2 96 ? 16.304 4.043 1.464 1.00 18.19 91 GLY B O 1
ATOM 2489 N N . THR B 2 97 ? 18.088 4.895 0.402 1.00 1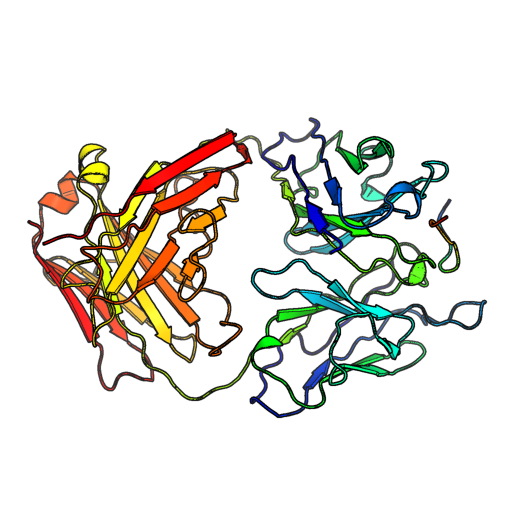4.96 92 THR B N 1
ATOM 2490 C CA . THR B 2 97 ? 18.717 5.441 1.615 1.00 16.67 92 THR B CA 1
ATOM 2491 C C . THR B 2 97 ? 17.991 6.664 2.174 1.00 20.30 92 THR B C 1
ATOM 2492 O O . THR B 2 97 ? 18.026 6.908 3.402 1.00 20.97 92 THR B O 1
ATOM 2496 N N . HIS B 2 98 ? 17.397 7.474 1.307 1.00 17.30 93 HIS B N 1
ATOM 2497 C CA . HIS B 2 98 ? 16.760 8.736 1.670 1.00 17.28 93 HIS B CA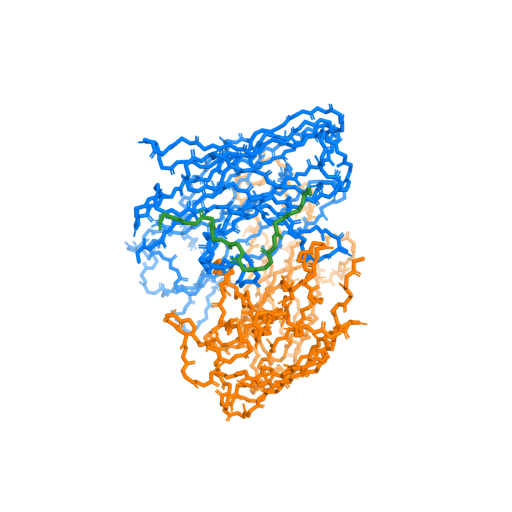 1
ATOM 2498 C C . HIS B 2 98 ? 15.260 8.686 1.393 1.00 16.32 93 HIS B C 1
ATOM 2499 O O . HIS B 2 98 ? 14.787 7.976 0.506 1.00 16.43 93 HIS B O 1
ATOM 2506 N N . TRP B 2 99 ? 14.493 9.480 2.157 1.00 17.75 94 TRP B N 1
ATOM 2507 C CA . TRP B 2 99 ? 13.040 9.482 2.065 1.00 16.44 94 TRP B CA 1
ATOM 2508 C C . TRP B 2 99 ? 12.573 10.553 1.095 1.00 16.45 94 TRP B C 1
ATOM 2509 O O . TRP B 2 99 ? 12.935 11.735 1.273 1.00 18.96 94 TRP B O 1
ATOM 2520 N N . PRO B 2 100 ? 11.703 10.235 0.130 1.00 18.60 95 PRO B N 1
ATOM 2521 C CA . PRO B 2 100 ? 11.183 8.905 -0.218 1.00 17.06 95 PRO B CA 1
ATOM 2522 C C . PRO B 2 100 ? 12.140 8.196 -1.149 1.00 16.40 95 PRO B C 1
ATOM 2523 O O . PRO B 2 100 ? 13.020 8.862 -1.721 1.00 16.48 95 PRO B O 1
ATOM 2527 N N . PRO B 2 101 ? 12.008 6.889 -1.319 1.00 15.61 96 PRO B N 1
ATOM 2528 C CA . PRO B 2 101 ? 12.786 6.230 -2.376 1.00 16.60 96 PRO B CA 1
ATOM 2529 C C . PRO B 2 101 ? 12.489 6.887 -3.712 1.00 15.21 96 PRO B C 1
ATOM 2530 O O . PRO B 2 101 ? 11.348 7.241 -3.991 1.00 16.89 96 PRO B O 1
ATOM 2534 N N . THR B 2 102 ? 13.523 6.995 -4.547 1.00 15.67 97 THR B N 1
ATOM 2535 C CA . THR B 2 102 ? 13.379 7.629 -5.846 1.00 13.53 97 THR B CA 1
ATOM 2536 C C . THR B 2 102 ? 14.099 6.813 -6.919 1.00 14.53 97 THR B C 1
ATOM 2537 O O . THR B 2 102 ? 15.130 6.179 -6.679 1.00 15.74 97 THR B O 1
ATOM 2541 N N . PHE B 2 103 ? 13.553 6.893 -8.129 1.00 16.10 98 PHE B N 1
ATOM 2542 C CA . PHE B 2 103 ? 14.033 6.185 -9.306 1.00 15.57 98 PHE B CA 1
ATOM 2543 C C . PHE B 2 103 ? 14.728 7.129 -10.284 1.00 15.57 98 PHE B C 1
ATOM 2544 O O . PHE B 2 103 ? 14.345 8.298 -10.426 1.00 17.21 98 PHE B O 1
ATOM 2552 N N . GLY B 2 104 ? 15.691 6.577 -11.034 1.00 14.85 99 GLY B N 1
ATOM 2553 C CA . GLY B 2 104 ? 16.229 7.246 -12.222 1.00 14.34 99 GLY B CA 1
ATOM 2554 C C . GLY B 2 104 ? 15.211 7.235 -13.366 1.00 16.06 99 GLY B C 1
ATOM 2555 O O . GLY B 2 104 ? 14.164 6.590 -13.290 1.00 17.22 99 GLY B O 1
ATOM 2556 N N . GLN B 2 105 ? 15.522 7.966 -14.486 1.00 15.04 100 GLN B N 1
ATOM 2557 C CA . GLN B 2 105 ? 14.607 8.087 -15.613 1.00 16.51 100 GLN B CA 1
ATOM 2558 C C . GLN B 2 105 ? 14.539 6.861 -16.513 1.00 17.74 100 GLN B C 1
ATOM 2559 O O . GLN B 2 105 ? 13.625 6.787 -17.347 1.00 19.73 100 GLN B O 1
ATOM 2561 N N . GLY B 2 106 ? 15.474 5.917 -16.369 1.00 17.20 101 GLY B N 1
ATOM 2562 C CA . GLY B 2 106 ? 15.481 4.708 -17.167 1.00 17.04 101 GLY B CA 1
ATOM 2563 C C . GLY B 2 106 ? 16.408 4.845 -18.359 1.00 17.54 101 GLY B C 1
ATOM 2564 O O . GLY B 2 106 ? 16.579 5.919 -18.925 1.00 21.56 101 GLY B O 1
ATOM 2565 N N . THR B 2 107 ? 17.046 3.740 -18.712 1.00 16.96 102 THR B N 1
ATOM 2566 C CA . THR B 2 107 ? 17.880 3.606 -19.917 1.00 17.67 102 THR B CA 1
ATOM 2567 C C . THR B 2 107 ? 17.250 2.528 -20.758 1.00 16.94 102 THR B C 1
ATOM 2568 O O . THR B 2 107 ? 17.094 1.399 -20.296 1.00 18.18 102 THR B O 1
ATOM 2572 N N . LYS B 2 108 ? 16.942 2.841 -22.016 1.00 17.44 103 LYS B N 1
ATOM 2573 C CA . LYS B 2 108 ? 16.395 1.844 -22.918 1.00 19.03 103 LYS B CA 1
ATOM 2574 C C . LYS B 2 108 ? 17.533 1.164 -23.682 1.00 20.72 103 LYS B C 1
ATOM 2575 O O . LYS B 2 108 ? 18.301 1.833 -24.392 1.00 23.82 103 LYS B O 1
ATOM 2581 N N . VAL B 2 109 ? 17.610 -0.153 -23.569 1.00 18.11 104 VAL B N 1
ATOM 2582 C CA . VAL B 2 109 ? 18.571 -0.967 -24.317 1.00 20.56 104 VAL B CA 1
ATOM 2583 C C . VAL B 2 109 ? 17.892 -1.488 -25.568 1.00 23.98 104 VAL B C 1
ATOM 2584 O O . VAL B 2 109 ? 16.821 -2.124 -25.508 1.00 20.85 104 VAL B O 1
ATOM 2588 N N . GLU B 2 110 ? 18.549 -1.298 -26.712 1.00 21.06 105 GLU B N 1
ATOM 2589 C CA . GLU B 2 110 ? 18.058 -1.916 -27.935 1.00 25.58 105 GLU B CA 1
ATOM 2590 C C . GLU B 2 110 ? 19.205 -2.598 -28.662 1.00 23.90 105 GLU B C 1
ATOM 2591 O O . GLU B 2 110 ? 20.373 -2.234 -28.487 1.00 26.60 105 GLU B O 1
ATOM 2597 N N . ILE B 2 111 ? 18.877 -3.615 -29.445 1.00 18.61 106 ILE B N 1
ATOM 2598 C CA . ILE B 2 111 ? 19.881 -4.434 -30.089 1.00 20.69 106 ILE B CA 1
ATOM 2599 C C . ILE B 2 111 ? 20.104 -3.857 -31.487 1.00 21.65 106 ILE B C 1
ATOM 2600 O O . ILE B 2 111 ? 19.133 -3.558 -32.192 1.00 20.61 106 ILE B O 1
ATOM 2605 N N . LYS B 2 112 ? 21.370 -3.689 -31.884 1.00 20.22 107 LYS B N 1
ATOM 2606 C CA . LYS B 2 112 ? 21.723 -3.400 -33.275 1.00 21.23 107 LYS B CA 1
ATOM 2607 C C . LYS B 2 112 ? 21.957 -4.722 -33.979 1.00 25.93 107 LYS B C 1
ATOM 2608 O O . LYS B 2 112 ? 22.854 -5.474 -33.592 1.00 32.72 107 LYS B O 1
ATOM 2614 N N . ARG B 2 113 ? 21.157 -5.014 -34.998 1.00 21.52 108 ARG B N 1
ATOM 2615 C CA . ARG B 2 113 ? 21.261 -6.277 -35.721 1.00 18.84 108 ARG B CA 1
ATOM 2616 C C . ARG B 2 113 ? 21.347 -5.974 -37.211 1.00 20.45 108 ARG B C 1
ATOM 2617 O O . ARG B 2 113 ? 21.438 -4.803 -37.611 1.00 23.21 108 ARG B O 1
ATOM 2625 N N . THR B 2 114 ? 21.425 -7.037 -38.022 1.00 23.36 109 THR B N 1
ATOM 2626 C CA . THR B 2 114 ? 21.500 -6.884 -39.475 1.00 22.63 109 THR B CA 1
ATOM 2627 C C . THR B 2 114 ? 20.169 -6.388 -40.040 1.00 19.99 109 THR B C 1
ATOM 2628 O O . THR B 2 114 ? 19.101 -6.518 -39.414 1.00 22.33 109 THR B O 1
ATOM 2632 N N . VAL B 2 115 ? 20.266 -5.763 -41.219 1.00 20.96 110 VAL B N 1
ATOM 2633 C CA . VAL B 2 115 ? 19.065 -5.302 -41.904 1.00 20.93 110 VAL B CA 1
ATOM 2634 C C . VAL B 2 115 ? 18.173 -6.485 -42.235 1.00 22.12 110 VAL B C 1
ATOM 2635 O O . VAL B 2 115 ? 18.641 -7.533 -42.709 1.00 24.75 110 VAL B O 1
ATOM 2639 N N . ALA B 2 116 ? 16.870 -6.302 -41.998 1.00 20.61 111 ALA B N 1
ATOM 2640 C CA . ALA B 2 116 ? 15.807 -7.249 -42.350 1.00 19.47 111 ALA B CA 1
ATOM 2641 C C . ALA B 2 116 ? 14.656 -6.508 -43.032 1.00 19.66 111 ALA B C 1
ATOM 2642 O O . ALA B 2 116 ? 14.058 -5.608 -42.437 1.00 19.61 111 ALA B O 1
ATOM 2644 N N . ALA B 2 117 ? 14.347 -6.891 -44.277 1.00 22.08 112 ALA B N 1
ATOM 2645 C CA . ALA B 2 117 ? 13.211 -6.297 -44.987 1.00 20.56 112 ALA B CA 1
ATOM 2646 C C . ALA B 2 117 ? 11.879 -6.733 -44.387 1.00 20.79 112 ALA B C 1
ATOM 2647 O O . ALA B 2 117 ? 11.756 -7.850 -43.884 1.00 22.29 112 ALA B O 1
ATOM 2649 N N . PRO B 2 118 ? 10.864 -5.855 -44.387 1.00 15.94 113 PRO B N 1
ATOM 2650 C CA . PRO B 2 118 ? 9.547 -6.276 -43.907 1.00 16.16 113 PRO B CA 1
ATOM 2651 C C . PRO B 2 118 ? 8.877 -7.253 -44.852 1.00 19.35 113 PRO B C 1
ATOM 2652 O O . PRO B 2 118 ? 9.056 -7.219 -46.080 1.00 20.94 113 PRO B O 1
ATOM 2656 N N . SER B 2 119 ? 8.085 -8.133 -44.271 1.00 17.55 114 SER B N 1
ATOM 2657 C CA A SER B 2 119 ? 7.062 -8.862 -45.022 0.81 18.12 114 SER B CA 1
ATOM 2658 C CA B SER B 2 119 ? 7.076 -8.839 -45.052 0.19 18.60 114 SER B CA 1
ATOM 2659 C C . SER B 2 119 ? 5.801 -8.009 -45.007 1.00 18.98 114 SER B C 1
ATOM 2660 O O . SER B 2 119 ? 5.372 -7.582 -43.934 1.00 18.69 114 SER B O 1
ATOM 2665 N N . VAL B 2 120 ? 5.214 -7.736 -46.181 1.00 16.85 115 VAL B N 1
ATOM 2666 C CA . VAL B 2 120 ? 4.139 -6.760 -46.309 1.00 18.27 115 VAL B CA 1
ATOM 2667 C C . VAL B 2 120 ? 2.828 -7.456 -46.670 1.00 20.94 115 VAL B C 1
ATOM 2668 O O . VAL B 2 120 ? 2.767 -8.222 -47.647 1.00 22.18 115 VAL B O 1
ATOM 2672 N N . PHE B 2 121 ? 1.775 -7.182 -45.893 1.00 17.25 116 PHE B N 1
ATOM 2673 C CA . PHE B 2 121 ? 0.474 -7.822 -46.093 1.00 21.44 116 PHE B CA 1
ATOM 2674 C C . PHE B 2 121 ? -0.625 -6.777 -46.041 1.00 20.63 116 PHE B C 1
ATOM 2675 O O . PHE B 2 121 ? -0.461 -5.740 -45.376 1.00 19.73 116 PHE B O 1
ATOM 2683 N N . ILE B 2 122 ? -1.766 -7.049 -46.680 1.00 17.02 117 ILE B N 1
ATOM 2684 C CA . ILE B 2 122 ? -2.877 -6.096 -46.667 1.00 16.64 117 ILE B CA 1
ATOM 2685 C C . ILE B 2 122 ? -4.171 -6.839 -46.353 1.00 20.28 117 ILE B C 1
ATOM 2686 O O . ILE B 2 122 ? -4.369 -7.994 -46.767 1.00 18.93 117 ILE B O 1
ATOM 2691 N N . PHE B 2 123 ? -5.050 -6.173 -45.612 1.00 16.09 118 PHE B N 1
ATOM 2692 C CA . PHE B 2 123 ? -6.349 -6.697 -45.175 1.00 17.73 118 PHE B CA 1
ATOM 2693 C C . PHE B 2 123 ? -7.448 -5.724 -45.587 1.00 18.98 118 PHE B C 1
ATOM 2694 O O . PHE B 2 123 ? -7.509 -4.591 -45.056 1.00 18.27 118 PHE B O 1
ATOM 2702 N N . PRO B 2 124 ? -8.380 -6.113 -46.430 1.00 20.07 119 PRO B N 1
ATOM 2703 C CA . PRO B 2 124 ? -9.555 -5.254 -46.717 1.00 20.67 119 PRO B CA 1
ATOM 2704 C C . PRO B 2 124 ? -10.437 -5.144 -45.488 1.00 24.04 119 PRO B C 1
ATOM 2705 O O . PRO B 2 124 ? -10.273 -5.923 -44.538 1.00 22.19 119 PRO B O 1
ATOM 2709 N N . PRO B 2 125 ? -11.378 -4.192 -45.458 1.00 24.22 120 PRO B N 1
ATOM 2710 C CA . PRO B 2 125 ? -12.359 -4.160 -44.356 1.00 21.32 120 PRO B CA 1
ATOM 2711 C C . PRO B 2 125 ? -13.169 -5.452 -44.310 1.00 23.12 120 PRO B C 1
ATOM 2712 O O . PRO B 2 125 ? -13.498 -6.052 -45.332 1.00 23.90 120 PRO B O 1
ATOM 2716 N N . SER B 2 126 ? -13.534 -5.856 -43.092 1.00 21.86 121 SER B N 1
ATOM 2717 C CA . SER B 2 126 ? -14.465 -6.958 -42.927 1.00 23.29 121 SER B CA 1
ATOM 2718 C C . SER B 2 126 ? -15.877 -6.565 -43.347 1.00 24.47 121 SER B C 1
ATOM 2719 O O . SER B 2 126 ? -16.281 -5.394 -43.282 1.00 23.87 121 SER B O 1
ATOM 2722 N N . ASP B 2 127 ? -16.673 -7.571 -43.732 1.00 27.85 122 ASP B N 1
ATOM 2723 C CA . ASP B 2 127 ? -18.062 -7.278 -44.057 1.00 30.40 122 ASP B CA 1
ATOM 2724 C C . ASP B 2 127 ? -18.831 -6.824 -42.823 1.00 27.13 122 ASP B C 1
ATOM 2725 O O . ASP B 2 127 ? -19.767 -6.028 -42.939 1.00 28.69 122 ASP B O 1
ATOM 2730 N N . GLU B 2 128 ? -18.421 -7.298 -41.638 1.00 29.86 123 GLU B N 1
ATOM 2731 C CA . GLU B 2 128 ? -19.083 -6.868 -40.413 1.00 31.26 123 GLU B CA 1
ATOM 2732 C C . GLU B 2 128 ? -18.866 -5.376 -40.165 1.00 25.70 123 GLU B C 1
ATOM 2733 O O . GLU B 2 128 ? -19.820 -4.655 -39.833 1.00 32.32 123 GLU B O 1
ATOM 2739 N N . GLN B 2 129 ? -17.634 -4.891 -40.370 1.00 26.23 124 GLN B N 1
ATOM 2740 C CA . GLN B 2 129 ? -17.396 -3.462 -40.210 1.00 23.57 124 GLN B CA 1
ATOM 2741 C C . GLN B 2 129 ? -18.137 -2.669 -41.274 1.00 26.74 124 GLN B C 1
ATOM 2742 O O . GLN B 2 129 ? -18.699 -1.609 -40.983 1.00 27.80 124 GLN B O 1
ATOM 2748 N N . LEU B 2 130 ? -18.141 -3.158 -42.517 1.00 26.60 125 LEU B N 1
ATOM 2749 C CA . LEU B 2 130 ? -18.816 -2.417 -43.578 1.00 30.95 125 LEU B CA 1
ATOM 2750 C C . LEU B 2 130 ? -20.293 -2.226 -43.263 1.00 33.50 125 LEU B C 1
ATOM 2751 O O . LEU B 2 130 ? -20.847 -1.141 -43.498 1.00 38.63 125 LEU B O 1
ATOM 2756 N N . LYS B 2 131 ? -20.940 -3.248 -42.685 1.00 27.55 126 LYS B N 1
ATOM 2757 C CA . LYS B 2 131 ? -22.343 -3.117 -42.293 1.00 38.93 126 LYS B CA 1
ATOM 2758 C C . LYS B 2 131 ? -22.554 -2.007 -41.264 1.00 40.47 126 LYS B C 1
ATOM 2759 O O . LYS B 2 131 ? -23.677 -1.523 -41.102 1.00 42.72 126 LYS B O 1
ATOM 2761 N N . SER B 2 132 ? -21.510 -1.576 -40.577 1.00 35.46 127 SER B N 1
ATOM 2762 C CA . SER B 2 132 ? -21.664 -0.533 -39.578 1.00 37.27 127 SER B CA 1
ATOM 2763 C C . SER B 2 132 ? -21.403 0.868 -40.123 1.00 39.04 127 SER B C 1
ATOM 2764 O O . SER B 2 132 ? -21.610 1.837 -39.387 1.00 41.38 127 SER B O 1
ATOM 2767 N N . GLY B 2 133 ? -20.919 0.999 -41.359 1.00 32.40 128 GLY B N 1
ATOM 2768 C CA . GLY B 2 133 ? -20.768 2.288 -42.019 1.00 38.33 128 GLY B CA 1
ATOM 2769 C C . GLY B 2 133 ? -19.343 2.817 -42.162 1.00 30.20 128 GLY B C 1
ATOM 2770 O O . GLY B 2 133 ? -19.166 3.952 -42.641 1.00 29.85 128 GLY B O 1
ATOM 2771 N N . THR B 2 134 ? -18.332 2.022 -41.817 1.00 30.68 129 THR B N 1
ATOM 2772 C CA A THR B 2 134 ? -16.941 2.447 -41.891 0.30 28.73 129 THR B CA 1
ATOM 2773 C CA B THR B 2 134 ? -16.939 2.441 -41.872 0.70 28.51 129 THR B CA 1
ATOM 2774 C C . THR B 2 134 ? -16.116 1.332 -42.505 1.00 28.41 129 THR B C 1
ATOM 2775 O O . THR B 2 134 ? -16.471 0.156 -42.416 1.00 28.64 129 THR B O 1
ATOM 2782 N N . ALA B 2 135 ? -15.013 1.716 -43.147 1.00 22.57 130 ALA B N 1
ATOM 2783 C CA . ALA B 2 135 ? -14.094 0.772 -43.761 1.00 23.35 130 ALA B CA 1
ATOM 2784 C C . ALA B 2 135 ? -12.688 1.092 -43.274 1.00 22.52 130 ALA B C 1
ATOM 2785 O O . ALA B 2 135 ? -12.170 2.177 -43.538 1.00 24.55 130 ALA B O 1
ATOM 2787 N N . SER B 2 136 ? -12.075 0.169 -42.542 1.00 18.59 131 SER B N 1
ATOM 2788 C CA . SER B 2 136 ? -10.674 0.255 -42.177 1.00 17.03 131 SER B CA 1
ATOM 2789 C C . SER B 2 136 ? -9.904 -0.731 -43.035 1.00 23.30 131 SER B C 1
ATOM 2790 O O . SER B 2 136 ? -10.261 -1.909 -43.093 1.00 21.30 131 SER B O 1
ATOM 2793 N N . VAL B 2 137 ? -8.849 -0.254 -43.695 1.00 16.52 132 VAL B N 1
ATOM 2794 C CA . VAL B 2 137 ? -7.958 -1.086 -44.488 1.00 18.71 132 VAL B CA 1
ATOM 2795 C C . VAL B 2 137 ? -6.635 -1.133 -43.754 1.00 19.04 132 VAL B C 1
ATOM 2796 O O . VAL B 2 137 ? -6.112 -0.079 -43.394 1.00 18.27 132 VAL B O 1
ATOM 2800 N N . VAL B 2 138 ? -6.099 -2.331 -43.492 1.00 14.75 133 VAL B N 1
ATOM 2801 C CA . VAL B 2 138 ? -4.863 -2.471 -42.704 1.00 12.82 133 VAL B CA 1
ATOM 2802 C C . VAL B 2 138 ? -3.691 -2.949 -43.549 1.00 16.90 133 VAL B C 1
ATOM 2803 O O . VAL B 2 138 ? -3.791 -3.950 -44.272 1.00 17.49 133 VAL B O 1
ATOM 2807 N N . CYS B 2 139 ? -2.579 -2.241 -43.469 1.00 14.86 134 CYS B N 1
ATOM 2808 C CA . CYS B 2 139 ? -1.322 -2.668 -44.072 1.00 15.69 134 CYS B CA 1
ATOM 2809 C C . CYS B 2 139 ? -0.371 -3.080 -42.958 1.00 16.44 134 CYS B C 1
ATOM 2810 O O . CYS B 2 139 ? -0.151 -2.297 -42.035 1.00 15.12 134 CYS B O 1
ATOM 2813 N N . LEU B 2 140 ? 0.188 -4.293 -43.029 1.00 14.57 135 LEU B N 1
ATOM 2814 C CA . LEU B 2 140 ? 1.059 -4.831 -41.969 1.00 12.90 135 LEU B CA 1
ATOM 2815 C C . LEU B 2 140 ? 2.469 -4.975 -42.537 1.00 13.93 135 LEU B C 1
ATOM 2816 O O . LEU B 2 140 ? 2.661 -5.604 -43.591 1.00 15.36 135 LEU B O 1
ATOM 2821 N N . LEU B 2 141 ? 3.462 -4.423 -41.817 1.00 12.61 136 LEU B N 1
ATOM 2822 C CA . LEU B 2 141 ? 4.888 -4.612 -42.121 1.00 13.42 136 LEU B CA 1
ATOM 2823 C C . LEU B 2 141 ? 5.427 -5.469 -40.983 1.00 14.25 136 LEU B C 1
ATOM 2824 O O . LEU B 2 141 ? 5.500 -4.994 -39.844 1.00 14.38 136 LEU B O 1
ATOM 2829 N N . ASN B 2 142 ? 5.780 -6.723 -41.268 1.00 13.17 137 ASN B N 1
ATOM 2830 C CA . ASN B 2 142 ? 6.185 -7.641 -40.216 1.00 14.57 137 ASN B CA 1
ATOM 2831 C C . ASN B 2 142 ? 7.690 -7.887 -40.175 1.00 14.92 137 ASN B C 1
ATOM 2832 O O . ASN B 2 142 ? 8.336 -8.213 -41.184 1.00 15.71 137 ASN B O 1
ATOM 2837 N N . ASN B 2 143 ? 8.244 -7.795 -38.959 1.00 15.78 138 ASN B N 1
ATOM 2838 C CA . ASN B 2 143 ? 9.574 -8.305 -38.611 1.00 14.62 138 ASN B CA 1
ATOM 2839 C C . ASN B 2 143 ? 10.685 -7.715 -39.476 1.00 15.34 138 ASN B C 1
ATOM 2840 O O . ASN B 2 143 ? 11.380 -8.422 -40.211 1.00 18.75 138 ASN B O 1
ATOM 2845 N N . PHE B 2 144 ? 10.898 -6.410 -39.293 1.00 14.71 139 PHE B N 1
ATOM 2846 C CA . PHE B 2 144 ? 11.922 -5.684 -40.050 1.00 14.65 139 PHE B CA 1
ATOM 2847 C C . PHE B 2 144 ? 12.889 -4.925 -39.131 1.00 15.79 139 PHE B C 1
ATOM 2848 O O . PHE B 2 144 ? 12.661 -4.721 -37.924 1.00 14.82 139 PHE B O 1
ATOM 2856 N N . TYR B 2 145 ? 14.009 -4.527 -39.735 1.00 13.14 140 TYR B N 1
ATOM 2857 C CA . TYR B 2 145 ? 15.068 -3.796 -39.036 1.00 14.13 140 TYR B CA 1
ATOM 2858 C C . TYR B 2 145 ? 15.911 -3.050 -40.062 1.00 15.29 140 TYR B C 1
ATOM 2859 O O . TYR B 2 145 ? 16.269 -3.652 -41.083 1.00 16.36 140 TYR B O 1
ATOM 2868 N N . PRO B 2 146 ? 16.251 -1.767 -39.849 1.00 15.75 141 PRO B N 1
ATOM 2869 C CA . PRO B 2 146 ? 15.943 -0.907 -38.695 1.00 16.86 141 PRO B CA 1
ATOM 2870 C C . PRO B 2 146 ? 14.494 -0.443 -38.658 1.00 17.75 141 PRO B C 1
ATOM 2871 O O . PRO B 2 146 ? 13.669 -0.772 -39.533 1.00 16.21 141 PRO B O 1
ATOM 2875 N N . ARG B 2 147 ? 14.185 0.359 -37.636 1.00 18.93 142 ARG B N 1
ATOM 2876 C CA . ARG B 2 147 ? 12.791 0.714 -37.384 1.00 17.93 142 ARG B CA 1
ATOM 2877 C C . ARG B 2 147 ? 12.248 1.695 -38.414 1.00 17.38 142 ARG B C 1
ATOM 2878 O O . ARG B 2 147 ? 11.034 1.752 -38.617 1.00 20.17 142 ARG B O 1
ATOM 2886 N N . GLU B 2 148 ? 13.113 2.436 -39.109 1.00 18.71 143 GLU B N 1
ATOM 2887 C CA . GLU B 2 148 ? 12.653 3.450 -40.052 1.00 17.69 143 GLU B CA 1
ATOM 2888 C C . GLU B 2 148 ? 11.992 2.789 -41.267 1.00 21.44 143 GLU B C 1
ATOM 2889 O O . GLU B 2 148 ? 12.580 1.899 -41.902 1.00 22.91 143 GLU B O 1
ATOM 2895 N N . ALA B 2 149 ? 10.750 3.199 -41.558 1.00 19.98 144 ALA B N 1
ATOM 2896 C CA . ALA B 2 149 ? 10.002 2.703 -42.712 1.00 19.86 144 ALA B CA 1
ATOM 2897 C C . ALA B 2 149 ? 9.016 3.781 -43.162 1.00 22.91 144 ALA B C 1
ATOM 2898 O O . ALA B 2 149 ? 8.556 4.600 -42.360 1.00 25.64 144 ALA B O 1
ATOM 2900 N N . LYS B 2 150 ? 8.695 3.786 -44.449 1.00 20.69 145 LYS B N 1
ATOM 2901 C CA . LYS B 2 150 ? 7.767 4.755 -45.017 1.00 22.12 145 LYS B CA 1
ATOM 2902 C C . LYS B 2 150 ? 6.625 3.961 -45.626 1.00 24.25 145 LYS B C 1
ATOM 2903 O O . LYS B 2 150 ? 6.864 3.010 -46.368 1.00 25.06 145 LYS B O 1
ATOM 2909 N N . VAL B 2 151 ? 5.389 4.296 -45.265 1.00 20.60 146 VAL B N 1
ATOM 2910 C CA . VAL B 2 151 ? 4.198 3.671 -45.828 1.00 20.80 146 VAL B CA 1
ATOM 2911 C C . VAL B 2 151 ? 3.393 4.756 -46.490 1.00 26.77 146 VAL B C 1
ATOM 2912 O O . VAL B 2 151 ? 3.159 5.804 -45.875 1.00 28.64 146 VAL B O 1
ATOM 2916 N N . GLN B 2 152 ? 2.969 4.512 -47.738 1.00 23.40 147 GLN B N 1
ATOM 2917 C CA . GLN B 2 152 ? 2.074 5.407 -48.448 1.00 24.89 147 GLN B CA 1
ATOM 2918 C C . GLN B 2 152 ? 0.870 4.645 -48.963 1.00 27.02 147 GLN B C 1
ATOM 2919 O O . GLN B 2 152 ? 1.008 3.547 -49.502 1.00 33.91 147 GLN B O 1
ATOM 2925 N N . TRP B 2 153 ? -0.296 5.266 -48.873 1.00 22.52 148 TRP B N 1
ATOM 2926 C CA . TRP B 2 153 ? -1.541 4.703 -49.367 1.00 22.88 148 TRP B CA 1
ATOM 2927 C C . TRP B 2 153 ? -1.879 5.314 -50.706 1.00 24.83 148 TRP B C 1
ATOM 2928 O O . TRP B 2 153 ? -1.828 6.532 -50.858 1.00 25.49 148 TRP B O 1
ATOM 2939 N N . LYS B 2 154 ? -2.290 4.480 -51.649 1.00 26.78 149 LYS B N 1
ATOM 2940 C CA . LYS B 2 154 ? -2.823 4.960 -52.924 1.00 27.95 149 LYS B CA 1
ATOM 2941 C C . LYS B 2 154 ? -4.199 4.351 -53.140 1.00 33.55 149 LYS B C 1
ATOM 2942 O O . LYS B 2 154 ? -4.382 3.151 -52.930 1.00 30.32 149 LYS B O 1
ATOM 2948 N N . VAL B 2 155 ? -5.176 5.161 -53.539 1.00 27.56 150 VAL B N 1
ATOM 2949 C CA . VAL B 2 155 ? -6.525 4.662 -53.783 1.00 29.14 150 VAL B CA 1
ATOM 2950 C C . VAL B 2 155 ? -6.826 5.020 -55.229 1.00 28.38 150 VAL B C 1
ATOM 2951 O O . VAL B 2 155 ? -6.863 6.204 -55.570 1.00 33.18 150 VAL B O 1
ATOM 2955 N N . ASP B 2 156 ? -6.999 4.006 -56.075 1.00 27.99 151 ASP B N 1
ATOM 2956 C CA . ASP B 2 156 ? -7.114 4.237 -57.518 1.00 41.48 151 ASP B CA 1
ATOM 2957 C C . ASP B 2 156 ? -5.957 5.107 -58.026 1.00 33.56 151 ASP B C 1
ATOM 2958 O O . ASP B 2 156 ? -6.147 6.017 -58.844 1.00 40.39 151 ASP B O 1
ATOM 2963 N N . ASN B 2 157 ? -4.756 4.792 -57.538 1.00 37.78 152 ASN B N 1
ATOM 2964 C CA . ASN B 2 157 ? -3.479 5.456 -57.788 1.00 34.91 152 ASN B CA 1
ATOM 2965 C C . ASN B 2 157 ? -3.404 6.881 -57.236 1.00 41.08 152 ASN B C 1
ATOM 2966 O O . ASN B 2 157 ? -2.406 7.567 -57.468 1.00 46.17 152 ASN B O 1
ATOM 2971 N N . ALA B 2 158 ? -4.414 7.349 -56.502 1.00 37.77 153 ALA B N 1
ATOM 2972 C CA . ALA B 2 158 ? -4.357 8.681 -55.911 1.00 36.22 153 ALA B CA 1
ATOM 2973 C C . ALA B 2 158 ? -3.679 8.548 -54.553 1.00 36.08 153 ALA B C 1
ATOM 2974 O O . ALA B 2 158 ? -4.134 7.774 -53.707 1.00 36.02 153 ALA B O 1
ATOM 2976 N N . LEU B 2 159 ? -2.574 9.262 -54.373 1.00 34.53 154 LEU B N 1
ATOM 2977 C CA . LEU B 2 159 ? -1.929 9.309 -53.066 1.00 34.21 154 LEU B CA 1
ATOM 2978 C C . LEU B 2 159 ? -2.867 9.905 -52.026 1.00 34.11 154 LEU B C 1
ATOM 2979 O O . LEU B 2 159 ? -3.440 10.983 -52.232 1.00 37.10 154 LEU B O 1
ATOM 2984 N N . GLN B 2 160 ? -3.012 9.198 -50.908 1.00 33.62 155 GLN B N 1
ATOM 2985 C CA . GLN B 2 160 ? -3.861 9.584 -49.799 1.00 30.54 155 GLN B CA 1
ATOM 2986 C C . GLN B 2 160 ? -3.061 10.413 -48.811 1.00 32.42 155 GLN B C 1
ATOM 2987 O O . GLN B 2 160 ? -1.848 10.216 -48.642 1.00 39.39 155 GLN B O 1
ATOM 2993 N N . SER B 2 161 ? -3.752 11.344 -48.159 1.00 34.41 156 SER B N 1
ATOM 2994 C CA . SER B 2 161 ? -3.170 12.048 -47.030 1.00 38.40 156 SER B CA 1
ATOM 2995 C C . SER B 2 161 ? -4.283 12.398 -46.058 1.00 31.44 156 SER B C 1
ATOM 2996 O O . SER B 2 161 ? -5.386 12.769 -46.459 1.00 32.56 156 SER B O 1
ATOM 2999 N N . GLY B 2 162 ? -4.018 12.232 -44.789 1.00 27.12 157 GLY B N 1
ATOM 3000 C CA . GLY B 2 162 ? -4.959 12.682 -43.793 1.00 25.57 157 GLY B CA 1
ATOM 3001 C C . GLY B 2 162 ? -5.916 11.627 -43.266 1.00 33.28 157 GLY B C 1
ATOM 3002 O O . GLY B 2 162 ? -6.661 11.913 -42.316 1.00 37.60 157 GLY B O 1
ATOM 3003 N N . ASN B 2 163 ? -5.942 10.430 -43.845 1.00 21.66 158 ASN B N 1
ATOM 3004 C CA . ASN B 2 163 ? -6.903 9.430 -43.389 1.00 22.32 158 ASN B CA 1
ATOM 3005 C C . ASN B 2 163 ? -6.246 8.140 -42.911 1.00 19.62 158 ASN B C 1
ATOM 3006 O O . ASN B 2 163 ? -6.883 7.072 -42.939 1.00 21.84 158 ASN B O 1
ATOM 3011 N N . SER B 2 164 ? -4.970 8.171 -42.508 1.00 17.50 159 SER B N 1
ATOM 3012 C CA . SER B 2 164 ? -4.318 6.961 -42.024 1.00 16.69 159 SER B CA 1
ATOM 3013 C C . SER B 2 164 ? -3.581 7.247 -40.724 1.00 15.32 159 SER B C 1
ATOM 3014 O O . SER B 2 164 ? -3.272 8.401 -40.401 1.00 16.77 159 SER B O 1
ATOM 3017 N N . GLN B 2 165 ? -3.406 6.161 -39.956 1.00 15.65 160 GLN B N 1
ATOM 3018 C CA . GLN B 2 165 ? -2.624 6.208 -38.716 1.00 13.64 160 GLN B CA 1
ATOM 3019 C C . GLN B 2 165 ? -1.733 4.988 -38.612 1.00 15.00 160 GLN B C 1
ATOM 3020 O O . GLN B 2 165 ? -2.124 3.904 -39.025 1.00 17.06 160 GLN B O 1
ATOM 3026 N N . GLU B 2 166 ? -0.520 5.163 -38.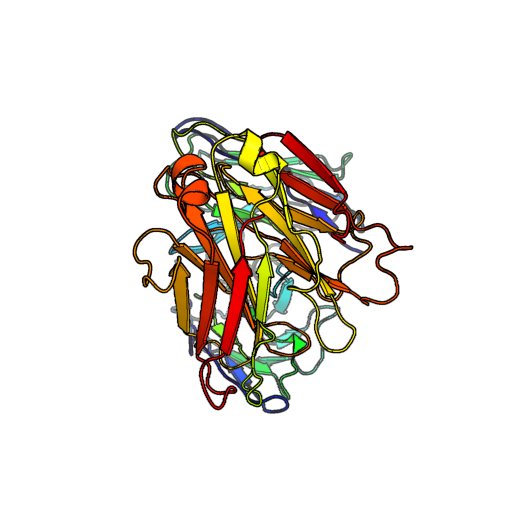039 1.00 14.28 161 GLU B N 1
ATOM 3027 C CA . GLU B 2 166 ? 0.477 4.107 -37.926 1.00 15.05 161 GLU B CA 1
ATOM 3028 C C . GLU B 2 166 ? 0.790 3.860 -36.454 1.00 11.79 161 GLU B C 1
ATOM 3029 O O . GLU B 2 166 ? 0.772 4.788 -35.637 1.00 14.42 161 GLU B O 1
ATOM 3035 N N . SER B 2 167 ? 1.234 2.627 -36.175 1.00 13.21 162 SER B N 1
ATOM 3036 C CA . SER B 2 167 ? 1.760 2.272 -34.860 1.00 12.98 162 SER B CA 1
ATOM 3037 C C . SER B 2 167 ? 2.912 1.276 -35.026 1.00 12.72 162 SER B C 1
ATOM 3038 O O . SER B 2 167 ? 2.792 0.360 -35.830 1.00 13.30 162 SER B O 1
ATOM 3041 N N . VAL B 2 168 ? 4.027 1.396 -34.277 1.00 13.31 163 VAL B N 1
ATOM 3042 C CA . VAL B 2 168 ? 5.153 0.450 -34.353 1.00 11.72 163 VAL B CA 1
ATOM 3043 C C . VAL B 2 168 ? 5.299 -0.253 -32.999 1.00 11.17 163 VAL B C 1
ATOM 3044 O O . VAL B 2 168 ? 5.046 0.341 -31.948 1.00 13.83 163 VAL B O 1
ATOM 3048 N N . THR B 2 169 ? 5.705 -1.535 -33.050 1.00 12.98 164 THR B N 1
ATOM 3049 C CA . THR B 2 169 ? 5.957 -2.263 -31.799 1.00 12.19 164 THR B CA 1
ATOM 3050 C C . THR B 2 169 ? 7.266 -1.869 -31.129 1.00 14.34 164 THR B C 1
ATOM 3051 O O . THR B 2 169 ? 8.137 -1.241 -31.744 1.00 14.80 164 THR B O 1
ATOM 3055 N N . GLU B 2 170 ? 7.414 -2.299 -29.855 1.00 14.74 165 GLU B N 1
ATOM 3056 C CA . GLU B 2 170 ? 8.744 -2.366 -29.242 1.00 15.05 165 GLU B CA 1
ATOM 3057 C C . GLU B 2 170 ? 9.585 -3.425 -29.951 1.00 15.19 165 GLU B C 1
ATOM 3058 O O . GLU B 2 170 ? 9.046 -4.293 -30.636 1.00 17.00 165 GLU B O 1
ATOM 3064 N N . GLN B 2 171 ? 10.912 -3.333 -29.801 1.00 13.96 166 GLN B N 1
ATOM 3065 C CA . GLN B 2 171 ? 11.775 -4.345 -30.405 1.00 13.63 166 GLN B CA 1
ATOM 3066 C C . GLN B 2 171 ? 11.497 -5.739 -29.806 1.00 14.33 166 GLN B C 1
ATOM 3067 O O . GLN B 2 171 ? 11.333 -5.917 -28.582 1.00 15.67 166 GLN B O 1
ATOM 3073 N N . ASP B 2 172 ? 11.436 -6.730 -30.703 1.00 13.58 167 ASP B N 1
ATOM 3074 C CA . ASP B 2 172 ? 11.181 -8.113 -30.296 1.00 13.32 167 ASP B CA 1
ATOM 3075 C C . ASP B 2 172 ? 12.327 -8.699 -29.479 1.00 15.98 167 ASP B C 1
ATOM 3076 O O . ASP B 2 172 ? 13.507 -8.556 -29.834 1.00 15.85 167 ASP B O 1
ATOM 3081 N N . SER B 2 173 ? 11.975 -9.460 -28.407 1.00 16.09 168 SER B N 1
ATOM 3082 C CA A SER B 2 173 ? 12.961 -10.041 -27.499 0.35 14.83 168 SER B CA 1
ATOM 3083 C CA B SER B 2 173 ? 12.951 -10.049 -27.494 0.65 14.70 168 SER B CA 1
ATOM 3084 C C . SER B 2 173 ? 13.642 -11.295 -28.045 1.00 15.81 168 SER B C 1
ATOM 3085 O O . SER B 2 173 ? 14.569 -11.790 -27.409 1.00 18.70 168 SER B O 1
ATOM 3090 N N . LYS B 2 174 ? 13.200 -11.809 -29.196 1.00 20.41 169 LYS B N 1
ATOM 3091 C CA . LYS B 2 174 ? 13.835 -12.987 -29.781 1.00 18.20 169 LYS B CA 1
ATOM 3092 C C . LYS B 2 174 ? 14.602 -12.665 -31.060 1.00 18.64 169 LYS B C 1
ATOM 3093 O O . LYS B 2 174 ? 15.741 -13.113 -31.222 1.00 23.85 169 LYS B O 1
ATOM 3099 N N . ASP B 2 175 ? 14.035 -11.895 -31.984 1.00 19.14 170 ASP B N 1
ATOM 3100 C CA . ASP B 2 175 ? 14.741 -11.669 -33.244 1.00 19.30 170 ASP B CA 1
ATOM 3101 C C . ASP B 2 175 ? 15.137 -10.210 -33.449 1.00 18.27 170 ASP B C 1
ATOM 3102 O O . ASP B 2 175 ? 15.709 -9.868 -34.503 1.00 16.44 170 ASP B O 1
ATOM 3107 N N . SER B 2 176 ? 14.874 -9.349 -32.465 1.00 14.47 171 SER B N 1
ATOM 3108 C CA . SER B 2 176 ? 15.352 -7.955 -32.436 1.00 14.24 171 SER B CA 1
ATOM 3109 C C . SER B 2 176 ? 14.807 -7.135 -33.596 1.00 14.63 171 SER B C 1
ATOM 3110 O O . SER B 2 176 ? 15.406 -6.128 -33.992 1.00 15.88 171 SER B O 1
ATOM 3113 N N . THR B 2 177 ? 13.638 -7.506 -34.097 1.00 13.68 172 THR B N 1
ATOM 3114 C CA . THR B 2 177 ? 12.965 -6.744 -35.152 1.00 13.29 172 THR B CA 1
ATOM 3115 C C . THR B 2 177 ? 11.786 -5.942 -34.621 1.00 14.12 172 THR B C 1
ATOM 3116 O O . THR B 2 177 ? 11.413 -6.016 -33.441 1.00 14.83 172 THR B O 1
ATOM 3120 N N . TYR B 2 178 ? 11.255 -5.082 -35.500 1.00 13.17 173 TYR B N 1
ATOM 3121 C CA . TYR B 2 178 ? 10.053 -4.290 -35.255 1.00 13.30 173 TYR B CA 1
ATOM 3122 C C . TYR B 2 178 ? 8.946 -4.733 -36.204 1.00 11.38 173 TYR B C 1
ATOM 3123 O O . TYR B 2 178 ? 9.214 -5.307 -37.260 1.00 12.97 173 TYR B O 1
ATOM 3132 N N . SER B 2 179 ? 7.702 -4.415 -35.846 1.00 11.51 174 SER B N 1
ATOM 3133 C CA . SER B 2 179 ? 6.608 -4.572 -36.804 1.00 12.18 174 SER B CA 1
ATOM 3134 C C . SER B 2 179 ? 5.799 -3.294 -36.764 1.00 12.66 174 SER B C 1
ATOM 3135 O O . SER B 2 179 ? 5.839 -2.541 -35.777 1.00 14.33 174 SER B O 1
ATOM 3138 N N . LEU B 2 180 ? 5.052 -3.037 -37.825 1.00 11.61 175 LEU B N 1
ATOM 3139 C CA . LEU B 2 180 ? 4.308 -1.789 -37.933 1.00 13.24 175 LEU B CA 1
ATOM 3140 C C . LEU B 2 180 ? 2.971 -2.053 -38.608 1.00 15.19 175 LEU B C 1
ATOM 3141 O O . LEU B 2 180 ? 2.910 -2.833 -39.566 1.00 15.43 175 LEU B O 1
ATOM 3146 N N . SER B 2 181 ? 1.916 -1.365 -38.152 1.00 12.30 176 SER B N 1
ATOM 3147 C CA . SER B 2 181 ? 0.637 -1.389 -38.847 1.00 15.37 176 SER B CA 1
ATOM 3148 C C . SER B 2 181 ? 0.302 0.033 -39.292 1.00 17.41 176 SER B C 1
ATOM 3149 O O . SER B 2 181 ? 0.619 1.022 -38.599 1.00 18.42 176 SER B O 1
ATOM 3152 N N . SER B 2 182 ? -0.286 0.148 -40.485 1.00 13.23 177 SER B N 1
ATOM 3153 C CA . SER B 2 182 ? -0.834 1.412 -40.975 1.00 14.81 177 SER B CA 1
ATOM 3154 C C . SER B 2 182 ? -2.288 1.159 -41.356 1.00 18.43 177 SER B C 1
ATOM 3155 O O . SER B 2 182 ? -2.560 0.179 -42.036 1.00 19.15 177 SER B O 1
ATOM 3158 N N . THR B 2 183 ? -3.215 1.957 -40.830 1.00 15.37 178 THR B N 1
ATOM 3159 C CA . THR B 2 183 ? -4.651 1.762 -41.050 1.00 15.66 178 THR B CA 1
ATOM 3160 C C . THR B 2 183 ? -5.223 2.966 -41.782 1.00 16.09 178 THR B C 1
ATOM 3161 O O . THR B 2 183 ? -5.120 4.087 -41.297 1.00 16.50 178 THR B O 1
ATOM 3165 N N . LEU B 2 184 ? -5.869 2.717 -42.916 1.00 15.87 179 LEU B N 1
ATOM 3166 C CA . LEU B 2 184 ? -6.570 3.718 -43.706 1.00 17.41 179 LEU B CA 1
ATOM 3167 C C . LEU B 2 184 ? -8.043 3.602 -43.352 1.00 18.88 179 LEU B C 1
ATOM 3168 O O . LEU B 2 184 ? -8.607 2.510 -43.460 1.00 20.23 179 LEU B O 1
ATOM 3173 N N . THR B 2 185 ? -8.677 4.701 -42.941 1.00 17.59 180 THR B N 1
ATOM 3174 C CA . THR B 2 185 ? -10.072 4.641 -42.524 1.00 20.07 180 THR B CA 1
ATOM 3175 C C . THR B 2 185 ? -10.916 5.562 -43.396 1.00 23.48 180 THR B C 1
ATOM 3176 O O . THR B 2 185 ? -10.611 6.754 -43.530 1.00 24.88 180 THR B O 1
ATOM 3180 N N . LEU B 2 186 ? -11.993 5.013 -43.965 1.00 22.49 181 LEU B N 1
ATOM 3181 C CA . LEU B 2 186 ? -12.887 5.753 -44.819 1.00 22.24 181 LEU B CA 1
ATOM 3182 C C . LEU B 2 186 ? -14.325 5.455 -44.434 1.00 25.01 181 LEU B C 1
ATOM 3183 O O . LEU B 2 186 ? -14.620 4.415 -43.852 1.00 25.70 181 LEU B O 1
ATOM 3188 N N . SER B 2 187 ? -15.235 6.355 -44.797 1.00 24.89 182 SER B N 1
ATOM 3189 C CA . SER B 2 187 ? -16.640 6.004 -44.697 1.00 25.07 182 SER B CA 1
ATOM 3190 C C . SER B 2 187 ? -16.956 4.870 -45.678 1.00 27.34 182 SER B C 1
ATOM 3191 O O . SER B 2 187 ? -16.247 4.660 -46.663 1.00 30.02 182 SER B O 1
ATOM 3194 N N . LYS B 2 188 ? -18.039 4.136 -45.402 1.00 26.14 183 LYS B N 1
ATOM 3195 C CA . LYS B 2 188 ? -18.444 3.066 -46.317 1.00 27.98 183 LYS B CA 1
ATOM 3196 C C . LYS B 2 188 ? -18.764 3.626 -47.699 1.00 31.14 183 LYS B C 1
ATOM 3197 O O . LYS B 2 188 ? -18.403 3.033 -48.722 1.00 33.29 183 LYS B O 1
ATOM 3203 N N . ALA B 2 189 ? -19.439 4.774 -47.746 1.00 31.96 184 ALA B N 1
ATOM 3204 C CA . ALA B 2 189 ? -19.766 5.385 -49.028 1.00 35.36 184 ALA B CA 1
ATOM 3205 C C . ALA B 2 189 ? -18.506 5.723 -49.811 1.00 30.97 184 ALA B C 1
ATOM 3206 O O . ALA B 2 189 ? -18.429 5.458 -51.019 1.00 38.05 184 ALA B O 1
ATOM 3208 N N . ASP B 2 190 ? -17.503 6.312 -49.142 1.00 32.65 185 ASP B N 1
ATOM 3209 C CA . ASP B 2 190 ? -16.270 6.639 -49.852 1.00 32.98 185 ASP B CA 1
ATOM 3210 C C . ASP B 2 190 ? -15.544 5.376 -50.289 1.00 34.59 185 ASP B C 1
ATOM 3211 O O . ASP B 2 190 ? -14.981 5.328 -51.385 1.00 30.26 185 ASP B O 1
ATOM 3216 N N . TYR B 2 191 ? -15.498 4.365 -49.418 1.00 30.61 186 TYR B N 1
ATOM 3217 C CA . TYR B 2 191 ? -14.848 3.110 -49.771 1.00 27.65 186 TYR B CA 1
ATOM 3218 C C . TYR B 2 191 ? -15.423 2.527 -51.064 1.00 35.35 186 TYR B C 1
ATOM 3219 O O . TYR B 2 191 ? -14.677 2.066 -51.940 1.00 30.58 186 TYR B O 1
ATOM 3228 N N . GLU B 2 192 ? -16.749 2.560 -51.201 1.00 31.19 187 GLU B N 1
ATOM 3229 C CA . GLU B 2 192 ? -17.450 1.985 -52.341 1.00 31.68 187 GLU B CA 1
ATOM 3230 C C . GLU B 2 192 ? -17.311 2.815 -53.611 1.00 36.60 187 GLU B C 1
ATOM 3231 O O . GLU B 2 192 ? -17.775 2.374 -54.677 1.00 36.89 187 GLU B O 1
ATOM 3237 N N . LYS B 2 193 ? -16.667 3.983 -53.544 1.00 34.87 188 LYS B N 1
ATOM 3238 C CA . LYS B 2 193 ? -16.469 4.806 -54.737 1.00 36.54 188 LYS B CA 1
ATOM 3239 C C . LYS B 2 193 ? -15.208 4.452 -55.516 1.00 35.73 188 LYS B C 1
ATOM 3240 O O . LYS B 2 193 ? -14.985 5.014 -56.586 1.00 41.71 188 LYS B O 1
ATOM 3246 N N . HIS B 2 194 ? -14.373 3.546 -55.018 1.00 33.12 189 HIS B N 1
ATOM 3247 C CA . HIS B 2 194 ? -13.072 3.280 -55.614 1.00 43.70 189 HIS B CA 1
ATOM 3248 C C . HIS B 2 194 ? -12.818 1.784 -55.662 1.00 38.41 189 HIS B C 1
ATOM 3249 O O . HIS B 2 194 ? -13.458 1.004 -54.958 1.00 34.52 189 HIS B O 1
ATOM 3256 N N . LYS B 2 195 ? -11.854 1.395 -56.496 1.00 34.74 190 LYS B N 1
ATOM 3257 C CA . LYS B 2 195 ? -11.595 -0.012 -56.763 1.00 35.21 190 LYS B CA 1
ATOM 3258 C C . LYS B 2 195 ? -10.288 -0.490 -56.148 1.00 30.59 190 LYS B C 1
ATOM 3259 O O . LYS B 2 195 ? -10.291 -1.424 -55.342 1.00 30.80 190 LYS B O 1
ATOM 3265 N N . VAL B 2 196 ? -9.163 0.142 -56.481 1.00 28.17 191 VAL B N 1
ATOM 3266 C CA . VAL B 2 196 ? -7.854 -0.379 -56.090 1.00 28.16 191 VAL B CA 1
ATOM 3267 C C . VAL B 2 196 ? -7.388 0.286 -54.806 1.00 26.98 191 VAL B C 1
ATOM 3268 O O . VAL B 2 196 ? -7.288 1.516 -54.719 1.00 27.89 191 VAL B O 1
ATOM 3272 N N . TYR B 2 197 ? -7.062 -0.534 -53.832 1.00 23.07 192 TYR B N 1
ATOM 3273 C CA . TYR B 2 197 ? -6.532 -0.070 -52.558 1.00 21.56 192 TYR B CA 1
ATOM 3274 C C . TYR B 2 197 ? -5.118 -0.620 -52.429 1.00 26.03 192 TYR B C 1
ATOM 3275 O O . TYR B 2 197 ? -4.931 -1.838 -52.480 1.00 24.52 192 TYR B O 1
ATOM 3284 N N . ALA B 2 198 ? -4.124 0.267 -52.254 1.00 25.50 193 ALA B N 1
ATOM 3285 C CA . ALA B 2 198 ? -2.719 -0.149 -52.275 1.00 26.23 193 ALA B CA 1
ATOM 3286 C C . ALA B 2 198 ? -1.953 0.496 -51.143 1.00 23.65 193 ALA B C 1
ATOM 3287 O O . ALA B 2 198 ? -2.177 1.660 -50.835 1.00 25.38 193 ALA B O 1
ATOM 3289 N N . CYS B 2 199 ? -1.011 -0.232 -50.563 1.00 21.19 194 CYS B N 1
ATOM 3290 C CA . CYS B 2 199 ? -0.043 0.399 -49.689 1.00 20.73 194 CYS B CA 1
ATOM 3291 C C . CYS B 2 199 ? 1.341 0.130 -50.247 1.00 25.46 194 CYS B C 1
ATOM 3292 O O . CYS B 2 199 ? 1.659 -0.990 -50.682 1.00 23.19 194 CYS B O 1
ATOM 3295 N N . GLU B 2 200 ? 2.149 1.178 -50.264 1.00 21.15 195 GLU B N 1
ATOM 3296 C CA . GLU B 2 200 ? 3.497 1.109 -50.807 1.00 20.02 195 GLU B CA 1
ATOM 3297 C C . GLU B 2 200 ? 4.501 1.329 -49.694 1.00 23.80 195 GLU B C 1
ATOM 3298 O O . GLU B 2 200 ? 4.415 2.342 -48.982 1.00 22.25 195 GLU B O 1
ATOM 3304 N N . VAL B 2 201 ? 5.452 0.393 -49.546 1.00 20.26 196 VAL B N 1
ATOM 3305 C CA . VAL B 2 201 ? 6.398 0.391 -48.433 1.00 20.47 196 VAL B CA 1
ATOM 3306 C C . VAL B 2 201 ? 7.821 0.610 -48.925 1.00 18.52 196 VAL B C 1
ATOM 3307 O O . VAL B 2 201 ? 8.285 -0.043 -49.882 1.00 21.35 196 VAL B O 1
ATOM 3311 N N . THR B 2 202 ? 8.506 1.536 -48.267 1.00 19.66 197 THR B N 1
ATOM 3312 C CA . THR B 2 202 ? 9.902 1.863 -48.526 1.00 18.81 197 THR B CA 1
ATOM 3313 C C . THR B 2 202 ? 10.702 1.519 -47.278 1.00 24.11 197 THR B C 1
ATOM 3314 O O . THR B 2 202 ? 10.313 1.902 -46.170 1.00 22.03 197 THR B O 1
ATOM 3318 N N . HIS B 2 203 ? 11.812 0.800 -47.436 1.00 21.86 198 HIS B N 1
ATOM 3319 C CA . HIS B 2 203 ? 12.623 0.368 -46.291 1.00 19.01 198 HIS B CA 1
ATOM 3320 C C . HIS B 2 203 ? 14.021 0.026 -46.781 1.00 20.32 198 HIS B C 1
ATOM 3321 O O . HIS B 2 203 ? 14.182 -0.428 -47.919 1.00 22.32 198 HIS B O 1
ATOM 3328 N N . GLN B 2 204 ? 15.019 0.190 -45.894 1.00 19.73 199 GLN B N 1
ATOM 3329 C CA . GLN B 2 204 ? 16.417 -0.077 -46.249 1.00 21.06 199 GLN B CA 1
ATOM 3330 C C . GLN B 2 204 ? 16.653 -1.482 -46.814 1.00 20.91 199 GLN B C 1
ATOM 3331 O O . GLN B 2 204 ? 17.567 -1.676 -47.636 1.00 26.28 199 GLN B O 1
ATOM 3337 N N . GLY B 2 205 ? 15.870 -2.464 -46.389 1.00 19.68 200 GLY B N 1
ATOM 3338 C CA . GLY B 2 205 ? 16.089 -3.826 -46.837 1.00 18.99 200 GLY B CA 1
ATOM 3339 C C . GLY B 2 205 ? 15.426 -4.179 -48.139 1.00 20.93 200 GLY B C 1
ATOM 3340 O O . GLY B 2 205 ? 15.521 -5.328 -48.560 1.00 23.13 200 GLY B O 1
ATOM 3341 N N . LEU B 2 206 ? 14.710 -3.233 -48.734 1.00 20.78 201 LEU B N 1
ATOM 3342 C CA . LEU B 2 206 ? 14.047 -3.397 -50.035 1.00 22.45 201 LEU B CA 1
ATOM 3343 C C . LEU B 2 206 ? 14.786 -2.599 -51.099 1.00 25.95 201 LEU B C 1
ATOM 3344 O O . LEU B 2 206 ? 15.032 -1.405 -50.906 1.00 24.69 201 LEU B O 1
ATOM 3349 N N . SER B 2 207 ? 15.139 -3.246 -52.226 1.00 21.59 202 SER B N 1
ATOM 3350 C CA . SER B 2 207 ? 15.871 -2.516 -53.273 1.00 23.96 202 SER B CA 1
ATOM 3351 C C . SER B 2 207 ? 15.020 -1.440 -53.936 1.00 24.28 202 SER B C 1
ATOM 3352 O O . SER B 2 207 ? 15.563 -0.468 -54.470 1.00 30.11 202 SER B O 1
ATOM 3355 N N . SER B 2 208 ? 13.705 -1.575 -53.897 1.00 26.83 203 SER B N 1
ATOM 3356 C CA . SER B 2 208 ? 12.804 -0.554 -54.410 1.00 24.86 203 SER B CA 1
ATOM 3357 C C . SER B 2 208 ? 11.503 -0.708 -53.657 1.00 23.58 203 SER B C 1
ATOM 3358 O O . SER B 2 208 ? 11.283 -1.735 -53.003 1.00 22.74 203 SER B O 1
ATOM 3361 N N . PRO B 2 209 ? 10.639 0.294 -53.669 1.00 21.96 204 PRO B N 1
ATOM 3362 C CA . PRO B 2 209 ? 9.429 0.202 -52.829 1.00 23.66 204 PRO B CA 1
ATOM 3363 C C . PRO B 2 209 ? 8.565 -0.974 -53.264 1.00 21.64 204 PRO B C 1
ATOM 3364 O O . PRO B 2 209 ? 8.463 -1.274 -54.467 1.00 24.59 204 PRO B O 1
ATOM 3368 N N . VAL B 2 210 ? 7.926 -1.632 -52.300 1.00 23.20 205 VAL B N 1
ATOM 3369 C CA . VAL B 2 210 ? 7.029 -2.748 -52.585 1.00 19.06 205 VAL B CA 1
ATOM 3370 C C . VAL B 2 210 ? 5.585 -2.299 -52.402 1.00 21.62 205 VAL B C 1
ATOM 3371 O O . VAL B 2 210 ? 5.261 -1.582 -51.447 1.00 23.52 205 VAL B O 1
ATOM 3375 N N . THR B 2 211 ? 4.727 -2.691 -53.338 1.00 24.11 206 THR B N 1
ATOM 3376 C CA . THR B 2 211 ? 3.313 -2.363 -53.302 1.00 24.82 206 THR B CA 1
ATOM 3377 C C . THR B 2 211 ? 2.496 -3.622 -53.069 1.00 23.30 206 THR B C 1
ATOM 3378 O O . THR B 2 211 ? 2.672 -4.633 -53.754 1.00 25.45 206 THR B O 1
ATOM 3382 N N . LYS B 2 212 ? 1.588 -3.552 -52.113 1.00 24.05 207 LYS B N 1
ATOM 3383 C CA . LYS B 2 212 ? 0.611 -4.605 -51.901 1.00 21.10 207 LYS B CA 1
ATOM 3384 C C . LYS B 2 212 ? -0.781 -3.999 -52.089 1.00 23.54 207 LYS B C 1
ATOM 3385 O O . LYS B 2 212 ? -1.041 -2.900 -51.593 1.00 25.13 207 LYS B O 1
ATOM 3391 N N . SER B 2 213 ? -1.660 -4.674 -52.824 1.00 23.42 208 SER B N 1
ATOM 3392 C CA . SER B 2 213 ? -2.921 -4.038 -53.177 1.00 26.49 208 SER B CA 1
ATOM 3393 C C . SER B 2 213 ? -4.036 -5.072 -53.299 1.00 27.91 208 SER B C 1
ATOM 3394 O O . SER B 2 213 ? -3.789 -6.273 -53.381 1.00 27.27 208 SER B O 1
ATOM 3397 N N . PHE B 2 214 ? -5.276 -4.583 -53.374 1.00 26.54 209 PHE B N 1
ATOM 3398 C CA . PHE B 2 214 ? -6.427 -5.428 -53.704 1.00 27.04 209 PHE B CA 1
ATOM 3399 C C . PHE B 2 214 ? -7.500 -4.593 -54.399 1.00 25.97 209 PHE B C 1
ATOM 3400 O O . PHE B 2 214 ? -7.530 -3.359 -54.279 1.00 28.65 209 PHE B O 1
ATOM 3408 N N . ASN B 2 215 ? -8.400 -5.283 -55.102 1.00 27.98 210 ASN B N 1
ATOM 3409 C CA . ASN B 2 215 ? -9.551 -4.659 -55.756 1.00 28.10 210 ASN B CA 1
ATOM 3410 C C . ASN B 2 215 ? -10.791 -4.911 -54.905 1.00 35.79 210 ASN B C 1
ATOM 3411 O O . ASN B 2 215 ? -11.099 -6.063 -54.577 1.00 31.50 210 ASN B O 1
ATOM 3416 N N . ARG B 2 216 ? -11.470 -3.835 -54.514 1.00 27.20 211 ARG B N 1
ATOM 3417 C CA . ARG B 2 216 ? -12.670 -3.972 -53.700 1.00 33.16 211 ARG B CA 1
ATOM 3418 C C . ARG B 2 216 ? -13.659 -4.910 -54.374 1.00 38.91 211 ARG B C 1
ATOM 3419 O O . ARG B 2 216 ? -13.994 -4.727 -55.544 1.00 35.40 211 ARG B O 1
ATOM 3427 N N . GLY B 2 217 ? -14.110 -5.925 -53.642 1.00 43.12 212 GLY B N 1
ATOM 3428 C CA . GLY B 2 217 ? -15.065 -6.894 -54.168 1.00 41.06 212 GLY B CA 1
ATOM 3429 C C . GLY B 2 217 ? -14.475 -7.953 -55.087 1.00 50.78 212 GLY B C 1
ATOM 3430 O O . GLY B 2 217 ? -13.376 -8.469 -54.840 1.00 51.77 212 GLY B O 1
ATOM 3431 N N . PRO C 3 4 ? 8.275 9.979 11.083 1.00 42.40 4 PRO C N 1
ATOM 3432 C CA . PRO C 3 4 ? 7.114 9.827 10.193 1.00 43.42 4 PRO C CA 1
ATOM 3433 C C . PRO C 3 4 ? 7.426 8.988 8.956 1.00 43.08 4 PRO C C 1
ATOM 3434 O O . PRO C 3 4 ? 6.550 8.743 8.135 1.00 39.46 4 PRO C O 1
ATOM 3438 N N . ASN C 3 5 ? 8.678 8.585 8.802 1.00 27.47 5 ASN C N 1
ATOM 3439 C CA . ASN C 3 5 ? 9.091 7.836 7.613 1.00 23.52 5 ASN C CA 1
ATOM 3440 C C . ASN C 3 5 ? 9.618 6.484 8.046 1.00 31.17 5 ASN C C 1
ATOM 3441 O O . ASN C 3 5 ? 9.979 6.281 9.209 1.00 29.66 5 ASN C O 1
ATOM 3446 N N . ALA C 3 6 ? 9.700 5.571 7.089 1.00 22.70 6 ALA C N 1
ATOM 3447 C CA . ALA C 3 6 ? 10.365 4.287 7.286 1.00 21.85 6 ALA C CA 1
ATOM 3448 C C . ALA C 3 6 ? 11.849 4.451 6.970 1.00 26.81 6 ALA C C 1
ATOM 3449 O O . ALA C 3 6 ? 12.209 4.943 5.902 1.00 25.75 6 ALA C O 1
ATOM 3451 N N . ASN C 3 7 ? 12.706 4.043 7.896 1.00 19.71 7 ASN C N 1
ATOM 3452 C CA . ASN C 3 7 ? 14.141 4.042 7.665 1.00 16.47 7 ASN C CA 1
ATOM 3453 C C . ASN C 3 7 ? 14.546 2.944 6.680 1.00 17.07 7 ASN C C 1
ATOM 3454 O O . ASN C 3 7 ? 13.852 1.936 6.514 1.00 19.76 7 ASN C O 1
ATOM 3459 N N . PRO C 3 8 ? 15.686 3.115 6.001 1.00 19.32 8 PRO C N 1
ATOM 3460 C CA . PRO C 3 8 ? 16.087 2.111 5.009 1.00 18.54 8 PRO C CA 1
ATOM 3461 C C . PRO C 3 8 ? 16.349 0.714 5.574 1.00 18.25 8 PRO C C 1
ATOM 3462 O O . PRO C 3 8 ? 16.252 -0.283 4.835 1.00 18.91 8 PRO C O 1
ATOM 3466 N N . ASN C 3 9 ? 16.710 0.602 6.839 1.00 17.15 9 ASN C N 1
ATOM 3467 C CA . ASN C 3 9 ? 16.906 -0.697 7.458 1.00 19.48 9 ASN C CA 1
ATOM 3468 C C . ASN C 3 9 ? 15.642 -1.230 8.127 1.00 22.92 9 ASN C C 1
ATOM 3469 O O . ASN C 3 9 ? 15.692 -2.295 8.753 1.00 23.14 9 ASN C O 1
ATOM 3474 N N . ALA C 3 10 ? 14.511 -0.548 8.003 1.00 20.07 10 ALA C N 1
ATOM 3475 C CA . ALA C 3 10 ? 13.278 -1.109 8.559 1.00 18.53 10 ALA C CA 1
ATOM 3476 C C . ALA C 3 10 ? 12.905 -2.380 7.822 1.00 18.08 10 ALA C C 1
ATOM 3477 O O . ALA C 3 10 ? 13.076 -2.475 6.604 1.00 20.39 10 ALA C O 1
ATOM 3479 N N . ASN C 3 11 ? 12.357 -3.343 8.560 1.00 19.60 11 ASN C N 1
ATOM 3480 C CA . ASN C 3 11 ? 11.939 -4.609 7.956 1.00 18.23 11 ASN C CA 1
ATOM 3481 C C . ASN C 3 11 ? 10.428 -4.701 8.009 1.00 18.74 11 ASN C C 1
ATOM 3482 O O . ASN C 3 11 ? 9.865 -4.856 9.098 1.00 21.25 11 ASN C O 1
ATOM 3487 N N . PRO C 3 12 ? 9.730 -4.616 6.878 1.00 18.54 12 PRO C N 1
ATOM 3488 C CA . PRO C 3 12 ? 8.266 -4.722 6.849 1.00 18.45 12 PRO C CA 1
ATOM 3489 C C . PRO C 3 12 ? 7.748 -6.147 6.773 1.00 19.41 12 PRO C C 1
ATOM 3490 O O . PRO C 3 12 ? 6.526 -6.347 6.647 1.00 20.68 12 PRO C O 1
ATOM 3494 N N . ASN C 3 13 ? 8.645 -7.131 6.803 1.00 19.75 13 ASN C N 1
ATOM 3495 C CA . ASN C 3 13 ? 8.278 -8.526 6.608 1.00 20.90 13 ASN C CA 1
ATOM 3496 C C . ASN C 3 13 ? 8.200 -9.270 7.936 1.00 21.98 13 ASN C C 1
ATOM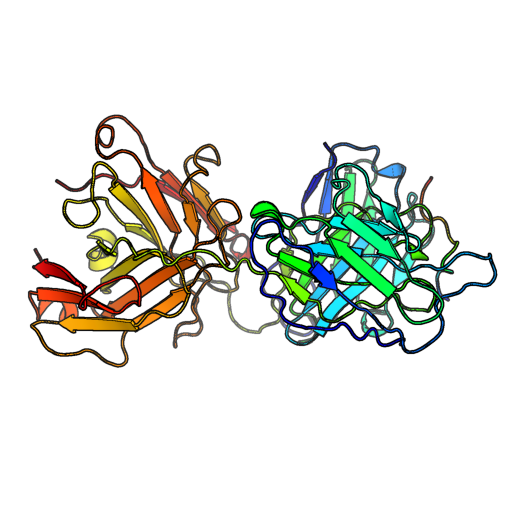 3497 O O . ASN C 3 13 ? 8.657 -8.785 8.971 1.00 24.07 13 ASN C O 1
ATOM 3502 N N . ALA C 3 14 ? 7.627 -10.469 7.890 1.00 23.19 14 ALA C N 1
ATOM 3503 C CA . ALA C 3 14 ? 7.484 -11.272 9.125 1.00 24.42 14 ALA C CA 1
ATOM 3504 C C . ALA C 3 14 ? 8.809 -11.779 9.677 1.00 38.17 14 ALA C C 1
ATOM 3505 O O . ALA C 3 14 ? 9.737 -12.010 8.925 1.00 33.54 14 ALA C O 1
#